Protein AF-0000000076068793 (afdb_homodimer)

Solvent-accessible surface area (backbone atoms only — not comparable to full-atom values): 39801 Å² total; per-residue (Å²): 134,80,81,75,56,67,62,77,73,78,71,62,82,60,78,77,75,45,61,32,64,86,58,47,69,60,48,38,40,35,34,36,49,65,40,27,52,50,36,34,50,52,52,52,52,51,25,58,74,43,64,26,45,72,25,44,27,39,71,37,66,40,30,70,71,57,48,27,56,63,40,74,67,65,31,42,45,34,27,27,66,32,64,36,47,46,51,52,41,46,77,67,66,32,37,26,42,31,43,64,41,66,40,41,58,92,49,46,67,65,48,49,55,45,45,71,72,28,84,38,43,34,42,26,29,40,52,66,63,23,50,51,39,47,70,75,53,61,58,68,95,82,42,49,46,33,32,35,38,32,33,14,92,73,80,71,77,64,37,27,49,66,87,42,72,60,45,58,53,52,49,47,56,39,54,71,32,91,44,37,42,51,41,24,42,33,32,63,60,64,70,30,75,72,22,68,29,52,67,45,24,37,53,43,42,51,51,52,49,50,49,51,51,53,50,50,49,53,31,52,76,67,73,39,78,64,80,33,41,31,43,32,40,34,48,46,67,58,44,65,55,80,79,54,42,81,32,42,31,39,33,31,32,48,55,45,31,39,28,44,49,39,33,53,23,36,40,45,56,75,86,54,39,13,47,33,34,39,28,31,31,52,42,78,34,72,95,70,46,30,35,29,28,47,39,10,43,58,49,56,41,58,61,45,42,83,85,32,51,78,53,24,39,38,29,68,99,36,81,49,38,24,55,79,47,66,47,66,55,32,19,34,32,34,44,72,83,66,55,81,71,59,58,83,82,58,43,70,62,40,77,48,40,31,35,38,19,52,39,44,61,26,45,67,50,45,71,50,35,43,27,23,54,88,60,37,41,76,50,74,47,62,42,66,74,75,83,135,81,79,74,54,69,60,75,72,80,71,61,80,58,77,77,76,46,61,32,64,88,59,48,70,59,49,35,42,35,34,36,50,65,40,28,52,49,37,33,50,51,52,52,50,50,25,57,73,44,64,26,45,69,26,44,28,39,71,38,67,40,32,68,71,56,48,27,55,62,39,75,66,65,32,43,46,34,28,27,65,32,63,36,46,48,53,52,40,45,75,67,67,31,37,26,43,32,43,64,40,66,37,43,60,92,49,45,68,65,48,50,55,45,44,71,72,28,86,37,42,33,41,26,30,39,52,66,63,23,50,51,39,47,70,75,54,62,57,68,94,82,42,51,46,34,32,35,39,32,32,14,92,72,81,70,79,65,37,26,50,66,89,43,70,58,46,57,53,52,49,48,56,39,55,72,34,91,45,36,42,52,41,24,44,33,33,64,60,65,71,33,74,71,22,70,28,54,66,44,23,37,52,44,42,50,52,52,48,51,50,52,51,53,51,49,50,52,31,52,76,68,75,39,79,64,79,34,41,30,43,30,39,32,47,47,68,59,45,66,56,79,81,55,40,80,33,42,33,40,33,30,32,50,56,46,30,39,30,44,49,39,34,54,23,36,37,48,56,77,86,53,39,13,47,33,34,38,28,29,30,52,42,79,35,69,95,71,46,31,37,28,27,47,39,10,43,59,50,56,43,58,62,43,44,83,87,32,51,79,52,24,38,36,30,68,99,36,82,50,38,25,57,79,46,66,46,68,54,32,20,34,31,34,45,72,86,68,56,80,71,61,58,85,82,58,43,71,61,40,78,48,41,31,35,39,18,50,40,44,61,25,46,69,52,45,73,48,35,43,26,22,53,88,59,36,41,77,50,74,45,60,41,66,73,76,84

Radius of gyration: 27.32 Å; Cα contacts (8 Å, |Δi|>4): 1739; chains: 2; bounding box: 53×87×68 Å

Nearest PDB structures (foldseek):
  3anu-assembly1_A-2  TM=9.712E-01  e=4.349E-49  Gallus gallus
  3awn-assembly1_A  TM=9.711E-01  e=2.532E-48  Gallus gallus
  3wqc-assembly1_A  TM=9.394E-01  e=2.311E-33  Delftia sp. HT23
  3wqg-assembly1_A  TM=9.407E-01  e=1.192E-32  Delftia sp. HT23
  7dib-assembly1_A  TM=8.873E-01  e=3.492E-25  Candidatus Filomicrobium marinum

pLDDT: mean 94.49, std 12.5, range [21.2, 98.94]

InterPro domains:
  IPR001608 Alanine racemase, N-terminal [PF01168] (31-257)
  IPR026956 D-serine dehydratase-like domain [PF14031] (274-371)
  IPR026956 D-serine dehydratase-like domain [SM01119] (274-373)
  IPR029066 PLP-binding barrel [G3DSA:3.20.20.10] (33-256)
  IPR029066 PLP-binding barrel [SSF51419] (32-257)
  IPR042208 D-serine dehydratase-like domain superfamily [G3DSA:2.40.37.20] (24-381)
  IPR051466 D-amino acid metabolism enzyme [PTHR28004] (20-387)

Organism: Mytilus edulis (NCBI:txid6550)

Secondary structure (DSSP, 8-state):
-------TTTTS---PPPSBGGGS-SSEEEEEHHHHHHHHHHHHHHHHHHT-EE--B-TTT--HHHHHHHTTT---SEEESSHHHHHHHHHTT--EEEEEEE--GGGHHHHHHHHHHSSEEEEEE-SHHHHHHHHTSPPSTT--EEEEEEEE-SSSSSSEETTSTHHHHHHHHHHH-TTEEEEEEEEE-GGGGG-SSHHHHHHHHHHHHHHHHHHHHHHHHTT----EEEEE-HHHHHS--GGGGG-SEE---GGGT--HHHHHHTSS-GGG--EEEEEEEEEEEGGGTEEEES--HHHH-STTTTTSTTTTEEETT-TTEEEEEE-SS-EEEEESS-PPP-TTTS-TT-EEEEEESSHHHHHTT-S-EEEEETTEEEEEE------/-------HHHHH---PPPSBGGGS-SSEEEEEHHHHHHHHHHHHHHHHHHT-EE--B-TTT--HHHHHHHTTT---SEEESSHHHHHHHHHTT--EEEEEEE--GGGHHHHHHHHHHSSEEEEEE-SHHHHHHHHTSPPSTT--EEEEEEEE-SSSSSSEETTSTHHHHHHHHHHH-TTEEEEEEEEE-GGGGG-SSHHHHHHHHHHHHHHHHHHHHHHHHTT----EEEEE-HHHHHS--GGGGG-SEE---GGGT--HHHHHHTSS-GGG--EEEEEEEEEEEGGGTEEEES--HHHH-STTTTTSTTTTEEETT-TTEEEEEE-SS-EEEEESS-PPP-TTTS-TT-EEEEEESSHHHHHTT-S-EEEEETTEEEEEE------

Sequence (774 aa):
MAVFLPSPLEILERKKMPTTISDVPTPSFLVDYDKVKKNAQKMIDTCERLGVQLRPHMKTHKTVELGTLMTNGTNRTIEVSTLEEAEFYAKNGFDDILYAHPLIAARIERCKKLAYRLKAFHVMIENFHGLIALLSSPLENGKKWSVYLEIDDGCGRSGVPWDSGDVIKLAKEASESPYIDLQGLYLYNGKTYEATDSKGIENTNKEGTDLLQTLHKRFTDNNIECRTLAIGNTPSCSRPHEGMNVLTEFHPGNYIFYDMQQVTIGSCDIDDIACRLTTRIIGHKPSHNIFLIDCGFLALSYDGMYEYPNEFSTFVDNADLKVIGFSQEIGKVTTKSGDKLNYDKYPIGSQLFIIPWHSCATACQHTVFYVHSGNKITDMWKPAKGWMAVFLPSPLEILERKKMPTTISDVPTPSFLVDYDKVKKNAQKMIDTCERLGVQLRPHMKTHKTVELGTLMTNGTNRTIEVSTLEEAEFYAKNGFDDILYAHPLIAARIERCKKLAYRLKAFHVMIENFHGLIALLSSPLENGKKWSVYLEIDDGCGRSGVPWDSGDVIKLAKEASESPYIDLQGLYLYNGKTYEATDSKGIENTNKEGTDLLQTLHKRFTDNNIECRTLAIGNTPSCSRPHEGMNVLTEFHPGNYIFYDMQQVTIGSCDIDDIACRLTTRIIGHKPSHNIFLIDCGFLALSYDGMYEYPNEFSTFVDNADLKVIGFSQEIGKVTTKSGDKLNYDKYPIGSQLFIIPWHSCATACQHTVFYVHSGNKITDMWKPAKGW

Structure (mmCIF, N/CA/C/O backbone):
data_AF-0000000076068793-model_v1
#
loop_
_entity.id
_entity.type
_entity.pdbx_description
1 polymer 'D-serine dehydratase'
#
loop_
_atom_site.group_PDB
_atom_site.id
_atom_site.type_symbol
_atom_site.label_atom_id
_atom_site.label_alt_id
_atom_site.label_comp_id
_atom_site.label_asym_id
_atom_site.label_entity_id
_atom_site.label_seq_id
_atom_site.pdbx_PDB_ins_code
_atom_site.Cartn_x
_atom_site.Cartn_y
_atom_site.Cartn_z
_atom_site.occupancy
_atom_site.B_iso_or_equiv
_atom_site.auth_seq_id
_atom_site.auth_comp_id
_atom_site.auth_asym_id
_atom_site.auth_atom_id
_atom_site.pdbx_PDB_model_num
ATOM 1 N N . MET A 1 1 ? -2.762 19.766 -40.812 1 21.66 1 MET A N 1
ATOM 2 C CA . MET A 1 1 ? -2.326 19.859 -39.438 1 21.66 1 MET A CA 1
ATOM 3 C C . MET A 1 1 ? -3.049 18.844 -38.562 1 21.66 1 MET A C 1
ATOM 5 O O . MET A 1 1 ? -4.207 19.031 -38.188 1 21.66 1 MET A O 1
ATOM 9 N N . ALA A 1 2 ? -2.979 17.547 -38.719 1 24.08 2 ALA A N 1
ATOM 10 C CA . ALA A 1 2 ? -4.016 16.516 -38.781 1 24.08 2 ALA A CA 1
ATOM 11 C C . ALA A 1 2 ? -4.465 16.094 -37.406 1 24.08 2 ALA A C 1
ATOM 13 O O . ALA A 1 2 ? -3.646 15.992 -36.469 1 24.08 2 ALA A O 1
ATOM 14 N N . VAL A 1 3 ? -5.75 16.359 -37.031 1 23.98 3 VAL A N 1
ATOM 15 C CA . VAL A 1 3 ? -6.633 16.109 -35.875 1 23.98 3 VAL A CA 1
ATOM 16 C C . VAL A 1 3 ? -6.504 14.648 -35.438 1 23.98 3 VAL A C 1
ATOM 18 O O . VAL A 1 3 ? -6.879 13.734 -36.156 1 23.98 3 VAL A O 1
ATOM 21 N N . PHE A 1 4 ? -5.371 14.305 -34.938 1 27.25 4 PHE A N 1
ATOM 22 C CA . PHE A 1 4 ? -5.289 12.898 -34.562 1 27.25 4 PHE A CA 1
ATOM 23 C C . PHE A 1 4 ? -6.383 12.539 -33.562 1 27.25 4 PHE A C 1
ATOM 25 O O . PHE A 1 4 ? -6.398 13.055 -32.438 1 27.25 4 PHE A O 1
ATOM 32 N N . LEU A 1 5 ? -7.648 12.07 -33.938 1 27.7 5 LEU A N 1
ATOM 33 C CA . LEU A 1 5 ? -8.789 11.523 -33.219 1 27.7 5 LEU A CA 1
ATOM 34 C C . LEU A 1 5 ? -8.375 10.344 -32.344 1 27.7 5 LEU A C 1
ATOM 36 O O . LEU A 1 5 ? -7.668 9.445 -32.812 1 27.7 5 LEU A O 1
ATOM 40 N N . PRO A 1 6 ? -8.203 10.695 -31.109 1 31.56 6 PRO A N 1
ATOM 41 C CA . PRO A 1 6 ? -7.977 9.445 -30.375 1 31.56 6 PRO A CA 1
ATOM 42 C C . PRO A 1 6 ? -8.836 8.289 -30.891 1 31.56 6 PRO A C 1
ATOM 44 O O . PRO A 1 6 ? -9.906 8.523 -31.453 1 31.56 6 PRO A O 1
ATOM 47 N N . SER A 1 7 ? -8.258 7.262 -31.297 1 31.75 7 SER A N 1
ATOM 48 C CA . SER A 1 7 ? -9.078 6.227 -31.906 1 31.75 7 SER A CA 1
ATOM 49 C C . SER A 1 7 ? -10.273 5.871 -31.047 1 31.75 7 SER A C 1
ATOM 51 O O . SER A 1 7 ? -10.242 6.051 -29.828 1 31.75 7 SER A O 1
ATOM 53 N N . PRO A 1 8 ? -11.453 5.629 -31.5 1 31.61 8 PRO A N 1
ATOM 54 C CA . PRO A 1 8 ? -12.672 5.102 -30.875 1 31.61 8 PRO A CA 1
ATOM 55 C C . PRO A 1 8 ? -12.391 3.994 -29.859 1 31.61 8 PRO A C 1
ATOM 57 O O . PRO A 1 8 ? -13.242 3.686 -29.031 1 31.61 8 PRO A O 1
ATOM 60 N N . LEU A 1 9 ? -11.383 3.229 -30 1 33.62 9 LEU A N 1
ATOM 61 C CA . LEU A 1 9 ? -11.133 2.045 -29.188 1 33.62 9 LEU A CA 1
ATOM 62 C C . LEU A 1 9 ? -10.672 2.436 -27.781 1 33.62 9 LEU A C 1
ATOM 64 O O . LEU A 1 9 ? -10.758 1.632 -26.859 1 33.62 9 LEU A O 1
ATOM 68 N N . GLU A 1 10 ? -9.844 3.381 -27.562 1 36.44 10 GLU A N 1
ATOM 69 C CA . GLU A 1 10 ? -9.438 3.799 -26.219 1 36.44 10 GLU A CA 1
ATOM 70 C C . GLU A 1 10 ? -10.633 4.254 -25.391 1 36.44 10 GLU A C 1
ATOM 72 O O . GLU A 1 10 ? -10.539 4.387 -24.172 1 36.44 10 GLU A O 1
ATOM 77 N N . ILE A 1 11 ? -11.648 4.906 -25.953 1 33.19 11 ILE A N 1
ATOM 78 C CA . ILE A 1 11 ? -12.789 5.41 -25.203 1 33.19 11 ILE A CA 1
ATOM 79 C C . ILE A 1 11 ? -13.406 4.285 -24.375 1 33.19 11 ILE A C 1
ATOM 81 O O . ILE A 1 11 ? -13.695 4.465 -23.188 1 33.19 11 ILE A O 1
ATOM 85 N N . LEU A 1 12 ? -14.117 3.186 -24.953 1 34.09 12 LEU A N 1
ATOM 86 C CA . LEU A 1 12 ? -15.266 2.402 -24.516 1 34.09 12 LEU A CA 1
ATOM 87 C C . LEU A 1 12 ? -14.867 1.415 -23.422 1 34.09 12 LEU A C 1
ATOM 89 O O . LEU A 1 12 ? -15.727 0.768 -22.828 1 34.09 12 LEU A O 1
ATOM 93 N N . GLU A 1 13 ? -13.82 0.649 -23.359 1 39.34 13 GLU A N 1
ATOM 94 C CA . GLU A 1 13 ? -14.133 -0.474 -22.484 1 39.34 13 GLU A CA 1
ATOM 95 C C . GLU A 1 13 ? -14.18 -0.036 -21.016 1 39.34 13 GLU A C 1
ATOM 97 O O . GLU A 1 13 ? -13.172 -0.098 -20.312 1 39.34 13 GLU A O 1
ATOM 102 N N . ARG A 1 14 ? -14.789 1.024 -20.734 1 50.22 14 ARG A N 1
ATOM 103 C CA . ARG A 1 14 ? -15.172 1.328 -19.359 1 50.22 14 ARG A CA 1
ATOM 104 C C . ARG A 1 14 ? -15.57 0.061 -18.609 1 50.22 14 ARG A C 1
ATOM 106 O O . ARG A 1 14 ? -16.453 -0.676 -19.062 1 50.22 14 ARG A O 1
ATOM 113 N N . LYS A 1 15 ? -14.789 -0.276 -17.688 1 63.75 15 LYS A N 1
ATOM 114 C CA . LYS A 1 15 ? -15.203 -1.386 -16.844 1 63.75 15 LYS A CA 1
ATOM 115 C C . LYS A 1 15 ? -16.672 -1.26 -16.453 1 63.75 15 LYS A C 1
ATOM 117 O O . LYS A 1 15 ? -17.094 -0.217 -15.953 1 63.75 15 LYS A O 1
ATOM 122 N N . LYS A 1 16 ? -17.5 -2.123 -17.016 1 81 16 LYS A N 1
ATOM 123 C CA . LYS A 1 16 ? -18.922 -2.158 -16.656 1 81 16 LYS A CA 1
ATOM 124 C C . LYS A 1 16 ? -19.094 -2.184 -15.141 1 81 16 LYS A C 1
ATOM 126 O O . LYS A 1 16 ? -18.453 -2.984 -14.445 1 81 16 LYS A O 1
ATOM 131 N N . MET A 1 17 ? -19.703 -1.171 -14.633 1 92.06 17 MET A N 1
ATOM 132 C CA . MET A 1 17 ? -19.984 -1.088 -13.203 1 92.06 17 MET A CA 1
ATOM 133 C C . MET A 1 17 ? -20.797 -2.289 -12.734 1 92.06 17 MET A C 1
ATOM 135 O O . MET A 1 17 ? -21.844 -2.607 -13.32 1 92.06 17 MET A O 1
ATOM 139 N N . PRO A 1 18 ? -20.312 -2.957 -11.758 1 96.38 18 PRO A N 1
ATOM 140 C CA . PRO A 1 18 ? -21.109 -4.051 -11.211 1 96.38 18 PRO A CA 1
ATOM 141 C C . PRO A 1 18 ? -22.469 -3.58 -10.695 1 96.38 18 PRO A C 1
ATOM 143 O O . PRO A 1 18 ? -22.625 -2.414 -10.328 1 96.38 18 PRO A O 1
ATOM 146 N N . THR A 1 19 ? -23.438 -4.469 -10.672 1 97.5 19 THR A N 1
ATOM 147 C CA . THR A 1 19 ? -24.781 -4.102 -10.258 1 97.5 19 THR A CA 1
ATOM 148 C C . THR A 1 19 ? -24.938 -4.176 -8.742 1 97.5 19 THR A C 1
ATOM 150 O O . THR A 1 19 ? -25.5 -3.271 -8.125 1 97.5 19 THR A O 1
ATOM 153 N N . THR A 1 20 ? -24.438 -5.285 -8.164 1 98.25 20 THR A N 1
ATOM 154 C CA . THR A 1 20 ? -24.547 -5.496 -6.723 1 98.25 20 THR A CA 1
ATOM 155 C C . THR A 1 20 ? -23.172 -5.781 -6.113 1 98.25 20 THR A C 1
ATOM 157 O O . THR A 1 20 ? -22.203 -5.977 -6.836 1 98.25 20 THR A O 1
ATOM 160 N N . ILE A 1 21 ? -23.094 -5.805 -4.801 1 98.06 21 ILE A N 1
ATOM 161 C CA . ILE A 1 21 ? -21.875 -6.09 -4.066 1 98.06 21 ILE A CA 1
ATOM 162 C C . ILE A 1 21 ? -21.344 -7.473 -4.453 1 98.06 21 ILE A C 1
ATOM 164 O O . ILE A 1 21 ? -20.141 -7.676 -4.559 1 98.06 21 ILE A O 1
ATOM 168 N N . SER A 1 22 ? -22.219 -8.422 -4.754 1 96.5 22 SER A N 1
ATOM 169 C CA . SER A 1 22 ? -21.812 -9.781 -5.105 1 96.5 22 SER A CA 1
ATOM 170 C C . SER A 1 22 ? -21.109 -9.812 -6.453 1 96.5 22 SER A C 1
ATOM 172 O O . SER A 1 22 ? -20.359 -10.75 -6.742 1 96.5 22 SER A O 1
ATOM 174 N N . ASP A 1 23 ? -21.344 -8.781 -7.254 1 95.94 23 ASP A N 1
ATOM 175 C CA . ASP A 1 23 ? -20.797 -8.742 -8.609 1 95.94 23 ASP A CA 1
ATOM 176 C C . ASP A 1 23 ? -19.438 -8.039 -8.641 1 95.94 23 ASP A C 1
ATOM 178 O O . ASP A 1 23 ? -18.75 -8.047 -9.664 1 95.94 23 ASP A O 1
ATOM 182 N N . VAL A 1 24 ? -19.078 -7.441 -7.551 1 96.62 24 VAL A N 1
ATOM 183 C CA . VAL A 1 24 ? -17.828 -6.68 -7.504 1 96.62 24 VAL A CA 1
ATOM 184 C C . VAL A 1 24 ? -16.641 -7.637 -7.555 1 96.62 24 VAL A C 1
ATOM 186 O O . VAL A 1 24 ? -16.641 -8.672 -6.883 1 96.62 24 VAL A O 1
ATOM 189 N N . PRO A 1 25 ? -15.672 -7.355 -8.43 1 95.75 25 PRO A N 1
ATOM 190 C CA . PRO A 1 25 ? -14.461 -8.18 -8.406 1 95.75 25 PRO A CA 1
ATOM 191 C C . PRO A 1 25 ? -13.758 -8.156 -7.051 1 95.75 25 PRO A C 1
ATOM 193 O O . PRO A 1 25 ? -13.797 -7.141 -6.348 1 95.75 25 PRO A O 1
ATOM 196 N N . THR A 1 26 ? -13.133 -9.242 -6.652 1 97.81 26 THR A N 1
ATOM 197 C CA . THR A 1 26 ? -12.406 -9.297 -5.391 1 97.81 26 THR A CA 1
ATOM 198 C C . THR A 1 26 ? -10.914 -9.484 -5.633 1 97.81 26 THR A C 1
ATOM 200 O O . THR A 1 26 ? -10.516 -10.102 -6.621 1 97.81 26 THR A O 1
ATOM 203 N N . PRO A 1 27 ? -10.109 -8.922 -4.785 1 98.12 27 PRO A N 1
ATOM 204 C CA . PRO A 1 27 ? -10.5 -8.047 -3.676 1 98.12 27 PRO A CA 1
ATOM 205 C C . PRO A 1 27 ? -10.82 -6.625 -4.125 1 98.12 27 PRO A C 1
ATOM 207 O O . PRO A 1 27 ? -10.312 -6.172 -5.152 1 98.12 27 PRO A O 1
ATOM 210 N N . SER A 1 28 ? -11.711 -5.973 -3.432 1 98.38 28 SER A N 1
ATOM 211 C CA . SER A 1 28 ? -12.039 -4.586 -3.748 1 98.38 28 SER A CA 1
ATOM 212 C C . SER A 1 28 ? -12.43 -3.812 -2.492 1 98.38 28 SER A C 1
ATOM 214 O O . SER A 1 28 ? -12.82 -4.406 -1.485 1 98.38 28 SER A O 1
ATOM 216 N N . PHE A 1 29 ? -12.289 -2.561 -2.58 1 98.75 29 PHE A N 1
ATOM 217 C CA . PHE A 1 29 ? -12.648 -1.633 -1.514 1 98.75 29 PHE A CA 1
ATOM 218 C C . PHE A 1 29 ? -14.078 -1.129 -1.692 1 98.75 29 PHE A C 1
ATOM 220 O O . PHE A 1 29 ? -14.414 -0.553 -2.729 1 98.75 29 PHE A O 1
ATOM 227 N N . LEU A 1 30 ? -14.93 -1.331 -0.711 1 98.88 30 LEU A N 1
ATOM 228 C CA . LEU A 1 30 ? -16.328 -0.925 -0.734 1 98.88 30 LEU A CA 1
ATOM 229 C C . LEU A 1 30 ? -16.562 0.278 0.173 1 98.88 30 LEU A C 1
ATOM 231 O O . LEU A 1 30 ? -16 0.352 1.269 1 98.88 30 LEU A O 1
ATOM 235 N N . VAL A 1 31 ? -17.375 1.175 -0.253 1 98.94 31 VAL A N 1
ATOM 236 C CA . VAL A 1 31 ? -17.781 2.338 0.532 1 98.94 31 VAL A CA 1
ATOM 237 C C . VAL A 1 31 ? -19.297 2.355 0.694 1 98.94 31 VAL A C 1
ATOM 239 O O . VAL A 1 31 ? -20.031 2.324 -0.294 1 98.94 31 VAL A O 1
ATOM 242 N N . ASP A 1 32 ? -19.75 2.352 1.89 1 98.88 32 ASP A N 1
ATOM 243 C CA . ASP A 1 32 ? -21.172 2.469 2.199 1 98.88 32 ASP A CA 1
ATOM 244 C C . ASP A 1 32 ? -21.625 3.924 2.139 1 98.88 32 ASP A C 1
ATOM 246 O O . ASP A 1 32 ? -21.359 4.703 3.053 1 98.88 32 ASP A O 1
ATOM 250 N N . TYR A 1 33 ? -22.359 4.258 1.187 1 98.75 33 TYR A N 1
ATOM 251 C CA . TYR A 1 33 ? -22.703 5.648 0.93 1 98.75 33 TYR A CA 1
ATOM 252 C C . TYR A 1 33 ? -23.594 6.199 2.035 1 98.75 33 TYR A C 1
ATOM 254 O O . TYR A 1 33 ? -23.469 7.363 2.422 1 98.75 33 TYR A O 1
ATOM 262 N N . ASP A 1 34 ? -24.484 5.445 2.521 1 98.75 34 ASP A N 1
ATOM 263 C CA . ASP A 1 34 ? -25.391 5.895 3.574 1 98.75 34 ASP A CA 1
ATOM 264 C C . ASP A 1 34 ? -24.625 6.219 4.855 1 98.75 34 ASP A C 1
ATOM 266 O O . ASP A 1 34 ? -24.922 7.211 5.527 1 98.75 34 ASP A O 1
ATOM 270 N N . LYS A 1 35 ? -23.672 5.426 5.152 1 98.81 35 LYS A N 1
ATOM 271 C CA . LYS A 1 35 ? -22.875 5.652 6.359 1 98.81 35 LYS A CA 1
ATOM 272 C C . LYS A 1 35 ? -21.953 6.859 6.195 1 98.81 35 LYS A C 1
ATOM 274 O O . LYS A 1 35 ? -21.766 7.637 7.137 1 98.81 35 LYS A O 1
ATOM 279 N N . VAL A 1 36 ? -21.344 7.047 5 1 98.69 36 VAL A N 1
ATOM 280 C CA . VAL A 1 36 ? -20.453 8.195 4.812 1 98.69 36 VAL A CA 1
ATOM 281 C C . VAL A 1 36 ? -21.266 9.484 4.91 1 98.69 36 VAL A C 1
ATOM 283 O O . VAL A 1 36 ? -20.781 10.492 5.438 1 98.69 36 VAL A O 1
ATOM 286 N N . LYS A 1 37 ? -22.469 9.469 4.371 1 98.69 37 LYS A N 1
ATOM 287 C CA . LYS A 1 37 ? -23.328 10.641 4.48 1 98.69 37 LYS A CA 1
ATOM 288 C C . LYS A 1 37 ? -23.625 10.977 5.941 1 98.69 37 LYS A C 1
ATOM 290 O O . LYS A 1 37 ? -23.562 12.141 6.336 1 98.69 37 LYS A O 1
ATOM 295 N N . LYS A 1 38 ? -23.938 9.977 6.656 1 98.75 38 LYS A N 1
ATOM 296 C CA . LYS A 1 38 ? -24.219 10.148 8.078 1 98.75 38 LYS A CA 1
ATOM 297 C C . LYS A 1 38 ? -23 10.68 8.82 1 98.75 38 LYS A C 1
ATOM 299 O O . LYS A 1 38 ? -23.109 11.609 9.625 1 98.75 38 LYS A O 1
ATOM 304 N N . ASN A 1 39 ? -21.859 10.07 8.562 1 98.88 39 ASN A N 1
ATOM 305 C CA . ASN A 1 39 ? -20.625 10.508 9.203 1 98.88 39 ASN A CA 1
ATOM 306 C C . ASN A 1 39 ? -20.297 11.961 8.875 1 98.88 39 ASN A C 1
ATOM 308 O O . ASN A 1 39 ? -19.922 12.734 9.758 1 98.88 39 ASN A O 1
ATOM 312 N N . ALA A 1 40 ? -20.438 12.328 7.613 1 98.81 40 ALA A N 1
ATOM 313 C CA . ALA A 1 40 ? -20.188 13.695 7.18 1 98.81 40 ALA A CA 1
ATOM 314 C C . ALA A 1 40 ? -21.109 14.68 7.883 1 98.81 40 ALA A C 1
ATOM 316 O O . ALA A 1 40 ? -20.656 15.695 8.422 1 98.81 40 ALA A O 1
ATOM 317 N N . GLN A 1 41 ? -22.375 14.359 7.895 1 98.75 41 GLN A N 1
ATOM 318 C CA . GLN A 1 41 ? -23.359 15.25 8.492 1 98.75 41 GLN A CA 1
ATOM 319 C C . GLN A 1 41 ? -23.109 15.406 9.992 1 98.75 41 GLN A C 1
ATOM 321 O O . GLN A 1 41 ? -23.219 16.516 10.531 1 98.75 41 GLN A O 1
ATOM 326 N N . LYS A 1 42 ? -22.797 14.312 10.633 1 98.62 42 LYS A N 1
ATOM 327 C CA . LYS A 1 42 ? -22.531 14.359 12.062 1 98.62 42 LYS A CA 1
ATOM 328 C C . LYS A 1 42 ? -21.375 15.312 12.375 1 98.62 42 LYS A C 1
ATOM 330 O O . LYS A 1 42 ? -21.453 16.094 13.328 1 98.62 42 LYS A O 1
ATOM 335 N N . MET A 1 43 ? -20.328 15.25 11.609 1 98.81 43 MET A N 1
ATOM 336 C CA . MET A 1 43 ? -19.172 16.109 11.844 1 98.81 43 MET A CA 1
ATOM 337 C C . MET A 1 43 ? -19.516 17.562 11.547 1 98.81 43 MET A C 1
ATOM 339 O O . MET A 1 43 ? -19.109 18.469 12.289 1 98.81 43 MET A O 1
ATOM 343 N N . ILE A 1 44 ? -20.297 17.812 10.5 1 98.56 44 ILE A N 1
ATOM 344 C CA . ILE A 1 44 ? -20.75 19.156 10.164 1 98.56 44 ILE A CA 1
ATOM 345 C C . ILE A 1 44 ? -21.578 19.734 11.312 1 98.56 44 ILE A C 1
ATOM 347 O O . ILE A 1 44 ? -21.328 20.844 11.773 1 98.56 44 ILE A O 1
ATOM 351 N N . ASP A 1 45 ? -22.5 18.938 11.812 1 98.38 45 ASP A N 1
ATOM 352 C CA . ASP A 1 45 ? -23.359 19.359 12.914 1 98.38 45 ASP A CA 1
ATOM 353 C C . ASP A 1 45 ? -22.531 19.656 14.172 1 98.38 45 ASP A C 1
ATOM 355 O O . ASP A 1 45 ? -22.812 20.609 14.883 1 98.38 45 ASP A O 1
ATOM 359 N N . THR A 1 46 ? -21.578 18.812 14.414 1 97.81 46 THR A N 1
ATOM 360 C CA . THR A 1 46 ? -20.703 18.984 15.57 1 97.81 46 THR A CA 1
ATOM 361 C C . THR A 1 46 ? -19.969 20.312 15.492 1 97.81 46 THR A C 1
ATOM 363 O O . THR A 1 46 ? -19.938 21.062 16.469 1 97.81 46 THR A O 1
ATOM 366 N N . CYS A 1 47 ? -19.422 20.625 14.406 1 98.19 47 CYS A N 1
ATOM 367 C CA . CYS A 1 47 ? -18.672 21.859 14.227 1 98.19 47 CYS A CA 1
ATOM 368 C C . CYS A 1 47 ? -19.594 23.078 14.328 1 98.19 47 CYS A C 1
ATOM 370 O O . CYS A 1 47 ? -19.234 24.078 14.93 1 98.19 47 CYS A O 1
ATOM 372 N N . GLU A 1 48 ? -20.766 22.953 13.727 1 97.69 48 GLU A N 1
ATOM 373 C CA . GLU A 1 48 ? -21.75 24.031 13.828 1 97.69 48 GLU A CA 1
ATOM 374 C C . GLU A 1 48 ? -22.141 24.281 15.281 1 97.69 48 GLU A C 1
ATOM 376 O O . GLU A 1 48 ? -22.203 25.438 15.719 1 97.69 48 GLU A O 1
ATOM 381 N N . ARG A 1 49 ? -22.391 23.25 15.969 1 97.44 49 ARG A N 1
ATOM 382 C CA . ARG A 1 49 ? -22.781 23.359 17.375 1 97.44 49 ARG A CA 1
ATOM 383 C C . ARG A 1 49 ? -21.703 24.047 18.188 1 97.44 49 ARG A C 1
ATOM 385 O O . ARG A 1 49 ? -22 24.875 19.047 1 97.44 49 ARG A O 1
ATOM 392 N N . LEU A 1 50 ? -20.453 23.734 17.906 1 97.44 50 LEU A N 1
ATOM 393 C CA . LEU A 1 50 ? -19.328 24.266 18.672 1 97.44 50 LEU A CA 1
ATOM 394 C C . LEU A 1 50 ? -18.922 25.656 18.172 1 97.44 50 LEU A C 1
ATOM 396 O O . LEU A 1 50 ? -18.188 26.375 18.828 1 97.44 50 LEU A O 1
ATOM 400 N N . GLY A 1 51 ? -19.406 26.016 16.969 1 97.5 51 GLY A N 1
ATOM 401 C CA . GLY A 1 51 ? -19.016 27.266 16.359 1 97.5 51 GLY A CA 1
ATOM 402 C C . GLY A 1 51 ? -17.609 27.25 15.781 1 97.5 51 GLY A C 1
ATOM 403 O O . GLY A 1 51 ? -16.922 28.266 15.805 1 97.5 51 GLY A O 1
ATOM 404 N N . VAL A 1 52 ? -17.172 26.109 15.375 1 97.75 52 VAL A N 1
ATOM 405 C CA . VAL A 1 52 ? -15.836 25.969 14.805 1 97.75 52 VAL A CA 1
ATOM 406 C C . VAL A 1 52 ? -15.938 25.641 13.312 1 97.75 52 VAL A C 1
ATOM 408 O O . VAL A 1 52 ? -16.875 24.969 12.883 1 97.75 52 VAL A O 1
ATOM 411 N N . GLN A 1 53 ? -15.039 26.172 12.539 1 98.25 53 GLN A N 1
ATOM 412 C CA . GLN A 1 53 ? -14.992 25.891 11.102 1 98.25 53 GLN A CA 1
ATOM 413 C C . GLN A 1 53 ? -14.438 24.5 10.828 1 98.25 53 GLN A C 1
ATOM 415 O O . GLN A 1 53 ? -13.391 24.125 11.359 1 98.25 53 GLN A O 1
ATOM 420 N N . LEU A 1 54 ? -15.148 23.734 10.031 1 98.69 54 LEU A N 1
ATOM 421 C CA . LEU A 1 54 ? -14.664 22.422 9.594 1 98.69 54 LEU A CA 1
ATOM 422 C C . LEU A 1 54 ? -13.773 22.562 8.367 1 98.69 54 LEU A C 1
ATOM 424 O O . LEU A 1 54 ? -14.164 23.172 7.367 1 98.69 54 LEU A O 1
ATOM 428 N N . ARG A 1 55 ? -12.594 22.125 8.445 1 98.75 55 ARG A N 1
ATOM 429 C CA . ARG A 1 55 ? -11.664 21.938 7.336 1 98.75 55 ARG A CA 1
ATOM 430 C C . ARG A 1 55 ? -11.273 20.469 7.195 1 98.75 55 ARG A C 1
ATOM 432 O O . ARG A 1 55 ? -10.195 20.062 7.645 1 98.75 55 ARG A O 1
ATOM 439 N N . PRO A 1 56 ? -12.086 19.703 6.547 1 98.88 56 PRO A N 1
ATOM 440 C CA . PRO A 1 56 ? -11.852 18.266 6.504 1 98.88 56 PRO A CA 1
ATOM 441 C C . PRO A 1 56 ? -10.562 17.906 5.77 1 98.88 56 PRO A C 1
ATOM 443 O O . PRO A 1 56 ? -10.219 18.531 4.762 1 98.88 56 PRO A O 1
ATOM 446 N N . HIS A 1 57 ? -9.852 16.938 6.332 1 98.75 57 HIS A N 1
ATOM 447 C CA . HIS A 1 57 ? -8.648 16.391 5.723 1 98.75 57 HIS A CA 1
ATOM 448 C C . HIS A 1 57 ? -8.992 15.32 4.695 1 98.75 57 HIS A C 1
ATOM 450 O O . HIS A 1 57 ? -9.75 14.391 4.988 1 98.75 57 HIS A O 1
ATOM 456 N N . MET A 1 58 ? -8.375 15.375 3.492 1 98.75 58 MET A N 1
ATOM 457 C CA . MET A 1 58 ? -8.742 14.523 2.365 1 98.75 58 MET A CA 1
ATOM 458 C C . MET A 1 58 ? -7.906 13.25 2.352 1 98.75 58 MET A C 1
ATOM 460 O O . MET A 1 58 ? -8.148 12.352 1.547 1 98.75 58 MET A O 1
ATOM 464 N N . LYS A 1 59 ? -7.008 13.07 3.244 1 97.38 59 LYS A N 1
ATOM 465 C CA . LYS A 1 59 ? -5.926 12.086 3.184 1 97.38 59 LYS A CA 1
ATOM 466 C C . LYS A 1 59 ? -6.473 10.664 3.199 1 97.38 59 LYS A C 1
ATOM 468 O O . LYS A 1 59 ? -5.781 9.727 2.799 1 97.38 59 LYS A O 1
ATOM 473 N N . THR A 1 60 ? -7.711 10.445 3.689 1 98 60 THR A N 1
ATOM 474 C CA . THR A 1 60 ? -8.25 9.109 3.871 1 98 60 THR A CA 1
ATOM 475 C C . THR A 1 60 ? -8.789 8.555 2.551 1 98 60 THR A C 1
ATOM 477 O O . THR A 1 60 ? -8.422 7.457 2.135 1 98 60 THR A O 1
ATOM 480 N N . HIS A 1 61 ? -9.586 9.328 1.896 1 98.56 61 HIS A N 1
ATOM 481 C CA . HIS A 1 61 ? -10.352 8.836 0.756 1 98.56 61 HIS A CA 1
ATOM 482 C C . HIS A 1 61 ? -9.797 9.383 -0.556 1 98.56 61 HIS A C 1
ATOM 484 O O . HIS A 1 61 ? -9.797 8.68 -1.572 1 98.56 61 HIS A O 1
ATOM 490 N N . LYS A 1 62 ? -9.461 10.633 -0.579 1 98.56 62 LYS A N 1
ATOM 491 C CA . LYS A 1 62 ? -8.82 11.328 -1.688 1 98.56 62 LYS A CA 1
ATOM 492 C C . LYS A 1 62 ? -9.695 11.305 -2.936 1 98.56 62 LYS A C 1
ATOM 494 O O . LYS A 1 62 ? -9.203 11.125 -4.051 1 98.56 62 LYS A O 1
ATOM 499 N N . THR A 1 63 ? -10.953 11.422 -2.818 1 98.81 63 THR A N 1
ATOM 500 C CA . THR A 1 63 ? -11.875 11.453 -3.949 1 98.81 63 THR A CA 1
ATOM 501 C C . THR A 1 63 ? -12.578 12.805 -4.035 1 98.81 63 THR A C 1
ATOM 503 O O . THR A 1 63 ? -12.789 13.469 -3.014 1 98.81 63 THR A O 1
ATOM 506 N N . VAL A 1 64 ? -12.969 13.188 -5.215 1 98.81 64 VAL A N 1
ATOM 507 C CA . VAL A 1 64 ? -13.695 14.438 -5.43 1 98.81 64 VAL A CA 1
ATOM 508 C C . VAL A 1 64 ? -15.07 14.359 -4.77 1 98.81 64 VAL A C 1
ATOM 510 O O . VAL A 1 64 ? -15.492 15.305 -4.102 1 98.81 64 VAL A O 1
ATOM 513 N N . GLU A 1 65 ? -15.734 13.219 -4.922 1 98.75 65 GLU A N 1
ATOM 514 C CA . GLU A 1 65 ? -17.094 13 -4.445 1 98.75 65 GLU A CA 1
ATOM 515 C C . GLU A 1 65 ? -17.188 13.203 -2.936 1 98.75 65 GLU A C 1
ATOM 517 O O . GLU A 1 65 ? -18.047 13.938 -2.453 1 98.75 65 GLU A O 1
ATOM 522 N N . LEU A 1 66 ? -16.281 12.664 -2.191 1 98.88 66 LEU A N 1
ATOM 523 C CA . LEU A 1 66 ? -16.312 12.789 -0.738 1 98.88 66 LEU A CA 1
ATOM 524 C C . LEU A 1 66 ? -15.828 14.164 -0.296 1 98.88 66 LEU A C 1
ATOM 526 O O . LEU A 1 66 ? -16.281 14.695 0.718 1 98.88 66 LEU A O 1
ATOM 530 N N . GLY A 1 67 ? -14.867 14.711 -1.073 1 98.88 67 GLY A N 1
ATOM 531 C CA . GLY A 1 67 ? -14.516 16.094 -0.788 1 98.88 67 GLY A CA 1
ATOM 532 C C . GLY A 1 67 ? -15.703 17.031 -0.817 1 98.88 67 GLY A C 1
ATOM 533 O O . GLY A 1 67 ? -15.875 17.859 0.084 1 98.88 67 GLY A O 1
ATOM 534 N N . THR A 1 68 ? -16.5 16.875 -1.828 1 98.81 68 THR A N 1
ATOM 535 C CA . THR A 1 68 ? -17.688 17.703 -1.967 1 98.81 68 THR A CA 1
ATOM 536 C C . THR A 1 68 ? -18.672 17.438 -0.825 1 98.81 68 THR A C 1
ATOM 538 O O . THR A 1 68 ? -19.219 18.359 -0.234 1 98.81 68 THR A O 1
ATOM 541 N N . LEU A 1 69 ? -18.812 16.172 -0.517 1 98.69 69 LEU A N 1
ATOM 542 C CA . LEU A 1 69 ? -19.719 15.797 0.555 1 98.69 69 LEU A CA 1
ATOM 543 C C . LEU A 1 69 ? -19.266 16.359 1.893 1 98.69 69 LEU A C 1
ATOM 545 O O . LEU A 1 69 ? -20.062 16.922 2.645 1 98.69 69 LEU A O 1
ATOM 549 N N . MET A 1 70 ? -18.016 16.281 2.182 1 98.81 70 MET A N 1
ATOM 550 C CA . MET A 1 70 ? -17.438 16.656 3.473 1 98.81 70 MET A CA 1
ATOM 551 C C . MET A 1 70 ? -17.453 18.156 3.65 1 98.81 70 MET A C 1
ATOM 553 O O . MET A 1 70 ? -17.422 18.656 4.777 1 98.81 70 MET A O 1
ATOM 557 N N . THR A 1 71 ? -17.531 18.922 2.539 1 98.5 71 THR A N 1
ATOM 558 C CA . THR A 1 71 ? -17.531 20.375 2.596 1 98.5 71 THR A CA 1
ATOM 559 C C . THR A 1 71 ? -18.953 20.922 2.422 1 98.5 71 THR A C 1
ATOM 561 O O . THR A 1 71 ? -19.141 22.125 2.209 1 98.5 71 THR A O 1
ATOM 564 N N . ASN A 1 72 ? -19.875 20.016 2.459 1 97.75 72 ASN A N 1
ATOM 565 C CA . ASN A 1 72 ? -21.281 20.375 2.289 1 97.75 72 ASN A CA 1
ATOM 566 C C . ASN A 1 72 ? -21.516 21.109 0.973 1 97.75 72 ASN A C 1
ATOM 568 O O . ASN A 1 72 ? -22.281 22.078 0.926 1 97.75 72 ASN A O 1
ATOM 572 N N . GLY A 1 73 ? -20.75 20.75 -0.048 1 97.69 73 GLY A N 1
ATOM 573 C CA . GLY A 1 73 ? -20.984 21.219 -1.403 1 97.69 73 GLY A CA 1
ATOM 574 C C . GLY A 1 73 ? -20.203 22.469 -1.748 1 97.69 73 GLY A C 1
ATOM 575 O O . GLY A 1 73 ? -20.188 22.906 -2.902 1 97.69 73 GLY A O 1
ATOM 576 N N . THR A 1 74 ? -19.438 23.031 -0.852 1 98.25 74 THR A N 1
ATOM 577 C CA . THR A 1 74 ? -18.766 24.297 -1.114 1 98.25 74 THR A CA 1
ATOM 578 C C . THR A 1 74 ? -17.484 24.094 -1.912 1 98.25 74 THR A C 1
ATOM 580 O O . THR A 1 74 ? -17.016 25 -2.594 1 98.25 74 THR A O 1
ATOM 583 N N . ASN A 1 75 ? -16.891 22.891 -1.741 1 98.62 75 ASN A N 1
ATOM 584 C CA . ASN A 1 75 ? -15.609 22.578 -2.361 1 98.62 75 ASN A CA 1
ATOM 585 C C . ASN A 1 75 ? -14.531 23.578 -1.96 1 98.62 75 ASN A C 1
ATOM 587 O O . ASN A 1 75 ? -13.742 24.016 -2.799 1 98.62 75 ASN A O 1
ATOM 591 N N . ARG A 1 76 ? -14.609 24 -0.728 1 98.56 76 ARG A N 1
ATOM 592 C CA . ARG A 1 76 ? -13.648 24.922 -0.139 1 98.56 76 ARG A CA 1
ATOM 593 C C . ARG A 1 76 ? -13.227 24.453 1.252 1 98.56 76 ARG A C 1
ATOM 595 O O . ARG A 1 76 ? -13.898 23.641 1.868 1 98.56 76 ARG A O 1
ATOM 602 N N . THR A 1 77 ? -12.102 25 1.733 1 98.69 77 THR A N 1
ATOM 603 C CA . THR A 1 77 ? -11.656 24.828 3.109 1 98.69 77 THR A CA 1
ATOM 604 C C . THR A 1 77 ? -11.32 23.375 3.395 1 98.69 77 THR A C 1
ATOM 606 O O . THR A 1 77 ? -11.883 22.766 4.316 1 98.69 77 THR A O 1
ATOM 609 N N . ILE A 1 78 ? -10.406 22.828 2.568 1 98.88 78 ILE A N 1
ATOM 610 C CA . ILE A 1 78 ? -9.977 21.453 2.781 1 98.88 78 ILE A CA 1
ATOM 611 C C . ILE A 1 78 ? -8.492 21.422 3.129 1 98.88 78 ILE A C 1
ATOM 613 O O . ILE A 1 78 ? -7.793 22.422 2.979 1 98.88 78 ILE A O 1
ATOM 617 N N . GLU A 1 79 ? -8.141 20.359 3.664 1 98.62 79 GLU A N 1
ATOM 618 C CA . GLU A 1 79 ? -6.75 20.078 3.996 1 98.62 79 GLU A CA 1
ATOM 619 C C . GLU A 1 79 ? -6.254 18.828 3.271 1 98.62 79 GLU A C 1
ATOM 621 O O . GLU A 1 79 ? -7.012 17.875 3.072 1 98.62 79 GLU A O 1
ATOM 626 N N . VAL A 1 80 ? -4.98 18.875 2.775 1 98.69 80 VAL A N 1
ATOM 627 C CA . VAL A 1 80 ? -4.363 17.734 2.107 1 98.69 80 VAL A CA 1
ATOM 628 C C . VAL A 1 80 ? -2.98 17.469 2.699 1 98.69 80 VAL A C 1
ATOM 630 O O . VAL A 1 80 ? -2.402 18.344 3.35 1 98.69 80 VAL A O 1
ATOM 633 N N . SER A 1 81 ? -2.473 16.234 2.402 1 96.75 81 SER A N 1
ATOM 634 C CA . SER A 1 81 ? -1.176 15.859 2.951 1 96.75 81 SER A CA 1
ATOM 635 C C . SER A 1 81 ? -0.092 15.883 1.878 1 96.75 81 SER A C 1
ATOM 637 O O . SER A 1 81 ? 1.1 15.852 2.191 1 96.75 81 SER A O 1
ATOM 639 N N . THR A 1 82 ? -0.464 15.844 0.59 1 97.81 82 THR A N 1
ATOM 640 C CA . THR A 1 82 ? 0.518 15.836 -0.488 1 97.81 82 THR A CA 1
ATOM 641 C C . THR A 1 82 ? 0.196 16.906 -1.524 1 97.81 82 THR A C 1
ATOM 643 O O . THR A 1 82 ? -0.954 17.344 -1.646 1 97.81 82 THR A O 1
ATOM 646 N N . LEU A 1 83 ? 1.204 17.328 -2.271 1 98.19 83 LEU A N 1
ATOM 647 C CA . LEU A 1 83 ? 0.987 18.312 -3.324 1 98.19 83 LEU A CA 1
ATOM 648 C C . LEU A 1 83 ? 0.203 17.703 -4.484 1 98.19 83 LEU A C 1
ATOM 650 O O . LEU A 1 83 ? -0.57 18.406 -5.148 1 98.19 83 LEU A O 1
ATOM 654 N N . GLU A 1 84 ? 0.321 16.391 -4.715 1 97.38 84 GLU A N 1
ATOM 655 C CA . GLU A 1 84 ? -0.511 15.734 -5.719 1 97.38 84 GLU A CA 1
ATOM 656 C C . GLU A 1 84 ? -1.991 15.836 -5.363 1 97.38 84 GLU A C 1
ATOM 658 O O . GLU A 1 84 ? -2.832 16.062 -6.238 1 97.38 84 GLU A O 1
ATOM 663 N N . GLU A 1 85 ? -2.291 15.664 -4.105 1 98.5 85 GLU A N 1
ATOM 664 C CA . GLU A 1 85 ? -3.668 15.852 -3.658 1 98.5 85 GLU A CA 1
ATOM 665 C C . GLU A 1 85 ? -4.137 17.281 -3.891 1 98.5 85 GLU A C 1
ATOM 667 O O . GLU A 1 85 ? -5.25 17.5 -4.371 1 98.5 85 GLU A O 1
ATOM 672 N N . ALA A 1 86 ? -3.248 18.219 -3.518 1 98.81 86 ALA A N 1
ATOM 673 C CA . ALA A 1 86 ? -3.611 19.609 -3.701 1 98.81 86 ALA A CA 1
ATOM 674 C C . ALA A 1 86 ? -3.916 19.922 -5.164 1 98.81 86 ALA A C 1
ATOM 676 O O . ALA A 1 86 ? -4.93 20.547 -5.48 1 98.81 86 ALA A O 1
ATOM 677 N N . GLU A 1 87 ? -3.08 19.469 -6.031 1 98.62 87 GLU A N 1
ATOM 678 C CA . GLU A 1 87 ? -3.244 19.703 -7.465 1 98.62 87 GLU A CA 1
ATOM 679 C C . GLU A 1 87 ? -4.477 18.969 -8 1 98.62 87 GLU A C 1
ATOM 681 O O . GLU A 1 87 ? -5.207 19.516 -8.836 1 98.62 87 GLU A O 1
ATOM 686 N N . PHE A 1 88 ? -4.691 17.766 -7.512 1 98.56 88 PHE A N 1
ATOM 687 C CA . PHE A 1 88 ? -5.859 16.984 -7.891 1 98.56 88 PHE A CA 1
ATOM 688 C C . PHE A 1 88 ? -7.145 17.719 -7.547 1 98.56 88 PHE A C 1
ATOM 690 O O . PHE A 1 88 ? -8.023 17.875 -8.398 1 98.56 88 PHE A O 1
ATOM 697 N N . TYR A 1 89 ? -7.23 18.203 -6.297 1 98.88 89 TYR A N 1
ATOM 698 C CA . TYR A 1 89 ? -8.445 18.891 -5.867 1 98.88 89 TYR A CA 1
ATOM 699 C C . TYR A 1 89 ? -8.578 20.25 -6.539 1 98.88 89 TYR A C 1
ATOM 701 O O . TYR A 1 89 ? -9.68 20.672 -6.895 1 98.88 89 TYR A O 1
ATOM 709 N N . ALA A 1 90 ? -7.449 20.953 -6.715 1 98.81 90 ALA A N 1
ATOM 710 C CA . ALA A 1 90 ? -7.48 22.219 -7.453 1 98.81 90 ALA A CA 1
ATOM 711 C C . ALA A 1 90 ? -8.047 22.016 -8.852 1 98.81 90 ALA A C 1
ATOM 713 O O . ALA A 1 90 ? -8.906 22.781 -9.297 1 98.81 90 ALA A O 1
ATOM 714 N N . LYS A 1 91 ? -7.645 20.969 -9.555 1 98.31 91 LYS A N 1
ATOM 715 C CA . LYS A 1 91 ? -8.102 20.656 -10.906 1 98.31 91 LYS A CA 1
ATOM 716 C C . LYS A 1 91 ? -9.586 20.328 -10.922 1 98.31 91 LYS A C 1
ATOM 718 O O . LYS A 1 91 ? -10.25 20.453 -11.953 1 98.31 91 LYS A O 1
ATOM 723 N N . ASN A 1 92 ? -10.031 19.938 -9.75 1 98.56 92 ASN A N 1
ATOM 724 C CA . ASN A 1 92 ? -11.422 19.5 -9.688 1 98.56 92 ASN A CA 1
ATOM 725 C C . ASN A 1 92 ? -12.305 20.516 -8.977 1 98.56 92 ASN A C 1
ATOM 727 O O . ASN A 1 92 ? -13.32 20.141 -8.375 1 98.56 92 ASN A O 1
ATOM 731 N N . GLY A 1 93 ? -11.914 21.719 -8.906 1 98.44 93 GLY A N 1
ATOM 732 C CA . GLY A 1 93 ? -12.805 22.812 -8.562 1 98.44 93 GLY A CA 1
ATOM 733 C C . GLY A 1 93 ? -12.695 23.25 -7.117 1 98.44 93 GLY A C 1
ATOM 734 O O . GLY A 1 93 ? -13.445 24.109 -6.664 1 98.44 93 GLY A O 1
ATOM 735 N N . PHE A 1 94 ? -11.828 22.672 -6.32 1 98.88 94 PHE A N 1
ATOM 736 C CA . PHE A 1 94 ? -11.602 23.141 -4.961 1 98.88 94 PHE A CA 1
ATOM 737 C C . PHE A 1 94 ? -10.68 24.359 -4.953 1 98.88 94 PHE A C 1
ATOM 739 O O . PHE A 1 94 ? -9.68 24.391 -5.668 1 98.88 94 PHE A O 1
ATOM 746 N N . ASP A 1 95 ? -10.969 25.344 -4.121 1 98.44 95 ASP A N 1
ATOM 747 C CA . ASP A 1 95 ? -10.242 26.594 -4.328 1 98.44 95 ASP A CA 1
ATOM 748 C C . ASP A 1 95 ? -9.75 27.172 -3.002 1 98.44 95 ASP A C 1
ATOM 750 O O . ASP A 1 95 ? -9.367 28.344 -2.93 1 98.44 95 ASP A O 1
ATOM 754 N N . ASP A 1 96 ? -9.859 26.531 -1.919 1 98.88 96 ASP A N 1
ATOM 755 C CA . ASP A 1 96 ? -9.297 26.828 -0.603 1 98.88 96 ASP A CA 1
ATOM 756 C C . ASP A 1 96 ? -8.68 25.578 0.02 1 98.88 96 ASP A C 1
ATOM 758 O O . ASP A 1 96 ? -9.398 24.719 0.537 1 98.88 96 ASP A O 1
ATOM 762 N N . ILE A 1 97 ? -7.332 25.453 -0.062 1 98.94 97 ILE A N 1
ATOM 763 C CA . ILE A 1 97 ? -6.645 24.219 0.282 1 98.94 97 ILE A CA 1
ATOM 764 C C . ILE A 1 97 ? -5.473 24.531 1.214 1 98.94 97 ILE A C 1
ATOM 766 O O . ILE A 1 97 ? -4.676 25.422 0.945 1 98.94 97 ILE A O 1
ATOM 770 N N . LEU A 1 98 ? -5.41 23.875 2.293 1 98.88 98 LEU A N 1
ATOM 771 C CA . LEU A 1 98 ? -4.238 23.859 3.162 1 98.88 98 LEU A CA 1
ATOM 772 C C . LEU A 1 98 ? -3.363 22.641 2.883 1 98.88 98 LEU A C 1
ATOM 774 O O . LEU A 1 98 ? -3.82 21.5 2.996 1 98.88 98 LEU A O 1
ATOM 778 N N . TYR A 1 99 ? -2.162 22.859 2.406 1 98.75 99 TYR A N 1
ATOM 779 C CA . TYR A 1 99 ? -1.151 21.812 2.348 1 98.75 99 TYR A CA 1
ATOM 780 C C . TYR A 1 99 ? -0.511 21.594 3.713 1 98.75 99 TYR A C 1
ATOM 782 O O . TYR A 1 99 ? 0.387 22.328 4.109 1 98.75 99 TYR A O 1
ATOM 790 N N . ALA A 1 100 ? -0.998 20.547 4.41 1 97.62 100 ALA A N 1
ATOM 791 C CA . ALA A 1 100 ? -0.659 20.312 5.812 1 97.62 100 ALA A CA 1
ATOM 792 C C . ALA A 1 100 ? 0.52 19.359 5.945 1 97.62 100 ALA A C 1
ATOM 794 O O . ALA A 1 100 ? 0.37 18.25 6.461 1 97.62 100 ALA A O 1
ATOM 795 N N . HIS A 1 101 ? 1.615 19.75 5.555 1 97.19 101 HIS A N 1
ATOM 796 C CA . HIS A 1 101 ? 2.883 19.031 5.578 1 97.19 101 HIS A CA 1
ATOM 797 C C . HIS A 1 101 ? 4.051 19.984 5.82 1 97.19 101 HIS A C 1
ATOM 799 O O . HIS A 1 101 ? 4.062 21.109 5.316 1 97.19 101 HIS A O 1
ATOM 805 N N . PRO A 1 102 ? 5.066 19.562 6.645 1 97.56 102 PRO A N 1
ATOM 806 C CA . PRO A 1 102 ? 6.203 20.469 6.848 1 97.56 102 PRO A CA 1
ATOM 807 C C . PRO A 1 102 ? 6.812 20.953 5.535 1 97.56 102 PRO A C 1
ATOM 809 O O . PRO A 1 102 ? 7.227 20.141 4.703 1 97.56 102 PRO A O 1
ATOM 812 N N . LEU A 1 103 ? 6.906 22.219 5.406 1 98.19 103 LEU A N 1
ATOM 813 C CA . LEU A 1 103 ? 7.359 22.828 4.156 1 98.19 103 LEU A CA 1
ATOM 814 C C . LEU A 1 103 ? 8.883 22.859 4.086 1 98.19 103 LEU A C 1
ATOM 816 O O . LEU A 1 103 ? 9.547 23.219 5.055 1 98.19 103 LEU A O 1
ATOM 820 N N . ILE A 1 104 ? 9.406 22.438 2.971 1 97.69 104 ILE A N 1
ATOM 821 C CA . ILE A 1 104 ? 10.828 22.562 2.691 1 97.69 104 ILE A CA 1
ATOM 822 C C . ILE A 1 104 ? 11.031 23.25 1.345 1 97.69 104 ILE A C 1
ATOM 824 O O . ILE A 1 104 ? 10.102 23.359 0.546 1 97.69 104 ILE A O 1
ATOM 828 N N . ALA A 1 105 ? 12.219 23.672 1.096 1 97.75 105 ALA A N 1
ATOM 829 C CA . ALA A 1 105 ? 12.547 24.469 -0.086 1 97.75 105 ALA A CA 1
ATOM 830 C C . ALA A 1 105 ? 12.195 23.719 -1.367 1 97.75 105 ALA A C 1
ATOM 832 O O . ALA A 1 105 ? 11.75 24.312 -2.348 1 97.75 105 ALA A O 1
ATOM 833 N N . ALA A 1 106 ? 12.305 22.438 -1.364 1 96.44 106 ALA A N 1
ATOM 834 C CA . ALA A 1 106 ? 12.117 21.609 -2.555 1 96.44 106 ALA A CA 1
ATOM 835 C C . ALA A 1 106 ? 10.68 21.688 -3.051 1 96.44 106 ALA A C 1
ATOM 837 O O . ALA A 1 106 ? 10.383 21.281 -4.18 1 96.44 106 ALA A O 1
ATOM 838 N N . ARG A 1 107 ? 9.734 22.203 -2.236 1 97.25 107 ARG A N 1
ATOM 839 C CA . ARG A 1 107 ? 8.312 22.172 -2.561 1 97.25 107 ARG A CA 1
ATOM 840 C C . ARG A 1 107 ? 7.832 23.547 -3.018 1 97.25 107 ARG A C 1
ATOM 842 O O . ARG A 1 107 ? 6.688 23.703 -3.449 1 97.25 107 ARG A O 1
ATOM 849 N N . ILE A 1 108 ? 8.633 24.531 -2.967 1 97.94 108 ILE A N 1
ATOM 850 C CA . ILE A 1 108 ? 8.219 25.922 -3.059 1 97.94 108 ILE A CA 1
ATOM 851 C C . ILE A 1 108 ? 7.668 26.203 -4.453 1 97.94 108 ILE A C 1
ATOM 853 O O . ILE A 1 108 ? 6.648 26.891 -4.594 1 97.94 108 ILE A O 1
ATOM 857 N N . GLU A 1 109 ? 8.273 25.672 -5.469 1 96.69 109 GLU A N 1
ATOM 858 C CA . GLU A 1 109 ? 7.836 25.984 -6.824 1 96.69 109 GLU A CA 1
ATOM 859 C C . GLU A 1 109 ? 6.426 25.453 -7.086 1 96.69 109 GLU A C 1
ATOM 861 O O . GLU A 1 109 ? 5.598 26.156 -7.672 1 96.69 109 GLU A O 1
ATOM 866 N N . ARG A 1 110 ? 6.188 24.25 -6.68 1 97.19 110 ARG A N 1
ATOM 867 C CA . ARG A 1 110 ? 4.852 23.688 -6.836 1 97.19 110 ARG A CA 1
ATOM 868 C C . ARG A 1 110 ? 3.84 24.438 -5.977 1 97.19 110 ARG A C 1
ATOM 870 O O . ARG A 1 110 ? 2.703 24.672 -6.398 1 97.19 110 ARG A O 1
ATOM 877 N N . CYS A 1 111 ? 4.266 24.844 -4.801 1 98.62 111 CYS A N 1
ATOM 878 C CA . CYS A 1 111 ? 3.398 25.609 -3.922 1 98.62 111 CYS A CA 1
ATOM 879 C C . CYS A 1 111 ? 3.068 26.969 -4.535 1 98.62 111 CYS A C 1
ATOM 881 O O . CYS A 1 111 ? 1.936 27.438 -4.43 1 98.62 111 CYS A O 1
ATOM 883 N N . LYS A 1 112 ? 4.031 27.578 -5.176 1 98.12 112 LYS A N 1
ATOM 884 C CA . LYS A 1 112 ? 3.807 28.859 -5.828 1 98.12 112 LYS A CA 1
ATOM 885 C C . LYS A 1 112 ? 2.725 28.75 -6.898 1 98.12 112 LYS A C 1
ATOM 887 O O . LYS A 1 112 ? 1.838 29.609 -6.98 1 98.12 112 LYS A O 1
ATOM 892 N N . LYS A 1 113 ? 2.82 27.703 -7.672 1 97.94 113 LYS A N 1
ATOM 893 C CA . LYS A 1 113 ? 1.82 27.484 -8.711 1 97.94 113 LYS A CA 1
ATOM 894 C C . LYS A 1 113 ? 0.423 27.359 -8.117 1 97.94 113 LYS A C 1
ATOM 896 O O . LYS A 1 113 ? -0.54 27.922 -8.648 1 97.94 113 LYS A O 1
ATOM 901 N N . LEU A 1 114 ? 0.321 26.688 -6.988 1 98.69 114 LEU A N 1
ATOM 902 C CA . LEU A 1 114 ? -0.961 26.516 -6.316 1 98.69 114 LEU A CA 1
ATOM 903 C C . LEU A 1 114 ? -1.448 27.828 -5.711 1 98.69 114 LEU A C 1
ATOM 905 O O . LEU A 1 114 ? -2.643 28.125 -5.754 1 98.69 114 LEU A O 1
ATOM 909 N N . ALA A 1 115 ? -0.519 28.594 -5.207 1 98.62 115 ALA A N 1
ATOM 910 C CA . ALA A 1 115 ? -0.866 29.875 -4.605 1 98.62 115 ALA A CA 1
ATOM 911 C C . ALA A 1 115 ? -1.489 30.812 -5.633 1 98.62 115 ALA A C 1
ATOM 913 O O . ALA A 1 115 ? -2.408 31.578 -5.316 1 98.62 115 ALA A O 1
ATOM 914 N N . TYR A 1 116 ? -1.019 30.75 -6.836 1 98 116 TYR A N 1
ATOM 915 C CA . TYR A 1 116 ? -1.534 31.625 -7.879 1 98 116 TYR A CA 1
ATOM 916 C C . TYR A 1 116 ? -2.832 31.078 -8.461 1 98 116 TYR A C 1
ATOM 918 O O . TYR A 1 116 ? -3.693 31.844 -8.906 1 98 116 TYR A O 1
ATOM 926 N N . ARG A 1 117 ? -2.971 29.844 -8.445 1 97.5 117 ARG A N 1
ATOM 927 C CA . ARG A 1 117 ? -4.129 29.203 -9.062 1 97.5 117 ARG A CA 1
ATOM 928 C C . ARG A 1 117 ? -5.355 29.312 -8.156 1 97.5 117 ARG A C 1
ATOM 930 O O . ARG A 1 117 ? -6.473 29.5 -8.641 1 97.5 117 ARG A O 1
ATOM 937 N N . LEU A 1 118 ? -5.152 29.203 -6.871 1 98.5 118 LEU A N 1
ATOM 938 C CA . LEU A 1 118 ? -6.246 29.062 -5.914 1 98.5 118 LEU A CA 1
ATOM 939 C C . LEU A 1 118 ? -6.617 30.422 -5.312 1 98.5 118 LEU A C 1
ATOM 941 O O . LEU A 1 118 ? -5.766 31.297 -5.188 1 98.5 118 LEU A O 1
ATOM 945 N N . LYS A 1 119 ? -7.871 30.547 -4.934 1 98.19 119 LYS A N 1
ATOM 946 C CA . LYS A 1 119 ? -8.289 31.719 -4.184 1 98.19 119 LYS A CA 1
ATOM 947 C C . LYS A 1 119 ? -7.613 31.781 -2.816 1 98.19 119 LYS A C 1
ATOM 949 O O . LYS A 1 119 ? -7.238 32.844 -2.342 1 98.19 119 LYS A O 1
ATOM 954 N N . ALA A 1 120 ? -7.535 30.641 -2.262 1 98.5 120 ALA A N 1
ATOM 955 C CA . ALA A 1 120 ? -6.832 30.516 -0.985 1 98.5 120 ALA A CA 1
ATOM 956 C C . ALA A 1 120 ? -5.973 29.266 -0.946 1 98.5 120 ALA A C 1
ATOM 958 O O . ALA A 1 120 ? -6.48 28.141 -1.086 1 98.5 120 ALA A O 1
ATOM 959 N N . PHE A 1 121 ? -4.703 29.453 -0.812 1 98.81 121 PHE A N 1
ATOM 960 C CA . PHE A 1 121 ? -3.74 28.375 -0.624 1 98.81 121 PHE A CA 1
ATOM 961 C C . PHE A 1 121 ? -2.883 28.625 0.611 1 98.81 121 PHE A C 1
ATOM 963 O O . PHE A 1 121 ? -2.307 29.703 0.768 1 98.81 121 PHE A O 1
ATOM 970 N N . HIS A 1 122 ? -2.84 27.656 1.522 1 98.88 122 HIS A N 1
ATOM 971 C CA . HIS A 1 122 ? -2.115 27.781 2.783 1 98.88 122 HIS A CA 1
ATOM 972 C C . HIS A 1 122 ? -1.022 26.719 2.893 1 98.88 122 HIS A C 1
ATOM 974 O O . HIS A 1 122 ? -1.173 25.609 2.379 1 98.88 122 HIS A O 1
ATOM 980 N N . VAL A 1 123 ? 0.046 27.062 3.527 1 98.81 123 VAL A N 1
ATOM 981 C CA . VAL A 1 123 ? 1.122 26.125 3.811 1 98.81 123 VAL A CA 1
ATOM 982 C C . VAL A 1 123 ? 1.388 26.078 5.312 1 98.81 123 VAL A C 1
ATOM 984 O O . VAL A 1 123 ? 0.906 26.938 6.062 1 98.81 123 VAL A O 1
ATOM 987 N N . MET A 1 124 ? 2.072 25.047 5.699 1 98.12 124 MET A N 1
ATOM 988 C CA . MET A 1 124 ? 2.395 24.828 7.105 1 98.12 124 MET A CA 1
ATOM 989 C C . MET A 1 124 ? 3.904 24.828 7.324 1 98.12 124 MET A C 1
ATOM 991 O O . MET A 1 124 ? 4.645 24.219 6.551 1 98.12 124 MET A O 1
ATOM 995 N N . ILE A 1 125 ? 4.371 25.594 8.312 1 97.94 125 ILE A N 1
ATOM 996 C CA . ILE A 1 125 ? 5.781 25.531 8.688 1 97.94 125 ILE A CA 1
ATOM 997 C C . ILE A 1 125 ? 5.906 25.047 10.133 1 97.94 125 ILE A C 1
ATOM 999 O O . ILE A 1 125 ? 4.969 25.172 10.922 1 97.94 125 ILE A O 1
ATOM 1003 N N . GLU A 1 126 ? 7.062 24.438 10.414 1 96.56 126 GLU A N 1
ATOM 1004 C CA . GLU A 1 126 ? 7.309 23.953 11.766 1 96.56 126 GLU A CA 1
ATOM 1005 C C . GLU A 1 126 ? 8.75 24.219 12.195 1 96.56 126 GLU A C 1
ATOM 1007 O O . GLU A 1 126 ? 9.203 23.688 13.211 1 96.56 126 GLU A O 1
ATOM 1012 N N . ASN A 1 127 ? 9.516 24.969 11.406 1 96 127 ASN A N 1
ATOM 1013 C CA . ASN A 1 127 ? 10.883 25.375 11.695 1 96 127 ASN A CA 1
ATOM 1014 C C . ASN A 1 127 ? 11.328 26.531 10.82 1 96 127 ASN A C 1
ATOM 1016 O O . ASN A 1 127 ? 10.57 27 9.961 1 96 127 ASN A O 1
ATOM 1020 N N . PHE A 1 128 ? 12.539 26.984 11.055 1 97.06 128 PHE A N 1
ATOM 1021 C CA . PHE A 1 128 ? 13.039 28.156 10.352 1 97.06 128 PHE A CA 1
ATOM 1022 C C . PHE A 1 128 ? 13.336 27.828 8.891 1 97.06 128 PHE A C 1
ATOM 1024 O O . PHE A 1 128 ? 13.273 28.703 8.023 1 97.06 128 PHE A O 1
ATOM 1031 N N . HIS A 1 129 ? 13.602 26.578 8.586 1 97.19 129 HIS A N 1
ATOM 1032 C CA . HIS A 1 129 ? 13.859 26.188 7.203 1 97.19 129 HIS A CA 1
ATOM 1033 C C . HIS A 1 129 ? 12.672 26.531 6.309 1 97.19 129 HIS A C 1
ATOM 1035 O O . HIS A 1 129 ? 12.844 27.125 5.234 1 97.19 129 HIS A O 1
ATOM 1041 N N . GLY A 1 130 ? 11.5 26.172 6.762 1 97.69 130 GLY A N 1
ATOM 1042 C CA . GLY A 1 130 ? 10.297 26.5 6.004 1 97.69 130 GLY A CA 1
ATOM 1043 C C . GLY A 1 130 ? 10.07 27.984 5.84 1 97.69 130 GLY A C 1
ATOM 1044 O O . GLY A 1 130 ? 9.703 28.453 4.762 1 97.69 130 GLY A O 1
ATOM 1045 N N . LEU A 1 131 ? 10.305 28.719 6.918 1 98.19 131 LEU A N 1
ATOM 1046 C CA . LEU A 1 131 ? 10.141 30.156 6.875 1 98.19 131 LEU A CA 1
ATOM 1047 C C . LEU A 1 131 ? 11.094 30.781 5.867 1 98.19 131 LEU A C 1
ATOM 1049 O O . LEU A 1 131 ? 10.688 31.594 5.035 1 98.19 131 LEU A O 1
ATOM 1053 N N . ILE A 1 132 ? 12.344 30.375 5.957 1 98.12 132 ILE A N 1
ATOM 1054 C CA . ILE A 1 132 ? 13.375 30.922 5.078 1 98.12 132 ILE A CA 1
ATOM 1055 C C . ILE A 1 132 ? 13.039 30.578 3.625 1 98.12 132 ILE A C 1
ATOM 1057 O O . ILE A 1 132 ? 13.227 31.406 2.73 1 98.12 132 ILE A O 1
ATOM 1061 N N . ALA A 1 133 ? 12.523 29.391 3.385 1 98 133 ALA A N 1
ATOM 1062 C CA . ALA A 1 133 ? 12.117 28.984 2.037 1 98 133 ALA A CA 1
ATOM 1063 C C . ALA A 1 133 ? 11.055 29.938 1.481 1 98 133 ALA A C 1
ATOM 1065 O O . ALA A 1 133 ? 11.125 30.344 0.318 1 98 133 ALA A O 1
ATOM 1066 N N . LEU A 1 134 ? 10.102 30.312 2.273 1 98.5 134 LEU A N 1
ATOM 1067 C CA . LEU A 1 134 ? 9.031 31.219 1.866 1 98.5 134 LEU A CA 1
ATOM 1068 C C . LEU A 1 134 ? 9.57 32.625 1.636 1 98.5 134 LEU A C 1
ATOM 1070 O O . LEU A 1 134 ? 9.25 33.25 0.627 1 98.5 134 LEU A O 1
ATOM 1074 N N . LEU A 1 135 ? 10.398 33.094 2.545 1 98.06 135 LEU A N 1
ATOM 1075 C CA . LEU A 1 135 ? 10.938 34.469 2.465 1 98.06 135 LEU A CA 1
ATOM 1076 C C . LEU A 1 135 ? 11.844 34.594 1.248 1 98.06 135 LEU A C 1
ATOM 1078 O O . LEU A 1 135 ? 11.938 35.688 0.667 1 98.06 135 LEU A O 1
ATOM 1082 N N . SER A 1 136 ? 12.477 33.531 0.871 1 97.88 136 SER A N 1
ATOM 1083 C CA . SER A 1 136 ? 13.383 33.531 -0.27 1 97.88 136 SER A CA 1
ATOM 1084 C C . SER A 1 136 ? 12.625 33.438 -1.587 1 97.88 136 SER A C 1
ATOM 1086 O O . SER A 1 136 ? 13.211 33.562 -2.662 1 97.88 136 SER A O 1
ATOM 1088 N N . SER A 1 137 ? 11.336 33.188 -1.49 1 97.88 137 SER A N 1
ATOM 1089 C CA . SER A 1 137 ? 10.508 33.031 -2.686 1 97.88 137 SER A CA 1
ATOM 1090 C C . SER A 1 137 ? 9.188 33.781 -2.539 1 97.88 137 SER A C 1
ATOM 1092 O O . SER A 1 137 ? 8.117 33.188 -2.623 1 97.88 137 SER A O 1
ATOM 1094 N N . PRO A 1 138 ? 9.25 35.062 -2.424 1 97.75 138 PRO A N 1
ATOM 1095 C CA . PRO A 1 138 ? 8.008 35.844 -2.25 1 97.75 138 PRO A CA 1
ATOM 1096 C C . PRO A 1 138 ? 7.074 35.719 -3.451 1 97.75 138 PRO A C 1
ATOM 1098 O O . PRO A 1 138 ? 7.527 35.469 -4.574 1 97.75 138 PRO A O 1
ATOM 1101 N N . LEU A 1 139 ? 5.812 35.844 -3.178 1 97.94 139 LEU A N 1
ATOM 1102 C CA . LEU A 1 139 ? 4.824 35.875 -4.25 1 97.94 139 LEU A CA 1
ATOM 1103 C C . LEU A 1 139 ? 4.762 37.25 -4.891 1 97.94 139 LEU A C 1
ATOM 1105 O O . LEU A 1 139 ? 5.293 38.219 -4.34 1 97.94 139 LEU A O 1
ATOM 1109 N N . GLU A 1 140 ? 4.129 37.25 -6.035 1 95.81 140 GLU A N 1
ATOM 1110 C CA . GLU A 1 140 ? 4.086 38.5 -6.793 1 95.81 140 GLU A CA 1
ATOM 1111 C C . GLU A 1 140 ? 2.768 39.25 -6.574 1 95.81 140 GLU A C 1
ATOM 1113 O O . GLU A 1 140 ? 1.837 38.688 -5.98 1 95.81 140 GLU A O 1
ATOM 1118 N N . ASN A 1 141 ? 2.785 40.531 -7.004 1 93.75 141 ASN A N 1
ATOM 1119 C CA . ASN A 1 141 ? 1.598 41.375 -7.07 1 93.75 141 ASN A CA 1
ATOM 1120 C C . ASN A 1 141 ? 0.961 41.531 -5.691 1 93.75 141 ASN A C 1
ATOM 1122 O O . ASN A 1 141 ? -0.264 41.531 -5.566 1 93.75 141 ASN A O 1
ATOM 1126 N N . GLY A 1 142 ? 1.792 41.562 -4.68 1 93.88 142 GLY A N 1
ATOM 1127 C CA . GLY A 1 142 ? 1.312 41.875 -3.344 1 93.88 142 GLY A CA 1
ATOM 1128 C C . GLY A 1 142 ? 0.685 40.688 -2.641 1 93.88 142 GLY A C 1
ATOM 1129 O O . GLY A 1 142 ? 0.261 40.781 -1.488 1 93.88 142 GLY A O 1
ATOM 1130 N N . LYS A 1 143 ? 0.638 39.656 -3.322 1 96.94 143 LYS A N 1
ATOM 1131 C CA . LYS A 1 143 ? 0.126 38.438 -2.688 1 96.94 143 LYS A CA 1
ATOM 1132 C C . LYS A 1 143 ? 1.087 37.938 -1.617 1 96.94 143 LYS A C 1
ATOM 1134 O O . LYS A 1 143 ? 2.307 38 -1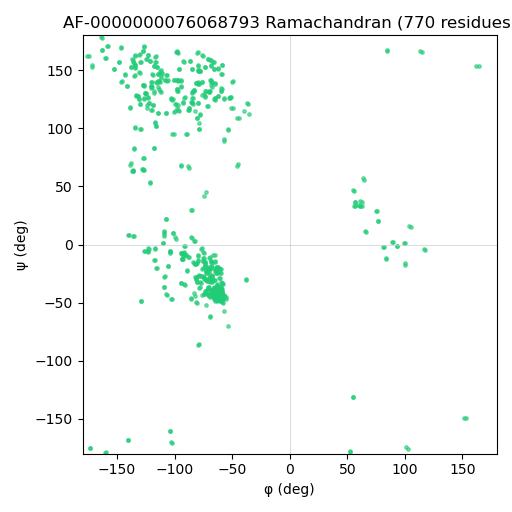.781 1 96.94 143 LYS A O 1
ATOM 1139 N N . LYS A 1 144 ? 0.555 37.438 -0.514 1 98.38 144 LYS A N 1
ATOM 1140 C CA . LYS A 1 144 ? 1.354 36.906 0.589 1 98.38 144 LYS A CA 1
ATOM 1141 C C . LYS A 1 144 ? 1.168 35.406 0.734 1 98.38 144 LYS A C 1
ATOM 1143 O O . LYS A 1 144 ? 0.112 34.875 0.391 1 98.38 144 LYS A O 1
ATOM 1148 N N . TRP A 1 145 ? 2.213 34.75 1.205 1 98.75 145 TRP A N 1
ATOM 1149 C CA . TRP A 1 145 ? 2.057 33.375 1.636 1 98.75 145 TRP A CA 1
ATOM 1150 C C . TRP A 1 145 ? 1.125 33.281 2.84 1 98.75 145 TRP A C 1
ATOM 1152 O O . TRP A 1 145 ? 1.301 34 3.826 1 98.75 145 TRP A O 1
ATOM 1162 N N . SER A 1 146 ? 0.091 32.5 2.736 1 98.81 146 SER A N 1
ATOM 1163 C CA . SER A 1 146 ? -0.762 32.188 3.877 1 98.81 146 SER A CA 1
ATOM 1164 C C . SER A 1 146 ? -0.195 31.031 4.684 1 98.81 146 SER A C 1
ATOM 1166 O O . SER A 1 146 ? -0.024 29.922 4.156 1 98.81 146 SER A O 1
ATOM 1168 N N . VAL A 1 147 ? 0.09 31.203 6.031 1 98.75 147 VAL A N 1
ATOM 1169 C CA . VAL A 1 147 ? 0.949 30.25 6.719 1 98.75 147 VAL A CA 1
ATOM 1170 C C . VAL A 1 147 ? 0.318 29.859 8.055 1 98.75 147 VAL A C 1
ATOM 1172 O O . VAL A 1 147 ? -0.118 30.719 8.82 1 98.75 147 VAL A O 1
ATOM 1175 N N . TYR A 1 148 ? 0.189 28.562 8.289 1 98.56 148 TYR A N 1
ATOM 1176 C CA . TYR A 1 148 ? -0.095 27.984 9.602 1 98.56 148 TYR A CA 1
ATOM 1177 C C . TYR A 1 148 ? 1.191 27.578 10.305 1 98.56 148 TYR A C 1
ATOM 1179 O O . TYR A 1 148 ? 2.121 27.078 9.672 1 98.56 148 TYR A O 1
ATOM 1187 N N . LEU A 1 149 ? 1.23 27.812 11.57 1 98.38 149 LEU A N 1
ATOM 1188 C CA . LEU A 1 149 ? 2.34 27.312 12.375 1 98.38 149 LEU A CA 1
ATOM 1189 C C . LEU A 1 149 ? 1.954 26.031 13.109 1 98.38 149 LEU A C 1
ATOM 1191 O O . LEU A 1 149 ? 1.078 26.062 13.977 1 98.38 149 LEU A O 1
ATOM 1195 N N . GLU A 1 150 ? 2.598 24.922 12.766 1 98.06 150 GLU A N 1
ATOM 1196 C CA . GLU A 1 150 ? 2.312 23.641 13.422 1 98.06 150 GLU A CA 1
ATOM 1197 C C . GLU A 1 150 ? 3.057 23.531 14.75 1 98.06 150 GLU A C 1
ATOM 1199 O O . GLU A 1 150 ? 4.23 23.891 14.844 1 98.06 150 GLU A O 1
ATOM 1204 N N . ILE A 1 151 ? 2.346 23 15.719 1 97.31 151 ILE A N 1
ATOM 1205 C CA . ILE A 1 151 ? 2.871 22.906 17.078 1 97.31 151 ILE A CA 1
ATOM 1206 C C . ILE A 1 151 ? 3.029 21.438 17.484 1 97.31 151 ILE A C 1
ATOM 1208 O O . ILE A 1 151 ? 2.199 20.609 17.125 1 97.31 151 ILE A O 1
ATOM 1212 N N . ASP A 1 152 ? 4.098 21.141 18.141 1 95.81 152 ASP A N 1
ATOM 1213 C CA . ASP A 1 152 ? 4.348 19.828 18.75 1 95.81 152 ASP A CA 1
ATOM 1214 C C . ASP A 1 152 ? 4.027 19.844 20.234 1 95.81 152 ASP A C 1
ATOM 1216 O O . ASP A 1 152 ? 4.641 20.594 21.016 1 95.81 152 ASP A O 1
ATOM 1220 N N . ASP A 1 153 ? 3.148 19.031 20.656 1 93.75 153 ASP A N 1
ATOM 1221 C CA . ASP A 1 153 ? 2.729 19 22.047 1 93.75 153 ASP A CA 1
ATOM 1222 C C . ASP A 1 153 ? 3.656 18.109 22.875 1 93.75 153 ASP A C 1
ATOM 1224 O O . ASP A 1 153 ? 3.34 17.766 24.031 1 93.75 153 ASP A O 1
ATOM 1228 N N . GLY A 1 154 ? 4.711 17.656 22.234 1 89.81 154 GLY A N 1
ATOM 1229 C CA . GLY A 1 154 ? 5.676 16.828 22.953 1 89.81 154 GLY A CA 1
ATOM 1230 C C . GLY A 1 154 ? 5.781 15.422 22.391 1 89.81 154 GLY A C 1
ATOM 1231 O O . GLY A 1 154 ? 6.68 14.664 22.766 1 89.81 154 GLY A O 1
ATOM 1232 N N . CYS A 1 155 ? 4.973 15.07 21.438 1 85.94 155 CYS A N 1
ATOM 1233 C CA . CYS A 1 155 ? 4.926 13.711 20.906 1 85.94 155 CYS A CA 1
ATOM 1234 C C . CYS A 1 155 ? 6.051 13.477 19.906 1 85.94 155 CYS A C 1
ATOM 1236 O O . CYS A 1 155 ? 6.359 12.336 19.578 1 85.94 155 CYS A O 1
ATOM 1238 N N . GLY A 1 156 ? 6.66 14.492 19.422 1 84.75 156 GLY A N 1
ATOM 1239 C CA . GLY A 1 156 ? 7.789 14.352 18.516 1 84.75 156 GLY A CA 1
ATOM 1240 C C . GLY A 1 156 ? 7.375 13.969 17.109 1 84.75 156 GLY A C 1
ATOM 1241 O O . GLY A 1 156 ? 8.125 13.289 16.391 1 84.75 156 GLY A O 1
ATOM 1242 N N . ARG A 1 157 ? 6.211 14.156 16.672 1 87.62 157 ARG A N 1
ATOM 1243 C CA . ARG A 1 157 ? 5.762 13.906 15.305 1 87.62 157 ARG A CA 1
ATOM 1244 C C . ARG A 1 157 ? 6.172 15.047 14.375 1 87.62 157 ARG A C 1
ATOM 1246 O O . ARG A 1 157 ? 7.199 14.969 13.703 1 87.62 157 ARG A O 1
ATOM 1253 N N . SER A 1 158 ? 5.551 16.078 14.172 1 92.44 158 SER A N 1
ATOM 1254 C CA . SER A 1 158 ? 5.867 17.328 13.484 1 92.44 158 SER A CA 1
ATOM 1255 C C . SER A 1 158 ? 5.398 18.531 14.289 1 92.44 158 SER A C 1
ATOM 1257 O O . SER A 1 158 ? 4.59 18.406 15.211 1 92.44 158 SER A O 1
ATOM 1259 N N . GLY A 1 159 ? 6.055 19.703 13.961 1 96.38 159 GLY A N 1
ATOM 1260 C CA . GLY A 1 159 ? 5.711 20.938 14.656 1 96.38 159 GLY A CA 1
ATOM 1261 C C . GLY A 1 159 ? 6.844 21.484 15.5 1 96.38 159 GLY A C 1
ATOM 1262 O O . GLY A 1 159 ? 7.773 20.75 15.852 1 96.38 159 GLY A O 1
ATOM 1263 N N . VAL A 1 160 ? 6.699 22.703 15.906 1 96.75 160 VAL A N 1
ATOM 1264 C CA . VAL A 1 160 ? 7.629 23.344 16.828 1 96.75 160 VAL A CA 1
ATOM 1265 C C . VAL A 1 160 ? 7.262 23 18.266 1 96.75 160 VAL A C 1
ATOM 1267 O O . VAL A 1 160 ? 6.09 23.078 18.656 1 96.75 160 VAL A O 1
ATOM 1270 N N . PRO A 1 161 ? 8.273 22.578 19.047 1 95.62 161 PRO A N 1
ATOM 1271 C CA . PRO A 1 161 ? 7.938 22.328 20.453 1 95.62 161 PRO A CA 1
ATOM 1272 C C . PRO A 1 161 ? 7.23 23.516 21.109 1 95.62 161 PRO A C 1
ATOM 1274 O O . PRO A 1 161 ? 7.75 24.625 21.094 1 95.62 161 PRO A O 1
ATOM 1277 N N . TRP A 1 162 ? 6.113 23.281 21.703 1 95.31 162 TRP A N 1
ATOM 1278 C CA . TRP A 1 162 ? 5.191 24.344 22.094 1 95.31 162 TRP A CA 1
ATOM 1279 C C . TRP A 1 162 ? 5.793 25.203 23.203 1 95.31 162 TRP A C 1
ATOM 1281 O O . TRP A 1 162 ? 5.465 26.375 23.344 1 95.31 162 TRP A O 1
ATOM 1291 N N . ASP A 1 163 ? 6.684 24.562 23.984 1 93.75 163 ASP A N 1
ATOM 1292 C CA . ASP A 1 163 ? 7.227 25.266 25.141 1 93.75 163 ASP A CA 1
ATOM 1293 C C . ASP A 1 163 ? 8.609 25.844 24.844 1 93.75 163 ASP A C 1
ATOM 1295 O O . ASP A 1 163 ? 9.266 26.391 25.734 1 93.75 163 ASP A O 1
ATOM 1299 N N . SER A 1 164 ? 9 25.734 23.594 1 94.25 164 SER A N 1
ATOM 1300 C CA . SER A 1 164 ? 10.305 26.281 23.219 1 94.25 164 SER A CA 1
ATOM 1301 C C . SER A 1 164 ? 10.203 27.75 22.859 1 94.25 164 SER A C 1
ATOM 1303 O O . SER A 1 164 ? 9.125 28.25 22.516 1 94.25 164 SER A O 1
ATOM 1305 N N . GLY A 1 165 ? 11.32 28.453 22.938 1 94.75 165 GLY A N 1
ATOM 1306 C CA . GLY A 1 165 ? 11.391 29.828 22.5 1 94.75 165 GLY A CA 1
ATOM 1307 C C . GLY A 1 165 ? 11.234 29.984 21 1 94.75 165 GLY A C 1
ATOM 1308 O O . GLY A 1 165 ? 10.914 31.078 20.516 1 94.75 165 GLY A O 1
ATOM 1309 N N . ASP A 1 166 ? 11.383 28.922 20.297 1 95.44 166 ASP A N 1
ATOM 1310 C CA . ASP A 1 166 ? 11.352 28.953 18.844 1 95.44 166 ASP A CA 1
ATOM 1311 C C . ASP A 1 166 ? 9.953 29.266 18.328 1 95.44 166 ASP A C 1
ATOM 1313 O O . ASP A 1 166 ? 9.797 29.844 17.25 1 95.44 166 ASP A O 1
ATOM 1317 N N . VAL A 1 167 ? 8.961 28.938 19.141 1 96.94 167 VAL A N 1
ATOM 1318 C CA . VAL A 1 167 ? 7.582 29.172 18.719 1 96.94 167 VAL A CA 1
ATOM 1319 C C . VAL A 1 167 ? 7.352 30.672 18.531 1 96.94 167 VAL A C 1
ATOM 1321 O O . VAL A 1 167 ? 6.855 31.109 17.484 1 96.94 167 VAL A O 1
ATOM 1324 N N . ILE A 1 168 ? 7.773 31.453 19.531 1 97.56 168 ILE A N 1
ATOM 1325 C CA . ILE A 1 168 ? 7.562 32.906 19.5 1 97.56 168 ILE A CA 1
ATOM 1326 C C . ILE A 1 168 ? 8.477 33.531 18.453 1 97.56 168 ILE A C 1
ATOM 1328 O O . ILE A 1 168 ? 8.047 34.406 17.688 1 97.56 168 ILE A O 1
ATOM 1332 N N . LYS A 1 169 ? 9.695 33.094 18.391 1 97.69 169 LYS A N 1
ATOM 1333 C CA . LYS A 1 169 ? 10.648 33.625 17.438 1 97.69 169 LYS A CA 1
ATOM 1334 C C . LYS A 1 169 ? 10.172 33.438 16 1 97.69 169 LYS A C 1
ATOM 1336 O O . LYS A 1 169 ? 10.164 34.375 15.203 1 97.69 169 LYS A O 1
ATOM 1341 N N . LEU A 1 170 ? 9.758 32.219 15.711 1 97.62 170 LEU A N 1
ATOM 1342 C CA . LEU A 1 170 ? 9.266 31.859 14.383 1 97.62 170 LEU A CA 1
ATOM 1343 C C . LEU A 1 170 ? 8.008 32.656 14.039 1 97.62 170 LEU A C 1
ATOM 1345 O O . LEU A 1 170 ? 7.883 33.188 12.938 1 97.62 170 LEU A O 1
ATOM 1349 N N . ALA A 1 171 ? 7.109 32.719 14.961 1 98.12 171 ALA A N 1
ATOM 1350 C CA . ALA A 1 171 ? 5.844 33.406 14.758 1 98.12 171 ALA A CA 1
ATOM 1351 C C . ALA A 1 171 ? 6.066 34.906 14.547 1 98.12 171 ALA A C 1
ATOM 1353 O O . ALA A 1 171 ? 5.43 35.5 13.688 1 98.12 171 ALA A O 1
ATOM 1354 N N . LYS A 1 172 ? 6.953 35.469 15.32 1 97.62 172 LYS A N 1
ATOM 1355 C CA . LYS A 1 172 ? 7.238 36.906 15.211 1 97.62 172 LYS A CA 1
ATOM 1356 C C . LYS A 1 172 ? 7.859 37.219 13.859 1 97.62 172 LYS A C 1
ATOM 1358 O O . LYS A 1 172 ? 7.438 38.188 13.195 1 97.62 172 LYS A O 1
ATOM 1363 N N . GLU A 1 173 ? 8.82 36.438 13.492 1 97.62 173 GLU A N 1
ATOM 1364 C CA . GLU A 1 173 ? 9.461 36.688 12.195 1 97.62 173 GLU A CA 1
ATOM 1365 C C . GLU A 1 173 ? 8.461 36.531 11.055 1 97.62 173 GLU A C 1
ATOM 1367 O O . GLU A 1 173 ? 8.492 37.312 10.094 1 97.62 173 GLU A O 1
ATOM 1372 N N . ALA A 1 174 ? 7.605 35.594 11.102 1 98 174 ALA A N 1
ATOM 1373 C CA . ALA A 1 174 ? 6.582 35.375 10.078 1 98 174 ALA A CA 1
ATOM 1374 C C . ALA A 1 174 ? 5.59 36.531 10.055 1 98 174 ALA A C 1
ATOM 1376 O O . ALA A 1 174 ? 5.285 37.094 8.992 1 98 174 ALA A O 1
ATOM 1377 N N . SER A 1 175 ? 5.145 36.938 11.219 1 97.12 175 SER A N 1
ATOM 1378 C CA . SER A 1 175 ? 4.094 37.938 11.336 1 97.12 175 SER A CA 1
ATOM 1379 C C . SER A 1 175 ? 4.594 39.312 10.906 1 97.12 175 SER A C 1
ATOM 1381 O O . SER A 1 175 ? 3.818 40.125 10.414 1 97.12 175 SER A O 1
ATOM 1383 N N . GLU A 1 176 ? 5.816 39.594 11.062 1 97 176 GLU A N 1
ATOM 1384 C CA . GLU A 1 176 ? 6.371 40.906 10.773 1 97 176 GLU A CA 1
ATOM 1385 C C . GLU A 1 176 ? 6.812 41 9.312 1 97 176 GLU A C 1
ATOM 1387 O O . GLU A 1 176 ? 7.09 42.094 8.812 1 97 176 GLU A O 1
ATOM 1392 N N . SER A 1 177 ? 6.832 39.938 8.68 1 97 177 SER A N 1
ATOM 1393 C CA . SER A 1 177 ? 7.246 39.906 7.281 1 97 177 SER A CA 1
ATOM 1394 C C . SER A 1 177 ? 6.133 40.438 6.375 1 97 177 SER A C 1
ATOM 1396 O O . SER A 1 177 ? 4.969 40.094 6.547 1 97 177 SER A O 1
ATOM 1398 N N . PRO A 1 178 ? 6.473 41.219 5.348 1 96.94 178 PRO A N 1
ATOM 1399 C CA . PRO A 1 178 ? 5.457 41.688 4.398 1 96.94 178 PRO A CA 1
ATOM 1400 C C . PRO A 1 178 ? 5.055 40.594 3.396 1 96.94 178 PRO A C 1
ATOM 1402 O O . PRO A 1 178 ? 4.137 40.812 2.596 1 96.94 178 PRO A O 1
ATOM 1405 N N . TYR A 1 179 ? 5.707 39.438 3.461 1 97.88 179 TYR A N 1
ATOM 1406 C CA . TYR A 1 179 ? 5.477 38.406 2.465 1 97.88 179 TYR A CA 1
ATOM 1407 C C . TYR A 1 179 ? 4.609 37.281 3.031 1 97.88 179 TYR A C 1
ATOM 1409 O O . TYR A 1 179 ? 4.207 36.375 2.307 1 97.88 179 TYR A O 1
ATOM 1417 N N . ILE A 1 180 ? 4.352 37.375 4.336 1 98.31 180 ILE A N 1
ATOM 1418 C CA . ILE A 1 180 ? 3.67 36.281 5 1 98.31 180 ILE A CA 1
ATOM 1419 C C . ILE A 1 180 ? 2.416 36.781 5.703 1 98.31 180 ILE A C 1
ATOM 1421 O O . ILE A 1 180 ? 2.438 37.844 6.32 1 98.31 180 ILE A O 1
ATOM 1425 N N . ASP A 1 181 ? 1.368 36.188 5.484 1 98.44 181 ASP A N 1
ATOM 1426 C CA . ASP A 1 181 ? 0.157 36.312 6.289 1 98.44 181 ASP A CA 1
ATOM 1427 C C . ASP A 1 181 ? 0.003 35.125 7.246 1 98.44 181 ASP A C 1
ATOM 1429 O O . ASP A 1 181 ? -0.48 34.062 6.855 1 98.44 181 ASP A O 1
ATOM 1433 N N . LEU A 1 182 ? 0.471 35.312 8.508 1 98.44 182 LEU A N 1
ATOM 1434 C CA . LEU A 1 182 ? 0.376 34.25 9.508 1 98.44 182 LEU A CA 1
ATOM 1435 C C . LEU A 1 182 ? -1.067 34.062 9.961 1 98.44 182 LEU A C 1
ATOM 1437 O O . LEU A 1 182 ? -1.673 34.969 10.523 1 98.44 182 LEU A O 1
ATOM 1441 N N . GLN A 1 183 ? -1.603 32.875 9.742 1 98 183 GLN A N 1
ATOM 1442 C CA . GLN A 1 183 ? -2.996 32.594 10.062 1 98 183 GLN A CA 1
ATOM 1443 C C . GLN A 1 183 ? -3.158 32.25 11.539 1 98 183 GLN A C 1
ATOM 1445 O O . GLN A 1 183 ? -4.113 32.656 12.188 1 98 183 GLN A O 1
ATOM 1450 N N . GLY A 1 184 ? -2.223 31.406 11.992 1 97.06 184 GLY A N 1
ATOM 1451 C CA . GLY A 1 184 ? -2.311 30.984 13.375 1 97.06 184 GLY A CA 1
ATOM 1452 C C . GLY A 1 184 ? -1.684 29.625 13.633 1 97.06 184 GLY A C 1
ATOM 1453 O O . GLY A 1 184 ? -0.648 29.297 13.047 1 97.06 184 GLY A O 1
ATOM 1454 N N . LEU A 1 185 ? -2.305 28.938 14.664 1 98.06 185 LEU A N 1
ATOM 1455 C CA . LEU A 1 185 ? -1.687 27.734 15.219 1 98.06 185 LEU A CA 1
ATOM 1456 C C . LEU A 1 185 ? -2.438 26.484 14.773 1 98.06 185 LEU A C 1
ATOM 1458 O O . LEU A 1 185 ? -3.662 26.516 14.633 1 98.06 185 LEU A O 1
ATOM 1462 N N . TYR A 1 186 ? -1.678 25.422 14.578 1 97.94 186 TYR A N 1
ATOM 1463 C CA . TYR A 1 186 ? -2.207 24.094 14.25 1 97.94 186 TYR A CA 1
ATOM 1464 C C . TYR A 1 186 ? -1.602 23.031 15.148 1 97.94 186 TYR A C 1
ATOM 1466 O O . TYR A 1 186 ? -0.378 22.891 15.234 1 97.94 186 TYR A O 1
ATOM 1474 N N . LEU A 1 187 ? -2.439 22.297 15.789 1 97.31 187 LEU A N 1
ATOM 1475 C CA . LEU A 1 187 ? -2.002 21.203 16.641 1 97.31 187 LEU A CA 1
ATOM 1476 C C . LEU A 1 187 ? -2.58 19.875 16.156 1 97.31 187 LEU A C 1
ATOM 1478 O O . LEU A 1 187 ? -3.799 19.719 16.078 1 97.31 187 LEU A O 1
ATOM 1482 N N . TYR A 1 188 ? -1.706 19 15.734 1 95.38 188 TYR A N 1
ATOM 1483 C CA . TYR A 1 188 ? -2.119 17.594 15.633 1 95.38 188 TYR A CA 1
ATOM 1484 C C . TYR A 1 188 ? -2.127 16.938 17 1 95.38 188 TYR A C 1
ATOM 1486 O O . TYR A 1 188 ? -1.069 16.625 17.562 1 95.38 188 TYR A O 1
ATOM 1494 N N . ASN A 1 189 ? -3.266 16.594 17.5 1 92.62 189 ASN A N 1
ATOM 1495 C CA . ASN A 1 189 ? -3.42 16.047 18.844 1 92.62 189 ASN A CA 1
ATOM 1496 C C . ASN A 1 189 ? -3.273 14.539 18.844 1 92.62 189 ASN A C 1
ATOM 1498 O O . ASN A 1 189 ? -4.199 13.82 19.234 1 92.62 189 ASN A O 1
ATOM 1502 N N . GLY A 1 190 ? -2.084 14.055 18.562 1 87.5 190 GLY A N 1
ATOM 1503 C CA . GLY A 1 190 ? -1.811 12.656 18.297 1 87.5 190 GLY A CA 1
ATOM 1504 C C . GLY A 1 190 ? -1.913 11.781 19.547 1 87.5 190 GLY A C 1
ATOM 1505 O O . GLY A 1 190 ? -2.086 10.57 19.438 1 87.5 190 GLY A O 1
ATOM 1506 N N . LYS A 1 191 ? -1.84 12.344 20.766 1 89.31 191 LYS A N 1
ATOM 1507 C CA . LYS A 1 191 ? -1.909 11.586 22 1 89.31 191 LYS A CA 1
ATOM 1508 C C . LYS A 1 191 ? -3.252 10.867 22.141 1 89.31 191 LYS A C 1
ATOM 1510 O O . LYS A 1 191 ? -3.379 9.914 22.906 1 89.31 191 LYS A O 1
ATOM 1515 N N . THR A 1 192 ? -4.184 11.352 21.391 1 89.44 192 THR A N 1
ATOM 1516 C CA . THR A 1 192 ? -5.5 10.734 21.438 1 89.44 192 THR A CA 1
ATOM 1517 C C . THR A 1 192 ? -5.441 9.297 20.922 1 89.44 192 THR A C 1
ATOM 1519 O O . THR A 1 192 ? -6.293 8.469 21.25 1 89.44 192 THR A O 1
ATOM 1522 N N . TYR A 1 193 ? -4.492 8.977 20.109 1 88.25 193 TYR A N 1
ATOM 1523 C CA . TYR A 1 193 ? -4.383 7.641 19.547 1 88.25 193 TYR A CA 1
ATOM 1524 C C . TYR A 1 193 ? -3.865 6.648 20.578 1 88.25 193 TYR A C 1
ATOM 1526 O O . TYR A 1 193 ? -3.875 5.438 20.344 1 88.25 193 TYR A O 1
ATOM 1534 N N . GLU A 1 194 ? -3.494 7.172 21.672 1 87.25 194 GLU A N 1
ATOM 1535 C CA . GLU A 1 194 ? -3.088 6.305 22.766 1 87.25 194 GLU A CA 1
ATOM 1536 C C . GLU A 1 194 ? -4.258 6.016 23.703 1 87.25 194 GLU A C 1
ATOM 1538 O O . GLU A 1 194 ? -4.141 5.207 24.625 1 87.25 194 GLU A O 1
ATOM 1543 N N . ALA A 1 195 ? -5.328 6.707 23.453 1 89.31 195 ALA A N 1
ATOM 1544 C CA . ALA A 1 195 ? -6.516 6.492 24.266 1 89.31 195 ALA A CA 1
ATOM 1545 C C . ALA A 1 195 ? -7.121 5.117 24.016 1 89.31 195 ALA A C 1
ATOM 1547 O O . ALA A 1 195 ? -6.852 4.496 22.984 1 89.31 195 ALA A O 1
ATOM 1548 N N . THR A 1 196 ? -7.945 4.633 25.031 1 89.5 196 THR A N 1
ATOM 1549 C CA . THR A 1 196 ? -8.594 3.332 24.891 1 89.5 196 THR A CA 1
ATOM 1550 C C . THR A 1 196 ? -10.109 3.469 25.031 1 89.5 196 THR A C 1
ATOM 1552 O O . THR A 1 196 ? -10.836 2.473 24.969 1 89.5 196 THR A O 1
ATOM 1555 N N . ASP A 1 197 ? -10.477 4.699 25.297 1 91.69 197 ASP A N 1
ATOM 1556 C CA . ASP A 1 197 ? -11.906 4.973 25.391 1 91.69 197 ASP A CA 1
ATOM 1557 C C . ASP A 1 197 ? -12.195 6.465 25.219 1 91.69 197 ASP A C 1
ATOM 1559 O O . ASP A 1 197 ? -11.266 7.262 25.047 1 91.69 197 ASP A O 1
ATOM 1563 N N . SER A 1 198 ? -13.461 6.793 25.297 1 91.81 198 SER A N 1
ATOM 1564 C CA . SER A 1 198 ? -13.891 8.164 25.062 1 91.81 198 SER A CA 1
ATOM 1565 C C . SER A 1 198 ? -13.391 9.109 26.156 1 91.81 198 SER A C 1
ATOM 1567 O O . SER A 1 198 ? -13.094 10.273 25.875 1 91.81 198 SER A O 1
ATOM 1569 N N . LYS A 1 199 ? -13.273 8.641 27.312 1 93 199 LYS A N 1
ATOM 1570 C CA . LYS A 1 199 ? -12.789 9.469 28.422 1 93 199 LYS A CA 1
ATOM 1571 C C . LYS A 1 199 ? -11.328 9.844 28.219 1 93 199 LYS A C 1
ATOM 1573 O O . LYS A 1 199 ? -10.922 10.969 28.516 1 93 199 LYS A O 1
ATOM 1578 N N . GLY A 1 200 ? -10.641 8.852 27.734 1 93.94 200 GLY A N 1
ATOM 1579 C CA . GLY A 1 200 ? -9.25 9.141 27.391 1 93.94 200 GLY A CA 1
ATOM 1580 C C . GLY A 1 200 ? -9.102 10.203 26.328 1 93.94 200 GLY A C 1
ATOM 1581 O O . GLY A 1 200 ? -8.227 11.062 26.422 1 93.94 200 GLY A O 1
ATOM 1582 N N . ILE A 1 201 ? -9.969 10.195 25.344 1 95.25 201 ILE A N 1
ATOM 1583 C CA . ILE A 1 201 ? -9.961 11.188 24.281 1 95.25 201 ILE A CA 1
ATOM 1584 C C . ILE A 1 201 ? -10.305 12.562 24.859 1 95.25 201 ILE A C 1
ATOM 1586 O O . ILE A 1 201 ? -9.633 13.555 24.578 1 95.25 201 ILE A O 1
ATOM 1590 N N . GLU A 1 202 ? -11.281 12.609 25.688 1 93.75 202 GLU A N 1
ATOM 1591 C CA . GLU A 1 202 ? -11.727 13.859 26.297 1 93.75 202 GLU A CA 1
ATOM 1592 C C . GLU A 1 202 ? -10.617 14.508 27.125 1 93.75 202 GLU A C 1
ATOM 1594 O O . GLU A 1 202 ? -10.422 15.727 27.062 1 93.75 202 GLU A O 1
ATOM 1599 N N . ASN A 1 203 ? -9.945 13.703 27.859 1 94.38 203 ASN A N 1
ATOM 1600 C CA . ASN A 1 203 ? -8.836 14.211 28.656 1 94.38 203 ASN A CA 1
ATOM 1601 C C . ASN A 1 203 ? -7.727 14.789 27.781 1 94.38 203 ASN A C 1
ATOM 1603 O O . ASN A 1 203 ? -7.207 15.867 28.062 1 94.38 203 ASN A O 1
ATOM 1607 N N . THR A 1 204 ? -7.43 14.062 26.797 1 94.69 204 THR A N 1
ATOM 1608 C CA . THR A 1 204 ? -6.398 14.523 25.875 1 94.69 204 THR A CA 1
ATOM 1609 C C . THR A 1 204 ? -6.836 15.797 25.156 1 94.69 204 THR A C 1
ATOM 1611 O O . THR A 1 204 ? -6.023 16.688 24.922 1 94.69 204 THR A O 1
ATOM 1614 N N . ASN A 1 205 ? -8.109 15.859 24.828 1 96.44 205 ASN A N 1
ATOM 1615 C CA . ASN A 1 205 ? -8.672 17.062 24.219 1 96.44 205 ASN A CA 1
ATOM 1616 C C . ASN A 1 205 ? -8.523 18.266 25.125 1 96.44 205 ASN A C 1
ATOM 1618 O O . ASN A 1 205 ? -8.203 19.375 24.672 1 96.44 205 ASN A O 1
ATOM 1622 N N . LYS A 1 206 ? -8.805 18.078 26.375 1 95.94 206 LYS A N 1
ATOM 1623 C CA . LYS A 1 206 ? -8.641 19.156 27.328 1 95.94 206 LYS A CA 1
ATOM 1624 C C . LYS A 1 206 ? -7.191 19.641 27.375 1 95.94 206 LYS A C 1
ATOM 1626 O O . LYS A 1 206 ? -6.938 20.844 27.344 1 95.94 206 LYS A O 1
ATOM 1631 N N . GLU A 1 207 ? -6.309 18.734 27.391 1 95.19 207 GLU A N 1
ATOM 1632 C CA . GLU A 1 207 ? -4.887 19.078 27.422 1 95.19 207 GLU A CA 1
ATOM 1633 C C . GLU A 1 207 ? -4.473 19.844 26.172 1 95.19 207 GLU A C 1
ATOM 1635 O O . GLU A 1 207 ? -3.775 20.859 26.266 1 95.19 207 GLU A O 1
ATOM 1640 N N . GLY A 1 208 ? -4.879 19.344 25.016 1 95.69 208 GLY A N 1
ATOM 1641 C CA . GLY A 1 208 ? -4.551 20.016 23.766 1 95.69 208 GLY A CA 1
ATOM 1642 C C . GLY A 1 208 ? -5.152 21.406 23.656 1 95.69 208 GLY A C 1
ATOM 1643 O O . GLY A 1 208 ? -4.492 22.344 23.203 1 95.69 208 GLY A O 1
ATOM 1644 N N . THR A 1 209 ? -6.371 21.547 24.125 1 96.94 209 THR A N 1
ATOM 1645 C CA . THR A 1 209 ? -7.051 22.844 24.094 1 96.94 209 THR A CA 1
ATOM 1646 C C . THR A 1 209 ? -6.367 23.828 25.031 1 96.94 209 THR A C 1
ATOM 1648 O O . THR A 1 209 ? -6.137 24.984 24.656 1 96.94 209 THR A O 1
ATOM 1651 N N . ASP A 1 210 ? -6.047 23.359 26.203 1 96.69 210 ASP A N 1
ATOM 1652 C CA . ASP A 1 210 ? -5.344 24.188 27.172 1 96.69 210 ASP A CA 1
ATOM 1653 C C . ASP A 1 210 ? -3.996 24.656 26.625 1 96.69 210 ASP A C 1
ATOM 1655 O O . ASP A 1 210 ? -3.604 25.812 26.812 1 96.69 210 ASP A O 1
ATOM 1659 N N . LEU A 1 211 ? -3.352 23.75 26 1 96.75 211 LEU A N 1
ATOM 1660 C CA . LEU A 1 211 ? -2.064 24.062 25.375 1 96.75 211 LEU A CA 1
ATOM 1661 C C . LEU A 1 211 ? -2.203 25.172 24.344 1 96.75 211 LEU A C 1
ATOM 1663 O O . LEU A 1 211 ? -1.438 26.141 24.359 1 96.75 211 LEU A O 1
ATOM 1667 N N . LEU A 1 212 ? -3.166 25.094 23.5 1 97.19 212 LEU A N 1
ATOM 1668 C CA . LEU A 1 212 ? -3.373 26.094 22.469 1 97.19 212 LEU A CA 1
ATOM 1669 C C . LEU A 1 212 ? -3.758 27.438 23.078 1 97.19 212 LEU A C 1
ATOM 1671 O O . LEU A 1 212 ? -3.324 28.5 22.594 1 97.19 212 LEU A O 1
ATOM 1675 N N . GLN A 1 213 ? -4.535 27.391 24.109 1 96.81 213 GLN A N 1
ATOM 1676 C CA . GLN A 1 213 ? -4.914 28.625 24.781 1 96.81 213 GLN A CA 1
ATOM 1677 C C . GLN A 1 213 ? -3.705 29.297 25.438 1 96.81 213 GLN A C 1
ATOM 1679 O O . GLN A 1 213 ? -3.572 30.516 25.406 1 96.81 213 GLN A O 1
ATOM 1684 N N . THR A 1 214 ? -2.92 28.516 26.016 1 97.56 214 THR A N 1
ATOM 1685 C CA . THR A 1 214 ? -1.69 29.016 26.609 1 97.56 214 THR A CA 1
ATOM 1686 C C . THR A 1 214 ? -0.814 29.688 25.547 1 97.56 214 THR A C 1
ATOM 1688 O O . THR A 1 214 ? -0.287 30.781 25.766 1 97.56 214 THR A O 1
ATOM 1691 N N . LEU A 1 215 ? -0.671 29.031 24.422 1 97.81 215 LEU A N 1
ATOM 1692 C CA . LEU A 1 215 ? 0.129 29.578 23.328 1 97.81 215 LEU A CA 1
ATOM 1693 C C . LEU A 1 215 ? -0.508 30.844 22.766 1 97.81 215 LEU A C 1
ATOM 1695 O O . LEU A 1 215 ? 0.195 31.797 22.422 1 97.81 215 LEU A O 1
ATOM 1699 N N . HIS A 1 216 ? -1.809 30.828 22.672 1 97.5 216 HIS A N 1
ATOM 1700 C CA . HIS A 1 216 ? -2.51 32.031 22.219 1 97.5 216 HIS A CA 1
ATOM 1701 C C . HIS A 1 216 ? -2.191 33.219 23.109 1 97.5 216 HIS A C 1
ATOM 1703 O O . HIS A 1 216 ? -1.963 34.312 22.609 1 97.5 216 HIS A O 1
ATOM 1709 N N . LYS A 1 217 ? -2.195 33.031 24.391 1 97.31 217 LYS A N 1
ATOM 1710 C CA . LYS A 1 217 ? -1.845 34.094 25.344 1 97.31 217 LYS A CA 1
ATOM 1711 C C . LYS A 1 217 ? -0.407 34.562 25.141 1 97.31 217 LYS A C 1
ATOM 1713 O O . LYS A 1 217 ? -0.128 35.75 25.172 1 97.31 217 LYS A O 1
ATOM 1718 N N . ARG A 1 218 ? 0.452 33.625 24.953 1 97.31 218 ARG A N 1
ATOM 1719 C CA . ARG A 1 218 ? 1.844 33.969 24.688 1 97.31 218 ARG A CA 1
ATOM 1720 C C . ARG A 1 218 ? 1.962 34.812 23.438 1 97.31 218 ARG A C 1
ATOM 1722 O O . ARG A 1 218 ? 2.754 35.75 23.391 1 97.31 218 ARG A O 1
ATOM 1729 N N . PHE A 1 219 ? 1.21 34.469 22.391 1 97.94 219 PHE A N 1
ATOM 1730 C CA . PHE A 1 219 ? 1.188 35.25 21.172 1 97.94 219 PHE A CA 1
ATOM 1731 C C . PHE A 1 219 ? 0.693 36.688 21.438 1 97.94 219 PHE A C 1
ATOM 1733 O O . PHE A 1 219 ? 1.325 37.656 21.031 1 97.94 219 PHE A O 1
ATOM 1740 N N . THR A 1 220 ? -0.367 36.781 22.188 1 97.12 220 THR A N 1
ATOM 1741 C CA . THR A 1 220 ? -0.945 38.062 22.516 1 97.12 220 THR A CA 1
ATOM 1742 C C . THR A 1 220 ? 0.054 38.906 23.297 1 97.12 220 THR A C 1
ATOM 1744 O O . THR A 1 220 ? 0.235 40.094 23 1 97.12 220 THR A O 1
ATOM 1747 N N . ASP A 1 221 ? 0.687 38.312 24.219 1 97.25 221 ASP A N 1
ATOM 1748 C CA . ASP A 1 221 ? 1.666 39 25.062 1 97.25 221 ASP A CA 1
ATOM 1749 C C . ASP A 1 221 ? 2.844 39.5 24.219 1 97.25 221 ASP A C 1
ATOM 1751 O O . ASP A 1 221 ? 3.568 40.406 24.641 1 97.25 221 ASP A O 1
ATOM 1755 N N . ASN A 1 222 ? 3.068 38.969 23.078 1 97.12 222 ASN A N 1
ATOM 1756 C CA . ASN A 1 222 ? 4.172 39.344 22.203 1 97.12 222 ASN A CA 1
ATOM 1757 C C . ASN A 1 222 ? 3.674 40.094 20.969 1 97.12 222 ASN A C 1
ATOM 1759 O O . ASN A 1 222 ? 4.402 40.219 19.984 1 97.12 222 ASN A O 1
ATOM 1763 N N . ASN A 1 223 ? 2.387 40.5 20.969 1 97.25 223 ASN A N 1
ATOM 1764 C CA . ASN A 1 223 ? 1.751 41.281 19.922 1 97.25 223 ASN A CA 1
ATOM 1765 C C . ASN A 1 223 ? 1.746 40.562 18.578 1 97.25 223 ASN A C 1
ATOM 1767 O O . ASN A 1 223 ? 2.043 41.156 17.547 1 97.25 223 ASN A O 1
ATOM 1771 N N . ILE A 1 224 ? 1.638 39.281 18.625 1 97.81 224 ILE A N 1
ATOM 1772 C CA . ILE A 1 224 ? 1.469 38.438 17.438 1 97.81 224 ILE A CA 1
ATOM 1773 C C . ILE A 1 224 ? -0.008 38.094 17.25 1 97.81 224 ILE A C 1
ATOM 1775 O O . ILE A 1 224 ? -0.63 37.5 18.125 1 97.81 224 ILE A O 1
ATOM 1779 N N . GLU A 1 225 ? -0.542 38.531 16.141 1 96.62 225 GLU A N 1
ATOM 1780 C CA . GLU A 1 225 ? -1.932 38.188 15.844 1 96.62 225 GLU A CA 1
ATOM 1781 C C . GLU A 1 225 ? -2.086 36.688 15.539 1 96.62 225 GLU A C 1
ATOM 1783 O O . GLU A 1 225 ? -1.283 36.125 14.797 1 96.62 225 GLU A O 1
ATOM 1788 N N . CYS A 1 226 ? -3 36.062 16.109 1 96.44 226 CYS A N 1
ATOM 1789 C CA . CYS A 1 226 ? -3.32 34.656 15.922 1 96.44 226 CYS A CA 1
ATOM 1790 C C . CYS A 1 226 ? -4.805 34.469 15.633 1 96.44 226 CYS A C 1
ATOM 1792 O O . CYS A 1 226 ? -5.617 34.406 16.562 1 96.44 226 CYS A O 1
ATOM 1794 N N . ARG A 1 227 ? -5.145 34.312 14.453 1 96.75 227 ARG A N 1
ATOM 1795 C CA . ARG A 1 227 ? -6.547 34.281 14.039 1 96.75 227 ARG A CA 1
ATOM 1796 C C . ARG A 1 227 ? -7.109 32.875 14.094 1 96.75 227 ARG A C 1
ATOM 1798 O O . ARG A 1 227 ? -8.32 32.688 14.188 1 96.75 227 ARG A O 1
ATOM 1805 N N . THR A 1 228 ? -6.223 31.875 14.047 1 97.5 228 THR A N 1
ATOM 1806 C CA . THR A 1 228 ? -6.688 30.5 13.969 1 97.5 228 THR A CA 1
ATOM 1807 C C . THR A 1 228 ? -6.082 29.656 15.094 1 97.5 228 THR A C 1
ATOM 1809 O O . THR A 1 228 ? -4.883 29.75 15.367 1 97.5 228 THR A O 1
ATOM 1812 N N . LEU A 1 229 ? -6.875 28.938 15.789 1 98.25 229 LEU A N 1
ATOM 1813 C CA . LEU A 1 229 ? -6.543 27.828 16.672 1 98.25 229 LEU A CA 1
ATOM 1814 C C . LEU A 1 229 ? -7.16 26.531 16.156 1 98.25 229 LEU A C 1
ATOM 1816 O O . LEU A 1 229 ? -8.344 26.266 16.375 1 98.25 229 LEU A O 1
ATOM 1820 N N . ALA A 1 230 ? -6.312 25.75 15.547 1 98.12 230 ALA A N 1
ATOM 1821 C CA . ALA A 1 230 ? -6.836 24.578 14.867 1 98.12 230 ALA A CA 1
ATOM 1822 C C . ALA A 1 230 ? -6.355 23.297 15.547 1 98.12 230 ALA A C 1
ATOM 1824 O O . ALA A 1 230 ? -5.211 23.219 16 1 98.12 230 ALA A O 1
ATOM 1825 N N . ILE A 1 231 ? -7.203 22.344 15.641 1 96 231 ILE A N 1
ATOM 1826 C CA . ILE A 1 231 ? -6.848 21 16.062 1 96 231 ILE A CA 1
ATOM 1827 C C . ILE A 1 231 ? -7.207 20 14.953 1 96 231 ILE A C 1
ATOM 1829 O O . ILE A 1 231 ? -8.266 20.109 14.328 1 96 231 ILE A O 1
ATOM 1833 N N . GLY A 1 232 ? -6.223 19.109 14.727 1 91.94 232 GLY A N 1
ATOM 1834 C CA . GLY A 1 232 ? -6.414 18.141 13.656 1 91.94 232 GLY A CA 1
ATOM 1835 C C . GLY A 1 232 ? -6.289 16.703 14.117 1 91.94 232 GLY A C 1
ATOM 1836 O O . GLY A 1 232 ? -5.27 16.312 14.695 1 91.94 232 GLY A O 1
ATOM 1837 N N . ASN A 1 233 ? -7.238 15.852 14.062 1 92.75 233 ASN A N 1
ATOM 1838 C CA . ASN A 1 233 ? -7.305 14.398 14.141 1 92.75 233 ASN A CA 1
ATOM 1839 C C . ASN A 1 233 ? -8.734 13.914 14.391 1 92.75 233 ASN A C 1
ATOM 1841 O O . ASN A 1 233 ? -9.539 14.633 14.984 1 92.75 233 ASN A O 1
ATOM 1845 N N . THR A 1 234 ? -8.977 12.805 13.984 1 97.19 234 THR A N 1
ATOM 1846 C CA . THR A 1 234 ? -10.328 12.25 13.992 1 97.19 234 THR A CA 1
ATOM 1847 C C . THR A 1 234 ? -10.789 11.969 15.422 1 97.19 234 THR A C 1
ATOM 1849 O O . THR A 1 234 ? -11.891 12.352 15.812 1 97.19 234 THR A O 1
ATOM 1852 N N . PRO A 1 235 ? -9.977 11.414 16.312 1 97.38 235 PRO A N 1
ATOM 1853 C CA . PRO A 1 235 ? -10.484 11.141 17.672 1 97.38 235 PRO A CA 1
ATOM 1854 C C . PRO A 1 235 ? -10.945 12.406 18.391 1 97.38 235 PRO A C 1
ATOM 1856 O O . PRO A 1 235 ? -12.047 12.438 18.953 1 97.38 235 PRO A O 1
ATOM 1859 N N . SER A 1 236 ? -10.164 13.445 18.344 1 96.81 236 SER A N 1
ATOM 1860 C CA . SER A 1 236 ? -10.484 14.695 19.031 1 96.81 236 SER A CA 1
ATOM 1861 C C . SER A 1 236 ? -11.781 15.297 18.5 1 96.81 236 SER A C 1
ATOM 1863 O O . SER A 1 236 ? -12.641 15.703 19.281 1 96.81 236 SER A O 1
ATOM 1865 N N . CYS A 1 237 ? -11.922 15.273 17.203 1 97.88 237 CYS A N 1
ATOM 1866 C CA . CYS A 1 237 ? -13.039 15.969 16.562 1 97.88 237 CYS A CA 1
ATOM 1867 C C . CYS A 1 237 ? -14.312 15.141 16.656 1 97.88 237 CYS A C 1
ATOM 1869 O O . CYS A 1 237 ? -15.422 15.688 16.594 1 97.88 237 CYS A O 1
ATOM 1871 N N . SER A 1 238 ? -14.117 13.82 16.75 1 97.44 238 SER A N 1
ATOM 1872 C CA . SER A 1 238 ? -15.273 12.93 16.859 1 97.44 238 SER A CA 1
ATOM 1873 C C . SER A 1 238 ? -15.852 12.945 18.281 1 97.44 238 SER A C 1
ATOM 1875 O O . SER A 1 238 ? -17.031 12.641 18.469 1 97.44 238 SER A O 1
ATOM 1877 N N . ARG A 1 239 ? -14.984 13.25 19.266 1 96.19 239 ARG A N 1
ATOM 1878 C CA . ARG A 1 239 ? -15.391 13.305 20.672 1 96.19 239 ARG A CA 1
ATOM 1879 C C . ARG A 1 239 ? -14.977 14.625 21.312 1 96.19 239 ARG A C 1
ATOM 1881 O O . ARG A 1 239 ? -14.219 14.641 22.281 1 96.19 239 ARG A O 1
ATOM 1888 N N . PRO A 1 240 ? -15.562 15.672 20.828 1 95.38 240 PRO A N 1
ATOM 1889 C CA . PRO A 1 240 ? -15.164 16.953 21.391 1 95.38 240 PRO A CA 1
ATOM 1890 C C . PRO A 1 240 ? -15.805 17.219 22.766 1 95.38 240 PRO A C 1
ATOM 1892 O O . PRO A 1 240 ? -16.875 16.688 23.062 1 95.38 240 PRO A O 1
ATOM 1895 N N . HIS A 1 241 ? -15.133 17.922 23.562 1 91.19 241 HIS A N 1
ATOM 1896 C CA . HIS A 1 241 ? -15.781 18.484 24.75 1 91.19 241 HIS A CA 1
ATOM 1897 C C . HIS A 1 241 ? -16.203 19.922 24.516 1 91.19 241 HIS A C 1
ATOM 1899 O O . HIS A 1 241 ? -15.695 20.594 23.625 1 91.19 241 HIS A O 1
ATOM 1905 N N . GLU A 1 242 ? -17.016 20.438 25.328 1 91 242 GLU A N 1
ATOM 1906 C CA . GLU A 1 242 ? -17.625 21.734 25.094 1 91 242 GLU A CA 1
ATOM 1907 C C . GLU A 1 242 ? -16.594 22.859 25.172 1 91 242 GLU A C 1
ATOM 1909 O O . GLU A 1 242 ? -16.703 23.859 24.469 1 91 242 GLU A O 1
ATOM 1914 N N . GLY A 1 243 ? -15.594 22.641 25.938 1 94.25 243 GLY A N 1
ATOM 1915 C CA . GLY A 1 243 ? -14.539 23.641 26.078 1 94.25 243 GLY A CA 1
ATOM 1916 C C . GLY A 1 243 ? -13.75 23.859 24.812 1 94.25 243 GLY A C 1
ATOM 1917 O O . GLY A 1 243 ? -13.023 24.844 24.688 1 94.25 243 GLY A O 1
ATOM 1918 N N . MET A 1 244 ? -13.969 23.031 23.812 1 96.38 244 MET A N 1
ATOM 1919 C CA . MET A 1 244 ? -13.242 23.156 22.562 1 96.38 244 MET A CA 1
ATOM 1920 C C . MET A 1 244 ? -13.875 24.219 21.656 1 96.38 244 MET A C 1
ATOM 1922 O O . MET A 1 244 ? -13.367 24.5 20.578 1 96.38 244 MET A O 1
ATOM 1926 N N . ASN A 1 245 ? -14.898 24.875 22.141 1 96.38 245 ASN A N 1
ATOM 1927 C CA . ASN A 1 245 ? -15.516 25.969 21.422 1 96.38 245 ASN A CA 1
ATOM 1928 C C . ASN A 1 245 ? -14.609 27.188 21.359 1 96.38 245 ASN A C 1
ATOM 1930 O O . ASN A 1 245 ? -14.859 28.125 20.594 1 96.38 245 ASN A O 1
ATOM 1934 N N . VAL A 1 246 ? -13.516 27.203 22.125 1 96.88 246 VAL A N 1
ATOM 1935 C CA . VAL A 1 246 ? -12.531 28.281 22.078 1 96.88 246 VAL A CA 1
ATOM 1936 C C . VAL A 1 246 ? -11.695 28.172 20.797 1 96.88 246 VAL A C 1
ATOM 1938 O O . VAL A 1 246 ? -11.008 29.109 20.406 1 96.88 246 VAL A O 1
ATOM 1941 N N . LEU A 1 247 ? -11.703 27 20.203 1 97.94 247 LEU A N 1
ATOM 1942 C CA . LEU A 1 247 ? -10.969 26.766 18.953 1 97.94 247 LEU A CA 1
ATOM 1943 C C . LEU A 1 247 ? -11.688 27.391 17.766 1 97.94 247 LEU A C 1
ATOM 1945 O O . LEU A 1 247 ? -12.883 27.703 17.859 1 97.94 247 LEU A O 1
ATOM 1949 N N . THR A 1 248 ? -10.945 27.562 16.672 1 98.19 248 THR A N 1
ATOM 1950 C CA . THR A 1 248 ? -11.555 28.188 15.5 1 98.19 248 THR A CA 1
ATOM 1951 C C . THR A 1 248 ? -11.789 27.172 14.391 1 98.19 248 THR A C 1
ATOM 1953 O O . THR A 1 248 ? -12.656 27.359 13.539 1 98.19 248 THR A O 1
ATOM 1956 N N . GLU A 1 249 ? -10.984 26.078 14.32 1 98.25 249 GLU A N 1
ATOM 1957 C CA . GLU A 1 249 ? -11.109 25.125 13.219 1 98.25 249 GLU A CA 1
ATOM 1958 C C . GLU A 1 249 ? -10.883 23.688 13.695 1 98.25 249 GLU A C 1
ATOM 1960 O O . GLU A 1 249 ? -10.047 23.438 14.57 1 98.25 249 GLU A O 1
ATOM 1965 N N . PHE A 1 250 ? -11.594 22.734 13.07 1 98.44 250 PHE A N 1
ATOM 1966 C CA . PHE A 1 250 ? -11.398 21.297 13.172 1 98.44 250 PHE A CA 1
ATOM 1967 C C . PHE A 1 250 ? -10.906 20.719 11.852 1 98.44 250 PHE A C 1
ATOM 1969 O O . PHE A 1 250 ? -11.461 21 10.797 1 98.44 250 PHE A O 1
ATOM 1976 N N . HIS A 1 251 ? -9.82 19.875 11.945 1 98.31 251 HIS A N 1
ATOM 1977 C CA . HIS A 1 251 ? -9.219 19.328 10.742 1 98.31 251 HIS A CA 1
ATOM 1978 C C . HIS A 1 251 ? -9.234 17.797 10.766 1 98.31 251 HIS A C 1
ATOM 1980 O O . HIS A 1 251 ? -8.203 17.156 10.57 1 98.31 251 HIS A O 1
ATOM 1986 N N . PRO A 1 252 ? -10.352 17.109 10.961 1 98.31 252 PRO A N 1
ATOM 1987 C CA . PRO A 1 252 ? -10.414 15.641 10.945 1 98.31 252 PRO A CA 1
ATOM 1988 C C . PRO A 1 252 ? -10.438 15.062 9.531 1 98.31 252 PRO A C 1
ATOM 1990 O O . PRO A 1 252 ? -10.844 15.75 8.586 1 98.31 252 PRO A O 1
ATOM 1993 N N . GLY A 1 253 ? -9.969 13.844 9.367 1 98.12 253 GLY A N 1
ATOM 1994 C CA . GLY A 1 253 ? -10 13.219 8.062 1 98.12 253 GLY A CA 1
ATOM 1995 C C . GLY A 1 253 ? -10.617 11.828 8.078 1 98.12 253 GLY A C 1
ATOM 1996 O O . GLY A 1 253 ? -11.586 11.57 7.355 1 98.12 253 GLY A O 1
ATOM 1997 N N . ASN A 1 254 ? -10.219 11 8.953 1 98.56 254 ASN A N 1
ATOM 1998 C CA . ASN A 1 254 ? -10.555 9.578 8.961 1 98.56 254 ASN A CA 1
ATOM 1999 C C . ASN A 1 254 ? -12.031 9.352 9.266 1 98.56 254 ASN A C 1
ATOM 2001 O O . ASN A 1 254 ? -12.57 8.281 8.977 1 98.56 254 ASN A O 1
ATOM 2005 N N . TYR A 1 255 ? -12.75 10.383 9.773 1 98.75 255 TYR A N 1
ATOM 2006 C CA . TYR A 1 255 ? -14.109 10.258 10.281 1 98.75 255 TYR A CA 1
ATOM 2007 C C . TYR A 1 255 ? -15.078 9.844 9.18 1 98.75 255 TYR A C 1
ATOM 2009 O O . TYR A 1 255 ? -16.188 9.383 9.453 1 98.75 255 TYR A O 1
ATOM 2017 N N . ILE A 1 256 ? -14.664 10.047 7.926 1 98.88 256 ILE A N 1
ATOM 2018 C CA . ILE A 1 256 ? -15.578 9.789 6.816 1 98.88 256 ILE A CA 1
ATOM 2019 C C . ILE A 1 256 ? -15.766 8.281 6.645 1 98.88 256 ILE A C 1
ATOM 2021 O O . ILE A 1 256 ? -16.844 7.832 6.258 1 98.88 256 ILE A O 1
ATOM 2025 N N . PHE A 1 257 ? -14.727 7.484 6.98 1 98.94 257 PHE A N 1
ATOM 2026 C CA . PHE A 1 257 ? -14.773 6.031 6.871 1 98.94 257 PHE A CA 1
ATOM 2027 C C . PHE A 1 257 ? -14.82 5.383 8.25 1 98.94 257 PHE A C 1
ATOM 2029 O O . PHE A 1 257 ? -15.531 4.398 8.453 1 98.94 257 PHE A O 1
ATOM 2036 N N . TYR A 1 258 ? -14.062 6.039 9.172 1 98.75 258 TYR A N 1
ATOM 2037 C CA . TYR A 1 258 ? -13.695 5.355 10.406 1 98.75 258 TYR A CA 1
ATOM 2038 C C . TYR A 1 258 ? -13.062 4 10.117 1 98.75 258 TYR A C 1
ATOM 2040 O O . TYR A 1 258 ? -12.734 3.693 8.969 1 98.75 258 TYR A O 1
ATOM 2048 N N . ASP A 1 259 ? -12.727 3.248 11.125 1 98.56 259 ASP A N 1
ATOM 2049 C CA . ASP A 1 259 ? -12.094 1.937 11.023 1 98.56 259 ASP A CA 1
ATOM 2050 C C . ASP A 1 259 ? -11.984 1.272 12.391 1 98.56 259 ASP A C 1
ATOM 2052 O O . ASP A 1 259 ? -12.5 1.791 13.383 1 98.56 259 ASP A O 1
ATOM 2056 N N . MET A 1 260 ? -11.367 0.177 12.445 1 97.75 260 MET A N 1
ATOM 2057 C CA . MET A 1 260 ? -11.32 -0.579 13.695 1 97.75 260 MET A CA 1
ATOM 2058 C C . MET A 1 260 ? -10.398 0.099 14.703 1 97.75 260 MET A C 1
ATOM 2060 O O . MET A 1 260 ? -10.617 -0.004 15.914 1 97.75 260 MET A O 1
ATOM 2064 N N . GLN A 1 261 ? -9.383 0.768 14.219 1 97.25 261 GLN A N 1
ATOM 2065 C CA . GLN A 1 261 ? -8.539 1.536 15.133 1 97.25 261 GLN A CA 1
ATOM 2066 C C . GLN A 1 261 ? -9.336 2.623 15.844 1 97.25 261 GLN A C 1
ATOM 2068 O O . GLN A 1 261 ? -9.211 2.805 17.047 1 97.25 261 GLN A O 1
ATOM 2073 N N . GLN A 1 262 ? -10.148 3.318 15.133 1 97.81 262 GLN A N 1
ATOM 2074 C CA . GLN A 1 262 ? -10.977 4.379 15.695 1 97.81 262 GLN A CA 1
ATOM 2075 C C . GLN A 1 262 ? -11.984 3.82 16.688 1 97.81 262 GLN A C 1
ATOM 2077 O O . GLN A 1 262 ? -12.289 4.457 17.703 1 97.81 262 GLN A O 1
ATOM 2082 N N . VAL A 1 263 ? -12.508 2.633 16.375 1 97.19 263 VAL A N 1
ATOM 2083 C CA . VAL A 1 263 ? -13.391 1.97 17.328 1 97.19 263 VAL A CA 1
ATOM 2084 C C . VAL A 1 263 ? -12.633 1.649 18.609 1 97.19 263 VAL A C 1
ATOM 2086 O O . VAL A 1 263 ? -13.109 1.927 19.703 1 97.19 263 VAL A O 1
ATOM 2089 N N . THR A 1 264 ? -11.453 1.133 18.453 1 94.94 264 THR A N 1
ATOM 2090 C CA . THR A 1 264 ? -10.633 0.707 19.578 1 94.94 264 THR A CA 1
ATOM 2091 C C . THR A 1 264 ? -10.266 1.896 20.453 1 94.94 264 THR A C 1
ATOM 2093 O O . THR A 1 264 ? -10.266 1.79 21.688 1 94.94 264 THR A O 1
ATOM 2096 N N . ILE A 1 265 ? -10.016 3.031 19.844 1 95.12 265 ILE A N 1
ATOM 2097 C CA . ILE A 1 265 ? -9.641 4.262 20.531 1 95.12 265 ILE A CA 1
ATOM 2098 C C . ILE A 1 265 ? -10.859 4.859 21.219 1 95.12 265 ILE A C 1
ATOM 2100 O O . ILE A 1 265 ? -10.727 5.527 22.25 1 95.12 265 ILE A O 1
ATOM 2104 N N . GLY A 1 266 ? -12.031 4.613 20.672 1 96.38 266 GLY A N 1
ATOM 2105 C CA . GLY A 1 266 ? -13.266 5.152 21.219 1 96.38 266 GLY A CA 1
ATOM 2106 C C . GLY A 1 266 ? -13.812 6.324 20.438 1 96.38 266 GLY A C 1
ATOM 2107 O O . GLY A 1 266 ? -14.727 7.016 20.891 1 96.38 266 GLY A O 1
ATOM 2108 N N . SER A 1 267 ? -13.344 6.535 19.234 1 97.25 267 SER A N 1
ATOM 2109 C CA . SER A 1 267 ? -13.766 7.656 18.406 1 97.25 267 SER A CA 1
ATOM 2110 C C . SER A 1 267 ? -15.164 7.434 17.828 1 97.25 267 SER A C 1
ATOM 2112 O O . SER A 1 267 ? -15.867 8.391 17.516 1 97.25 267 SER A O 1
ATOM 2114 N N . CYS A 1 268 ? -15.531 6.191 17.656 1 97.69 268 CYS A N 1
ATOM 2115 C CA . CYS A 1 268 ? -16.781 5.844 16.984 1 97.69 268 CYS A CA 1
ATOM 2116 C C . CYS A 1 268 ? -17.25 4.449 17.375 1 97.69 268 CYS A C 1
ATOM 2118 O O . CYS A 1 268 ? -16.562 3.758 18.141 1 97.69 268 CYS A O 1
ATOM 2120 N N . ASP A 1 269 ? -18.438 4.148 16.969 1 97.5 269 ASP A N 1
ATOM 2121 C CA . ASP A 1 269 ? -18.953 2.785 17.078 1 97.5 269 ASP A CA 1
ATOM 2122 C C . ASP A 1 269 ? -18.672 1.989 15.812 1 97.5 269 ASP A C 1
ATOM 2124 O O . ASP A 1 269 ? -18.469 2.568 14.742 1 97.5 269 ASP A O 1
ATOM 2128 N N . ILE A 1 270 ? -18.656 0.671 15.961 1 97.56 270 ILE A N 1
ATOM 2129 C CA . ILE A 1 270 ? -18.328 -0.194 14.836 1 97.56 270 ILE A CA 1
ATOM 2130 C C . ILE A 1 270 ? -19.344 0.02 13.711 1 97.56 270 ILE A C 1
ATOM 2132 O O . ILE A 1 270 ? -18.984 -0.07 12.531 1 97.56 270 ILE A O 1
ATOM 2136 N N . ASP A 1 271 ? -20.562 0.399 14.016 1 98 271 ASP A N 1
ATOM 2137 C CA . ASP A 1 271 ? -21.609 0.584 13.023 1 98 271 ASP A CA 1
ATOM 2138 C C . ASP A 1 271 ? -21.406 1.87 12.227 1 98 271 ASP A C 1
ATOM 2140 O O . ASP A 1 271 ? -22.031 2.08 11.195 1 98 271 ASP A O 1
ATOM 2144 N N . ASP A 1 272 ? -20.5 2.738 12.68 1 98.62 272 ASP A N 1
ATOM 2145 C CA . ASP A 1 272 ? -20.188 3.979 11.977 1 98.62 272 ASP A CA 1
ATOM 2146 C C . ASP A 1 272 ? -19.188 3.729 10.836 1 98.62 272 ASP A C 1
ATOM 2148 O O . ASP A 1 272 ? -19 4.582 9.969 1 98.62 272 ASP A O 1
ATOM 2152 N N . ILE A 1 273 ? -18.531 2.598 10.891 1 98.81 273 ILE A N 1
ATOM 2153 C CA . ILE A 1 273 ? -17.5 2.334 9.891 1 98.81 273 ILE A CA 1
ATOM 2154 C C . ILE A 1 273 ? -18.141 2.217 8.508 1 98.81 273 ILE A C 1
ATOM 2156 O O . ILE A 1 273 ? -19.031 1.387 8.297 1 98.81 273 ILE A O 1
ATOM 2160 N N . ALA A 1 274 ? -17.641 3.008 7.582 1 98.94 274 ALA A N 1
ATOM 2161 C CA . ALA A 1 274 ? -18.344 3.174 6.312 1 98.94 274 ALA A CA 1
ATOM 2162 C C . ALA A 1 274 ? -17.578 2.496 5.176 1 98.94 274 ALA A C 1
ATOM 2164 O O . ALA A 1 274 ? -17.922 2.672 4.004 1 98.94 274 ALA A O 1
ATOM 2165 N N . CYS A 1 275 ? -16.562 1.74 5.496 1 98.88 275 CYS A N 1
ATOM 2166 C CA . CYS A 1 275 ? -15.805 1.05 4.457 1 98.88 275 CYS A CA 1
ATOM 2167 C C . CYS A 1 275 ? -15.508 -0.389 4.863 1 98.88 275 CYS A C 1
ATOM 2169 O O . CYS A 1 275 ? -15.539 -0.724 6.047 1 98.88 275 CYS A O 1
ATOM 2171 N N . ARG A 1 276 ? -15.281 -1.204 3.898 1 98.62 276 ARG A N 1
ATOM 2172 C CA . ARG A 1 276 ? -14.836 -2.58 4.09 1 98.62 276 ARG A CA 1
ATOM 2173 C C . ARG A 1 276 ? -14.211 -3.137 2.816 1 98.62 276 ARG A C 1
ATOM 2175 O O . ARG A 1 276 ? -14.406 -2.588 1.731 1 98.62 276 ARG A O 1
ATOM 2182 N N . LEU A 1 277 ? -13.43 -4.176 2.965 1 98.5 277 LEU A N 1
ATOM 2183 C CA . LEU A 1 277 ? -12.867 -4.926 1.848 1 98.5 277 LEU A CA 1
ATOM 2184 C C . LEU A 1 277 ? -13.703 -6.172 1.556 1 98.5 277 LEU A C 1
ATOM 2186 O O . LEU A 1 277 ? -14.125 -6.871 2.479 1 98.5 277 LEU A O 1
ATOM 2190 N N . THR A 1 278 ? -13.984 -6.371 0.282 1 98.56 278 THR A N 1
ATOM 2191 C CA . THR A 1 278 ? -14.578 -7.645 -0.109 1 98.56 278 THR A CA 1
ATOM 2192 C C . THR A 1 278 ? -13.516 -8.594 -0.647 1 98.56 278 THR A C 1
ATOM 2194 O O . THR A 1 278 ? -12.586 -8.172 -1.334 1 98.56 278 THR A O 1
ATOM 2197 N N . THR A 1 279 ? -13.641 -9.875 -0.316 1 98.69 279 THR A N 1
ATOM 2198 C CA . THR A 1 279 ? -12.719 -10.93 -0.719 1 98.69 279 THR A CA 1
ATOM 2199 C C . THR A 1 279 ? -13.469 -12.242 -0.927 1 98.69 279 THR A C 1
ATOM 2201 O O . THR A 1 279 ? -14.664 -12.336 -0.641 1 98.69 279 THR A O 1
ATOM 2204 N N . ARG A 1 280 ? -12.797 -13.234 -1.494 1 98.62 280 ARG A N 1
ATOM 2205 C CA . ARG A 1 280 ? -13.383 -14.555 -1.691 1 98.62 280 ARG A CA 1
ATOM 2206 C C . ARG A 1 280 ? -12.445 -15.656 -1.192 1 98.62 280 ARG A C 1
ATOM 2208 O O . ARG A 1 280 ? -11.227 -15.5 -1.237 1 98.62 280 ARG A O 1
ATOM 2215 N N . ILE A 1 281 ? -13.094 -16.703 -0.726 1 98.69 281 ILE A N 1
ATOM 2216 C CA . ILE A 1 281 ? -12.336 -17.891 -0.353 1 98.69 281 ILE A CA 1
ATOM 2217 C C . ILE A 1 281 ? -11.852 -18.609 -1.61 1 98.69 281 ILE A C 1
ATOM 2219 O O . ILE A 1 281 ? -12.641 -18.891 -2.52 1 98.69 281 ILE A O 1
ATOM 2223 N N . ILE A 1 282 ? -10.547 -18.969 -1.614 1 98.38 282 ILE A N 1
ATOM 2224 C CA . ILE A 1 282 ? -10 -19.5 -2.861 1 98.38 282 ILE A CA 1
ATOM 2225 C C . ILE A 1 282 ? -9.352 -20.859 -2.607 1 98.38 282 ILE A C 1
ATOM 2227 O O . ILE A 1 282 ? -8.898 -21.516 -3.543 1 98.38 282 ILE A O 1
ATOM 2231 N N . GLY A 1 283 ? -9.273 -21.266 -1.386 1 97.75 283 GLY A N 1
ATOM 2232 C CA . GLY A 1 283 ? -8.688 -22.562 -1.081 1 97.75 283 GLY A CA 1
ATOM 2233 C C . GLY A 1 283 ? -8.859 -22.969 0.369 1 97.75 283 GLY A C 1
ATOM 2234 O O . GLY A 1 283 ? -9.07 -22.125 1.238 1 97.75 283 GLY A O 1
ATOM 2235 N N . HIS A 1 284 ? -8.844 -24.297 0.582 1 97.56 284 HIS A N 1
ATOM 2236 C CA . HIS A 1 284 ? -8.898 -24.875 1.915 1 97.56 284 HIS A CA 1
ATOM 2237 C C . HIS A 1 284 ? -7.605 -25.609 2.244 1 97.56 284 HIS A C 1
ATOM 2239 O O . HIS A 1 284 ? -7.031 -26.281 1.384 1 97.56 284 HIS A O 1
ATOM 2245 N N . LYS A 1 285 ? -7.117 -25.375 3.447 1 96.69 285 LYS A N 1
ATOM 2246 C CA . LYS A 1 285 ? -5.98 -26.109 3.992 1 96.69 285 LYS A CA 1
ATOM 2247 C C . LYS A 1 285 ? -6.312 -26.688 5.363 1 96.69 285 LYS A C 1
ATOM 2249 O O . LYS A 1 285 ? -5.734 -26.281 6.375 1 96.69 285 LYS A O 1
ATOM 2254 N N . PRO A 1 286 ? -7.109 -27.75 5.41 1 95.56 286 PRO A N 1
ATOM 2255 C CA . PRO A 1 286 ? -7.59 -28.297 6.684 1 95.56 286 PRO A CA 1
ATOM 2256 C C . PRO A 1 286 ? -6.453 -28.766 7.586 1 95.56 286 PRO A C 1
ATOM 2258 O O . PRO A 1 286 ? -6.539 -28.641 8.812 1 95.56 286 PRO A O 1
ATOM 2261 N N . SER A 1 287 ? -5.398 -29.344 7.043 1 94.25 287 SER A N 1
ATOM 2262 C CA . SER A 1 287 ? -4.285 -29.844 7.848 1 94.25 287 SER A CA 1
ATOM 2263 C C . SER A 1 287 ? -3.639 -28.703 8.648 1 94.25 287 SER A C 1
ATOM 2265 O O . SER A 1 287 ? -2.986 -28.953 9.664 1 94.25 287 SER A O 1
ATOM 2267 N N . HIS A 1 288 ? -3.848 -27.469 8.203 1 95.81 288 HIS A N 1
ATOM 2268 C CA . HIS A 1 288 ? -3.277 -26.312 8.891 1 95.81 288 HIS A CA 1
ATOM 2269 C C . HIS A 1 288 ? -4.359 -25.5 9.578 1 95.81 288 HIS A C 1
ATOM 2271 O O . HIS A 1 288 ? -4.074 -24.438 10.141 1 95.81 288 HIS A O 1
ATOM 2277 N N . ASN A 1 289 ? -5.578 -25.938 9.492 1 97.81 289 ASN A N 1
ATOM 2278 C CA . ASN A 1 289 ? -6.738 -25.234 10.031 1 97.81 289 ASN A CA 1
ATOM 2279 C C . ASN A 1 289 ? -6.844 -23.812 9.477 1 97.81 289 ASN A C 1
ATOM 2281 O O . ASN A 1 289 ? -7.023 -22.859 10.234 1 97.81 289 ASN A O 1
ATOM 2285 N N . ILE A 1 290 ? -6.68 -23.656 8.117 1 97.94 290 ILE A N 1
ATOM 2286 C CA . ILE A 1 290 ? -6.805 -22.344 7.488 1 97.94 290 ILE A CA 1
ATOM 2287 C C . ILE A 1 290 ? -7.594 -22.469 6.188 1 97.94 290 ILE A C 1
ATOM 2289 O O . ILE A 1 290 ? -7.707 -23.562 5.625 1 97.94 290 ILE A O 1
ATOM 2293 N N . PHE A 1 291 ? -8.234 -21.484 5.785 1 98.25 291 PHE A N 1
ATOM 2294 C CA . PHE A 1 291 ? -8.609 -21.297 4.387 1 98.25 291 PHE A CA 1
ATOM 2295 C C . PHE A 1 291 ? -7.941 -20.047 3.809 1 98.25 291 PHE A C 1
ATOM 2297 O O . PHE A 1 291 ? -7.465 -19.188 4.555 1 98.25 291 PHE A O 1
ATOM 2304 N N . LEU A 1 292 ? -7.816 -20.047 2.525 1 98.38 292 LEU A N 1
ATOM 2305 C CA . LEU A 1 292 ? -7.137 -18.984 1.8 1 98.38 292 LEU A CA 1
ATOM 2306 C C . LEU A 1 292 ? -8.148 -18.016 1.196 1 98.38 292 LEU A C 1
ATOM 2308 O O . LEU A 1 292 ? -9.188 -18.422 0.693 1 98.38 292 LEU A O 1
ATOM 2312 N N . ILE A 1 293 ? -7.805 -16.734 1.234 1 98.62 293 ILE A N 1
ATOM 2313 C CA . ILE A 1 293 ? -8.609 -15.703 0.573 1 98.62 293 ILE A CA 1
ATOM 2314 C C . ILE A 1 293 ? -7.758 -14.961 -0.453 1 98.62 293 ILE A C 1
ATOM 2316 O O . ILE A 1 293 ? -6.527 -14.953 -0.359 1 98.62 293 ILE A O 1
ATOM 2320 N N . ASP A 1 294 ? -8.414 -14.336 -1.431 1 98.19 294 ASP A N 1
ATOM 2321 C CA . ASP A 1 294 ? -7.688 -13.641 -2.492 1 98.19 294 ASP A CA 1
ATOM 2322 C C . ASP A 1 294 ? -7.332 -12.219 -2.074 1 98.19 294 ASP A C 1
ATOM 2324 O O . ASP A 1 294 ? -7.254 -11.32 -2.916 1 98.19 294 ASP A O 1
ATOM 2328 N N . CYS A 1 295 ? -7.148 -11.992 -0.872 1 96.94 295 CYS A N 1
ATOM 2329 C CA . CYS A 1 295 ? -6.727 -10.734 -0.267 1 96.94 295 CYS A CA 1
ATOM 2330 C C . CYS A 1 295 ? -5.383 -10.891 0.431 1 96.94 295 CYS A C 1
ATOM 2332 O O . CYS A 1 295 ? -5.293 -11.523 1.485 1 96.94 295 CYS A O 1
ATOM 2334 N N . GLY A 1 296 ? -4.363 -10.383 -0.158 1 97 296 GLY A N 1
ATOM 2335 C CA . GLY A 1 296 ? -3.043 -10.367 0.449 1 97 296 GLY A CA 1
ATOM 2336 C C . GLY A 1 296 ? -2.643 -9.008 0.987 1 97 296 GLY A C 1
ATOM 2337 O O . GLY A 1 296 ? -3.5 -8.172 1.278 1 97 296 GLY A O 1
ATOM 2338 N N . PHE A 1 297 ? -1.293 -8.828 1.176 1 96.31 297 PHE A N 1
ATOM 2339 C CA . PHE A 1 297 ? -0.838 -7.598 1.821 1 96.31 297 PHE A CA 1
ATOM 2340 C C . PHE A 1 297 ? -0.965 -6.41 0.877 1 96.31 297 PHE A C 1
ATOM 2342 O O . PHE A 1 297 ? -0.995 -5.262 1.32 1 96.31 297 PHE A O 1
ATOM 2349 N N . LEU A 1 298 ? -1.121 -6.633 -0.44 1 97 298 LEU A N 1
ATOM 2350 C CA . LEU A 1 298 ? -1.277 -5.527 -1.379 1 97 298 LEU A CA 1
ATOM 2351 C C . LEU A 1 298 ? -2.709 -5.004 -1.369 1 97 298 LEU A C 1
ATOM 2353 O O . LEU A 1 298 ? -2.986 -3.93 -1.908 1 97 298 LEU A O 1
ATOM 2357 N N . ALA A 1 299 ? -3.602 -5.766 -0.758 1 97.56 299 ALA A N 1
ATOM 2358 C CA . ALA A 1 299 ? -4.992 -5.324 -0.707 1 97.56 299 ALA A CA 1
ATOM 2359 C C . ALA A 1 299 ? -5.344 -4.773 0.672 1 97.56 299 ALA A C 1
ATOM 2361 O O . ALA A 1 299 ? -5.934 -3.695 0.787 1 97.56 299 ALA A O 1
ATOM 2362 N N . LEU A 1 300 ? -4.98 -5.461 1.709 1 97.06 300 LEU A N 1
ATOM 2363 C CA . LEU A 1 300 ? -5.41 -5.129 3.062 1 97.06 300 LEU A CA 1
ATOM 2364 C C . LEU A 1 300 ? -4.379 -4.25 3.762 1 97.06 300 LEU A C 1
ATOM 2366 O O . LEU A 1 300 ? -4.734 -3.381 4.559 1 97.06 300 LEU A O 1
ATOM 2370 N N . SER A 1 301 ? -3.094 -4.398 3.502 1 95.06 301 SER A N 1
ATOM 2371 C CA . SER A 1 301 ? -1.966 -3.752 4.164 1 95.06 301 SER A CA 1
ATOM 2372 C C . SER A 1 301 ? -1.557 -4.504 5.426 1 95.06 301 SER A C 1
ATOM 2374 O O . SER A 1 301 ? -2.295 -5.367 5.906 1 95.06 301 SER A O 1
ATOM 2376 N N . TYR A 1 302 ? -0.401 -4.238 6.016 1 94.94 302 TYR A N 1
ATOM 2377 C CA . TYR A 1 302 ? 0.166 -4.922 7.172 1 94.94 302 TYR A CA 1
ATOM 2378 C C . TYR A 1 302 ? -0.201 -4.199 8.461 1 94.94 302 TYR A C 1
ATOM 2380 O O . TYR A 1 302 ? 0.051 -4.703 9.562 1 94.94 302 TYR A O 1
ATOM 2388 N N . ASP A 1 303 ? -0.815 -3.027 8.344 1 94.88 303 ASP A N 1
ATOM 2389 C CA . ASP A 1 303 ? -1.003 -2.184 9.516 1 94.88 303 ASP A CA 1
ATOM 2390 C C . ASP A 1 303 ? -1.82 -2.908 10.586 1 94.88 303 ASP A C 1
ATOM 2392 O O . ASP A 1 303 ? -2.83 -3.543 10.281 1 94.88 303 ASP A O 1
ATOM 2396 N N . GLY A 1 304 ? -1.335 -2.863 11.82 1 93.44 304 GLY A N 1
ATOM 2397 C CA . GLY A 1 304 ? -2.037 -3.424 12.961 1 93.44 304 GLY A CA 1
ATOM 2398 C C . GLY A 1 304 ? -1.801 -4.91 13.141 1 93.44 304 GLY A C 1
ATOM 2399 O O . GLY A 1 304 ? -2.127 -5.477 14.188 1 93.44 304 GLY A O 1
ATOM 2400 N N . MET A 1 305 ? -1.206 -5.594 12.141 1 92.88 305 MET A N 1
ATOM 2401 C CA . MET A 1 305 ? -1.117 -7.051 12.148 1 92.88 305 MET A CA 1
ATOM 2402 C C . MET A 1 305 ? -0.317 -7.539 13.352 1 92.88 305 MET A C 1
ATOM 2404 O O . MET A 1 305 ? -0.695 -8.516 14 1 92.88 305 MET A O 1
ATOM 2408 N N . TYR A 1 306 ? 0.766 -6.887 13.727 1 89.5 306 TYR A N 1
ATOM 2409 C CA . TYR A 1 306 ? 1.642 -7.367 14.789 1 89.5 306 TYR A CA 1
ATOM 2410 C C . TYR A 1 306 ? 1.218 -6.801 16.141 1 89.5 306 TYR A C 1
ATOM 2412 O O . TYR A 1 306 ? 1.223 -7.512 17.141 1 89.5 306 TYR A O 1
ATOM 2420 N N . GLU A 1 307 ? 0.729 -5.574 16.141 1 90.12 307 GLU A N 1
ATOM 2421 C CA . GLU A 1 307 ? 0.351 -4.922 17.391 1 90.12 307 GLU A CA 1
ATOM 2422 C C . GLU A 1 307 ? -1.02 -5.391 17.859 1 90.12 307 GLU A C 1
ATOM 2424 O O . GLU A 1 307 ? -1.261 -5.5 19.062 1 90.12 307 GLU A O 1
ATOM 2429 N N . TYR A 1 308 ? -1.843 -5.688 16.922 1 93.44 308 TYR A N 1
ATOM 2430 C CA . TYR A 1 308 ? -3.217 -6.078 17.219 1 93.44 308 TYR A CA 1
ATOM 2431 C C . TYR A 1 308 ? -3.639 -7.277 16.375 1 93.44 308 TYR A C 1
ATOM 2433 O O . TYR A 1 308 ? -4.609 -7.199 15.617 1 93.44 308 TYR A O 1
ATOM 2441 N N . PRO A 1 309 ? -2.992 -8.391 16.578 1 92.81 309 PRO A N 1
ATOM 2442 C CA . PRO A 1 309 ? -3.162 -9.547 15.688 1 92.81 309 PRO A CA 1
ATOM 2443 C C . PRO A 1 309 ? -4.602 -10.055 15.648 1 92.81 309 PRO A C 1
ATOM 2445 O O . PRO A 1 309 ? -5.02 -10.656 14.664 1 92.81 309 PRO A O 1
ATOM 2448 N N . ASN A 1 310 ? -5.398 -9.82 16.656 1 92.44 310 ASN A N 1
ATOM 2449 C CA . ASN A 1 310 ? -6.766 -10.336 16.688 1 92.44 310 ASN A CA 1
ATOM 2450 C C . ASN A 1 310 ? -7.758 -9.305 16.141 1 92.44 310 ASN A C 1
ATOM 2452 O O . ASN A 1 310 ? -8.891 -9.648 15.82 1 92.44 310 ASN A O 1
ATOM 2456 N N . GLU A 1 311 ? -7.312 -8.023 15.961 1 90.81 311 GLU A N 1
ATOM 2457 C CA . GLU A 1 311 ? -8.266 -6.965 15.633 1 90.81 311 GLU A CA 1
ATOM 2458 C C . GLU A 1 311 ? -7.969 -6.363 14.266 1 90.81 311 GLU A C 1
ATOM 2460 O O . GLU A 1 311 ? -8.82 -5.699 13.672 1 90.81 311 GLU A O 1
ATOM 2465 N N . PHE A 1 312 ? -6.77 -6.652 13.703 1 94.06 312 PHE A N 1
ATOM 2466 C CA . PHE A 1 312 ? -6.336 -5.891 12.539 1 94.06 312 PHE A CA 1
ATOM 2467 C C . PHE A 1 312 ? -7.121 -6.293 11.305 1 94.06 312 PHE A C 1
ATOM 2469 O O . PHE A 1 312 ? -7.102 -5.594 10.289 1 94.06 312 PHE A O 1
ATOM 2476 N N . SER A 1 313 ? -7.828 -7.43 11.367 1 94.94 313 SER A N 1
ATOM 2477 C CA . SER A 1 313 ? -8.648 -7.938 10.281 1 94.94 313 SER A CA 1
ATOM 2478 C C . SER A 1 313 ? -10 -8.422 10.789 1 94.94 313 SER A C 1
ATOM 2480 O O . SER A 1 313 ? -10.266 -9.625 10.812 1 94.94 313 SER A O 1
ATOM 2482 N N . THR A 1 314 ? -10.953 -7.555 10.992 1 97.56 314 THR A N 1
ATOM 2483 C CA . THR A 1 314 ? -12.258 -7.918 11.539 1 97.56 314 THR A CA 1
ATOM 2484 C C . THR A 1 314 ? -13.211 -8.344 10.43 1 97.56 314 THR A C 1
ATOM 2486 O O . THR A 1 314 ? -13.562 -7.543 9.562 1 97.56 314 THR A O 1
ATOM 2489 N N . PHE A 1 315 ? -13.633 -9.664 10.477 1 98.5 315 PHE A N 1
ATOM 2490 C CA . PHE A 1 315 ? -14.555 -10.18 9.469 1 98.5 315 PHE A CA 1
ATOM 2491 C C . PHE A 1 315 ? -15.992 -9.867 9.852 1 98.5 315 PHE A C 1
ATOM 2493 O O . PHE A 1 315 ? -16.438 -10.18 10.961 1 98.5 315 PHE A O 1
ATOM 2500 N N . VAL A 1 316 ? -16.719 -9.234 8.93 1 98.06 316 VAL A N 1
ATOM 2501 C CA . VAL A 1 316 ? -18.125 -8.898 9.156 1 98.06 316 VAL A CA 1
ATOM 2502 C C . VAL A 1 316 ? -18.938 -10.18 9.344 1 98.06 316 VAL A C 1
ATOM 2504 O O . VAL A 1 316 ? -18.828 -11.117 8.555 1 98.06 316 VAL A O 1
ATOM 2507 N N . ASP A 1 317 ? -19.719 -10.344 10.367 1 96.94 317 ASP A N 1
ATOM 2508 C CA . ASP A 1 317 ? -20.625 -11.43 10.703 1 96.94 317 ASP A CA 1
ATOM 2509 C C . ASP A 1 317 ? -19.859 -12.727 10.969 1 96.94 317 ASP A C 1
ATOM 2511 O O . ASP A 1 317 ? -20.438 -13.812 10.938 1 96.94 317 ASP A O 1
ATOM 2515 N N . ASN A 1 318 ? -18.562 -12.703 11.102 1 97.62 318 ASN A N 1
ATOM 2516 C CA . ASN A 1 318 ? -17.672 -13.82 11.422 1 97.62 318 ASN A CA 1
ATOM 2517 C C . ASN A 1 318 ? -16.594 -13.406 12.422 1 97.62 318 ASN A C 1
ATOM 2519 O O . ASN A 1 318 ? -15.414 -13.422 12.094 1 97.62 318 ASN A O 1
ATOM 2523 N N . ALA A 1 319 ? -16.984 -13.133 13.664 1 95.44 319 ALA A N 1
ATOM 2524 C CA . ALA A 1 319 ? -16.156 -12.469 14.672 1 95.44 319 ALA A CA 1
ATOM 2525 C C . ALA A 1 319 ? -14.992 -13.352 15.086 1 95.44 319 ALA A C 1
ATOM 2527 O O . ALA A 1 319 ? -13.984 -12.859 15.602 1 95.44 319 ALA A O 1
ATOM 2528 N N . ASP A 1 320 ? -15.078 -14.617 14.844 1 97.31 320 ASP A N 1
ATOM 2529 C CA . ASP A 1 320 ? -14.039 -15.531 15.312 1 97.31 320 ASP A CA 1
ATOM 2530 C C . ASP A 1 320 ? -12.93 -15.688 14.273 1 97.31 320 ASP A C 1
ATOM 2532 O O . ASP A 1 320 ? -11.914 -16.328 14.539 1 97.31 320 ASP A O 1
ATOM 2536 N N . LEU A 1 321 ? -13.102 -15.18 13.102 1 98.31 321 LEU A N 1
ATOM 2537 C CA . LEU A 1 321 ? -12.102 -15.32 12.047 1 98.31 321 LEU A CA 1
ATOM 2538 C C . LEU A 1 321 ? -11.039 -14.242 12.164 1 98.31 321 LEU A C 1
ATOM 2540 O O . LEU A 1 321 ? -11.312 -13.141 12.656 1 98.31 321 LEU A O 1
ATOM 2544 N N . LYS A 1 322 ? -9.859 -14.516 11.742 1 97.44 322 LYS A N 1
ATOM 2545 C CA . LYS A 1 322 ? -8.773 -13.539 11.617 1 97.44 322 LYS A CA 1
ATOM 2546 C C . LYS A 1 322 ? -7.785 -13.953 10.539 1 97.44 322 LYS A C 1
ATOM 2548 O O . LYS A 1 322 ? -7.617 -15.148 10.266 1 97.44 322 LYS A O 1
ATOM 2553 N N . VAL A 1 323 ? -7.184 -13.039 9.953 1 97.62 323 VAL A N 1
ATOM 2554 C CA . VAL A 1 323 ? -6.043 -13.281 9.078 1 97.62 323 VAL A CA 1
ATOM 2555 C C . VAL A 1 323 ? -4.785 -13.508 9.914 1 97.62 323 VAL A C 1
ATOM 2557 O O . VAL A 1 323 ? -4.52 -12.766 10.859 1 97.62 323 VAL A O 1
ATOM 2560 N N . ILE A 1 324 ? -3.955 -14.477 9.531 1 95.69 324 ILE A N 1
ATOM 2561 C CA . ILE A 1 324 ? -2.777 -14.773 10.336 1 95.69 324 ILE A CA 1
ATOM 2562 C C . ILE A 1 324 ? -1.521 -14.648 9.477 1 95.69 324 ILE A C 1
ATOM 2564 O O . ILE A 1 324 ? -0.402 -14.75 9.984 1 95.69 324 ILE A O 1
ATOM 2568 N N . GLY A 1 325 ? -1.685 -14.453 8.219 1 92.88 325 GLY A N 1
ATOM 2569 C CA . GLY A 1 325 ? -0.542 -14.344 7.328 1 92.88 325 GLY A CA 1
ATOM 2570 C C . GLY A 1 325 ? -0.93 -13.984 5.906 1 92.88 325 GLY A C 1
ATOM 2571 O O . GLY A 1 325 ? -2.078 -14.18 5.504 1 92.88 325 GLY A O 1
ATOM 2572 N N . PHE A 1 326 ? 0.173 -13.492 5.18 1 90.25 326 PHE A N 1
ATOM 2573 C CA . PHE A 1 326 ? -0.05 -13.008 3.82 1 90.25 326 PHE A CA 1
ATOM 2574 C C . PHE A 1 326 ? 1.017 -13.539 2.873 1 90.25 326 PHE A C 1
ATOM 2576 O O . PHE A 1 326 ? 2.139 -13.828 3.293 1 90.25 326 PHE A O 1
ATOM 2583 N N . SER A 1 327 ? 0.639 -13.781 1.698 1 93.12 327 SER A N 1
ATOM 2584 C CA . SER A 1 327 ? 1.482 -13.484 0.544 1 93.12 327 SER A CA 1
ATOM 2585 C C . SER A 1 327 ? 1.024 -12.219 -0.167 1 93.12 327 SER A C 1
ATOM 2587 O O . SER A 1 327 ? 0.248 -11.438 0.387 1 93.12 327 SER A O 1
ATOM 2589 N N . GLN A 1 328 ? 1.562 -11.977 -1.286 1 95.81 328 GLN A N 1
ATOM 2590 C CA . GLN A 1 328 ? 1.293 -10.727 -1.996 1 95.81 328 GLN A CA 1
ATOM 2591 C C . GLN A 1 328 ? -0.192 -10.586 -2.316 1 95.81 328 GLN A C 1
ATOM 2593 O O . GLN A 1 328 ? -0.785 -9.531 -2.084 1 95.81 328 GLN A O 1
ATOM 2598 N N . GLU A 1 329 ? -0.858 -11.719 -2.812 1 97.5 329 GLU A N 1
ATOM 2599 C CA . GLU A 1 329 ? -2.25 -11.656 -3.25 1 97.5 329 GLU A CA 1
ATOM 2600 C C . GLU A 1 329 ? -3.139 -12.555 -2.393 1 97.5 329 GLU A C 1
ATOM 2602 O O . GLU A 1 329 ? -4.359 -12.586 -2.576 1 97.5 329 GLU A O 1
ATOM 2607 N N . ILE A 1 330 ? -2.572 -13.281 -1.468 1 97.44 330 ILE A N 1
ATOM 2608 C CA . ILE A 1 330 ? -3.338 -14.305 -0.761 1 97.44 330 ILE A CA 1
ATOM 2609 C C . ILE A 1 330 ? -3.209 -14.094 0.746 1 97.44 330 ILE A C 1
ATOM 2611 O O . ILE A 1 330 ? -2.121 -13.805 1.247 1 97.44 330 ILE A O 1
ATOM 2615 N N . GLY A 1 331 ? -4.332 -14.234 1.409 1 97.56 331 GLY A N 1
ATOM 2616 C CA . GLY A 1 331 ? -4.355 -14.227 2.863 1 97.56 331 GLY A CA 1
ATOM 2617 C C . GLY A 1 331 ? -4.715 -15.57 3.465 1 97.56 331 GLY A C 1
ATOM 2618 O O . GLY A 1 331 ? -5.469 -16.344 2.867 1 97.56 331 GLY A O 1
ATOM 2619 N N . LYS A 1 332 ? -4.176 -15.883 4.617 1 97.88 332 LYS A N 1
ATOM 2620 C CA . LYS A 1 332 ? -4.488 -17.078 5.395 1 97.88 332 LYS A CA 1
ATOM 2621 C C . LYS A 1 332 ? -5.406 -16.75 6.57 1 97.88 332 LYS A C 1
ATOM 2623 O O . LYS A 1 332 ? -5.09 -15.883 7.383 1 97.88 332 LYS A O 1
ATOM 2628 N N . VAL A 1 333 ? -6.5 -17.422 6.664 1 98.44 333 VAL A N 1
ATOM 2629 C CA . VAL A 1 333 ? -7.504 -17.109 7.676 1 98.44 333 VAL A CA 1
ATOM 2630 C C . VAL A 1 333 ? -7.723 -18.328 8.578 1 98.44 333 VAL A C 1
ATOM 2632 O O . VAL A 1 333 ? -7.785 -19.453 8.109 1 98.44 333 VAL A O 1
ATOM 2635 N N . THR A 1 334 ? -7.801 -18.109 9.828 1 98.25 334 THR A N 1
ATOM 2636 C CA . THR A 1 334 ? -8.148 -19.125 10.812 1 98.25 334 THR A CA 1
ATOM 2637 C C . THR A 1 334 ? -9.062 -18.547 11.891 1 98.25 334 THR A C 1
ATOM 2639 O O . THR A 1 334 ? -9.664 -17.484 11.695 1 98.25 334 THR A O 1
ATOM 2642 N N . THR A 1 335 ? -9.266 -19.281 12.992 1 98.06 335 THR A N 1
ATOM 2643 C CA . THR A 1 335 ? -10.125 -18.828 14.086 1 98.06 335 THR A CA 1
ATOM 2644 C C . THR A 1 335 ? -9.305 -18.188 15.203 1 98.06 335 THR A C 1
ATOM 2646 O O . THR A 1 335 ? -8.203 -18.656 15.508 1 98.06 335 THR A O 1
ATOM 2649 N N . LYS A 1 336 ? -9.836 -17.141 15.773 1 97.06 336 LYS A N 1
ATOM 2650 C CA . LYS A 1 336 ? -9.219 -16.516 16.938 1 97.06 336 LYS A CA 1
ATOM 2651 C C . LYS A 1 336 ? -9.188 -17.484 18.125 1 97.06 336 LYS A C 1
ATOM 2653 O O . LYS A 1 336 ? -8.219 -17.516 18.875 1 97.06 336 LYS A O 1
ATOM 2658 N N . SER A 1 337 ? -10.195 -18.297 18.297 1 96.5 337 SER A N 1
ATOM 2659 C CA . SER A 1 337 ? -10.383 -19.203 19.422 1 96.5 337 SER A CA 1
ATOM 2660 C C . SER A 1 337 ? -9.422 -20.391 19.344 1 96.5 337 SER A C 1
ATOM 2662 O O . SER A 1 337 ? -9.18 -21.062 20.344 1 96.5 337 SER A O 1
ATOM 2664 N N . GLY A 1 338 ? -8.93 -20.703 18.172 1 95.31 338 GLY A N 1
ATOM 2665 C CA . GLY A 1 338 ? -8.141 -21.922 17.969 1 95.31 338 GLY A CA 1
ATOM 2666 C C . GLY A 1 338 ? -8.984 -23.125 17.609 1 95.31 338 GLY A C 1
ATOM 2667 O O . GLY A 1 338 ? -8.453 -24.188 17.297 1 95.31 338 GLY A O 1
ATOM 2668 N N . ASP A 1 339 ? -10.242 -22.906 17.484 1 97.06 339 ASP A N 1
ATOM 2669 C CA . ASP A 1 339 ? -11.148 -23.984 17.109 1 97.06 339 ASP A CA 1
ATOM 2670 C C . ASP A 1 339 ? -10.961 -24.391 15.648 1 97.06 339 ASP A C 1
ATOM 2672 O O . ASP A 1 339 ? -10.461 -23.594 14.844 1 97.06 339 ASP A O 1
ATOM 2676 N N . LYS A 1 340 ? -11.414 -25.594 15.375 1 97.81 340 LYS A N 1
ATOM 2677 C CA . LYS A 1 340 ? -11.352 -26.062 13.992 1 97.81 340 LYS A CA 1
ATOM 2678 C C . LYS A 1 340 ? -12.305 -25.281 13.102 1 97.81 340 LYS A C 1
ATOM 2680 O O . LYS A 1 340 ? -13.445 -25.016 13.484 1 97.81 340 LYS A O 1
ATOM 2685 N N . LEU A 1 341 ? -11.812 -24.953 11.984 1 97.94 341 LEU A N 1
ATOM 2686 C CA . LEU A 1 341 ? -12.648 -24.266 11.008 1 97.94 341 LEU A CA 1
ATOM 2687 C C . LEU A 1 341 ? -13.727 -25.188 10.461 1 97.94 341 LEU A C 1
ATOM 2689 O O . LEU A 1 341 ? -13.469 -26.359 10.203 1 97.94 341 LEU A 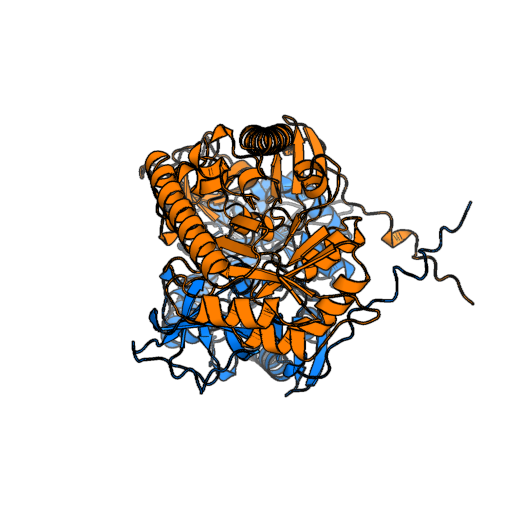O 1
ATOM 2693 N N . ASN A 1 342 ? -14.938 -24.656 10.273 1 97.56 342 ASN A N 1
ATOM 2694 C CA . ASN A 1 342 ? -16.016 -25.344 9.562 1 97.56 342 ASN A CA 1
ATOM 2695 C C . ASN A 1 342 ? -15.984 -25.031 8.07 1 97.56 342 ASN A C 1
ATOM 2697 O O . ASN A 1 342 ? -16.609 -24.062 7.621 1 97.56 342 ASN A O 1
ATOM 2701 N N . TYR A 1 343 ? -15.406 -25.812 7.328 1 97.75 343 TYR A N 1
ATOM 2702 C CA . TYR A 1 343 ? -15.172 -25.547 5.914 1 97.75 343 TYR A CA 1
ATOM 2703 C C . TYR A 1 343 ? -16.469 -25.609 5.125 1 97.75 343 TYR A C 1
ATOM 2705 O O . TYR A 1 343 ? -16.562 -25.047 4.027 1 97.75 343 TYR A O 1
ATOM 2713 N N . ASP A 1 344 ? -17.531 -26.266 5.602 1 97.56 344 ASP A N 1
ATOM 2714 C CA . ASP A 1 344 ? -18.828 -26.266 4.953 1 97.56 344 ASP A CA 1
ATOM 2715 C C . ASP A 1 344 ? -19.484 -24.891 5.039 1 97.56 344 ASP A C 1
ATOM 2717 O O . ASP A 1 344 ? -20.25 -24.5 4.148 1 97.56 344 ASP A O 1
ATOM 2721 N N . LYS A 1 345 ? -19.188 -24.203 6.117 1 97.69 345 LYS A N 1
ATOM 2722 C CA . LYS A 1 345 ? -19.703 -22.859 6.32 1 97.69 345 LYS A CA 1
ATOM 2723 C C . LYS A 1 345 ? -18.969 -21.844 5.445 1 97.69 345 LYS A C 1
ATOM 2725 O O . LYS A 1 345 ? -19.5 -20.766 5.152 1 97.69 345 LYS A O 1
ATOM 2730 N N . TYR A 1 346 ? -17.844 -22.234 5.043 1 98.25 346 TYR A N 1
ATOM 2731 C CA . TYR A 1 346 ? -16.969 -21.328 4.293 1 98.25 346 TYR A CA 1
ATOM 2732 C C . TYR A 1 346 ? -16.516 -21.969 2.986 1 98.25 346 TYR A C 1
ATOM 2734 O O . TYR A 1 346 ? -15.32 -22.156 2.76 1 98.25 346 TYR A O 1
ATOM 2742 N N . PRO A 1 347 ? -17.422 -22.234 2.1 1 98.12 347 PRO A N 1
ATOM 2743 C CA . PRO A 1 347 ? -17.047 -22.922 0.857 1 98.12 347 PRO A CA 1
ATOM 2744 C C . PRO A 1 347 ? -16.188 -22.047 -0.056 1 98.12 347 PRO A C 1
ATOM 2746 O O . PRO A 1 347 ? -16.297 -20.812 -0.027 1 98.12 347 PRO A O 1
ATOM 2749 N N . ILE A 1 348 ? -15.391 -22.641 -0.873 1 98.25 348 ILE A N 1
ATOM 2750 C CA . ILE A 1 348 ? -14.578 -21.953 -1.865 1 98.25 348 ILE A CA 1
ATOM 2751 C C . ILE A 1 348 ? -15.477 -21.156 -2.816 1 98.25 348 ILE A C 1
ATOM 2753 O O . ILE A 1 348 ? -16.516 -21.656 -3.258 1 98.25 348 ILE A O 1
ATOM 2757 N N . GLY A 1 349 ? -15.102 -19.938 -3.072 1 97.88 349 GLY A N 1
ATOM 2758 C CA . GLY A 1 349 ? -15.867 -19.062 -3.949 1 97.88 349 GLY A CA 1
ATOM 2759 C C . GLY A 1 349 ? -16.75 -18.078 -3.199 1 97.88 349 GLY A C 1
ATOM 2760 O O . GLY A 1 349 ? -17.203 -17.094 -3.77 1 97.88 349 GLY A O 1
ATOM 2761 N N . SER A 1 350 ? -16.969 -18.344 -1.943 1 97.69 350 SER A N 1
ATOM 2762 C CA . SER A 1 350 ? -17.844 -17.484 -1.169 1 97.69 350 SER A CA 1
ATOM 2763 C C . SER A 1 350 ? -17.172 -16.156 -0.84 1 97.69 350 SER A C 1
ATOM 2765 O O . SER A 1 350 ? -15.945 -16.078 -0.77 1 97.69 350 SER A O 1
ATOM 2767 N N . GLN A 1 351 ? -18.047 -15.195 -0.678 1 97.94 351 GLN A N 1
ATOM 2768 C CA . GLN A 1 351 ? -17.594 -13.828 -0.436 1 97.94 351 GLN A CA 1
ATOM 2769 C C . GLN A 1 351 ? -17.547 -13.523 1.058 1 97.94 351 GLN A C 1
ATOM 2771 O O . GLN A 1 351 ? -18.438 -13.922 1.809 1 97.94 351 GLN A O 1
ATOM 2776 N N . LEU A 1 352 ? -16.5 -12.883 1.527 1 98.62 352 LEU A N 1
ATOM 2777 C CA . LEU A 1 352 ? -16.312 -12.375 2.885 1 98.62 352 LEU A CA 1
ATOM 2778 C C . LEU A 1 352 ? -15.992 -10.883 2.871 1 98.62 352 LEU A C 1
ATOM 2780 O O . LEU A 1 352 ? -15.609 -10.336 1.834 1 98.62 352 LEU A O 1
ATOM 2784 N N . PHE A 1 353 ? -16.203 -10.234 4.004 1 98.75 353 PHE A N 1
ATOM 2785 C CA . PHE A 1 353 ? -15.945 -8.805 4.152 1 98.75 353 PHE A CA 1
ATOM 2786 C C . PHE A 1 353 ? -15.055 -8.547 5.355 1 98.75 353 PHE A C 1
ATOM 2788 O O . PHE A 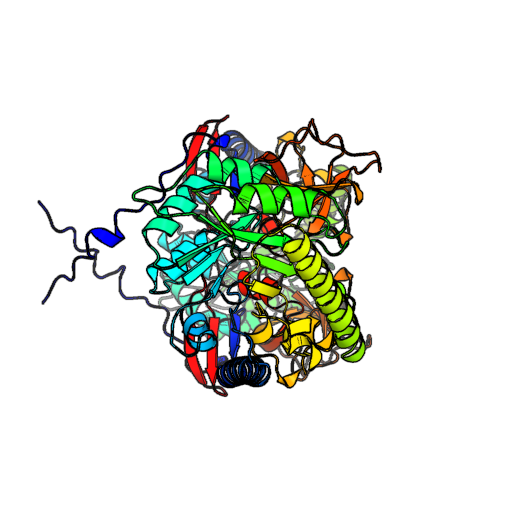1 353 ? -15.227 -9.164 6.41 1 98.75 353 PHE A O 1
ATOM 2795 N N . ILE A 1 354 ? -14.102 -7.668 5.188 1 98.69 354 ILE A N 1
ATOM 2796 C CA . ILE A 1 354 ? -13.141 -7.352 6.242 1 98.69 354 ILE A CA 1
ATOM 2797 C C . ILE A 1 354 ? -13.18 -5.852 6.535 1 98.69 354 ILE A C 1
ATOM 2799 O O . ILE A 1 354 ? -13.078 -5.031 5.617 1 98.69 354 ILE A O 1
ATOM 2803 N N . ILE A 1 355 ? -13.367 -5.457 7.773 1 98.56 355 ILE A N 1
ATOM 2804 C CA . ILE A 1 355 ? -13.172 -4.082 8.227 1 98.56 355 ILE A CA 1
ATOM 2805 C C . ILE A 1 355 ? -11.688 -3.824 8.453 1 98.56 355 ILE A C 1
ATOM 2807 O O . ILE A 1 355 ? -11.031 -4.539 9.219 1 98.56 355 ILE A O 1
ATOM 2811 N N . PRO A 1 356 ? -11.133 -2.861 7.789 1 97.62 356 PRO A N 1
ATOM 2812 C CA . PRO A 1 356 ? -9.703 -2.592 7.957 1 97.62 356 PRO A CA 1
ATOM 2813 C C . PRO A 1 356 ? -9.352 -2.1 9.359 1 97.62 356 PRO A C 1
ATOM 2815 O O . PRO A 1 356 ? -10.211 -1.555 10.055 1 97.62 356 PRO A O 1
ATOM 2818 N N . TRP A 1 357 ? -8.078 -2.285 9.727 1 97.75 357 TRP A N 1
ATOM 2819 C CA . TRP A 1 357 ? -7.578 -1.688 10.969 1 97.75 357 TRP A CA 1
ATOM 2820 C C . TRP A 1 357 ? -7.504 -0.169 10.844 1 97.75 357 TRP A C 1
ATOM 2822 O O . TRP A 1 357 ? -8.18 0.554 11.578 1 97.75 357 TRP A O 1
ATOM 2832 N N . HIS A 1 358 ? -6.715 0.291 9.953 1 97.75 358 HIS A N 1
ATOM 2833 C CA . HIS A 1 358 ? -6.645 1.698 9.578 1 97.75 358 HIS A CA 1
ATOM 2834 C C . HIS A 1 358 ? -7.109 1.908 8.141 1 97.75 358 HIS A C 1
ATOM 2836 O O . HIS A 1 358 ? -6.461 1.442 7.203 1 97.75 358 HIS A O 1
ATOM 2842 N N . SER A 1 359 ? -8.188 2.566 7.934 1 98.38 359 SER A N 1
ATOM 2843 C CA . SER A 1 359 ? -8.852 2.648 6.637 1 98.38 359 SER A CA 1
ATOM 2844 C C . SER A 1 359 ? -7.965 3.334 5.602 1 98.38 359 SER A C 1
ATOM 2846 O O . SER A 1 359 ? -7.988 2.98 4.422 1 98.38 359 SER A O 1
ATOM 2848 N N . CYS A 1 360 ? -7.137 4.336 6.012 1 97.88 360 CYS A N 1
ATOM 2849 C CA . CYS A 1 360 ? -6.262 5.031 5.074 1 97.88 360 CYS A CA 1
ATOM 2850 C C . CYS A 1 360 ? -5.281 4.062 4.422 1 97.88 360 CYS A C 1
ATOM 2852 O O . CYS A 1 360 ? -5 4.168 3.227 1 97.88 360 CYS A O 1
ATOM 2854 N N . ALA A 1 361 ? -4.75 3.135 5.215 1 97.31 361 ALA A N 1
ATOM 2855 C CA . ALA A 1 361 ? -3.762 2.178 4.723 1 97.31 361 ALA A CA 1
ATOM 2856 C C . ALA A 1 361 ? -4.375 1.239 3.688 1 97.31 361 ALA A C 1
ATOM 2858 O O . ALA A 1 361 ? -3.762 0.96 2.654 1 97.31 361 ALA A O 1
ATOM 2859 N N . THR A 1 362 ? -5.566 0.775 3.949 1 97.88 362 THR A N 1
ATOM 2860 C CA . THR A 1 362 ? -6.238 -0.141 3.033 1 97.88 362 THR A CA 1
ATOM 2861 C C . THR A 1 362 ? -6.746 0.603 1.801 1 97.88 362 THR A C 1
ATOM 2863 O O . THR A 1 362 ? -6.602 0.12 0.676 1 97.88 362 THR A O 1
ATOM 2866 N N . ALA A 1 363 ? -7.328 1.79 1.998 1 98.25 363 ALA A N 1
ATOM 2867 C CA . ALA A 1 363 ? -7.875 2.57 0.892 1 98.25 363 ALA A CA 1
ATOM 2868 C C . ALA A 1 363 ? -6.797 2.895 -0.138 1 98.25 363 ALA A C 1
ATOM 2870 O O . ALA A 1 363 ? -7.047 2.848 -1.345 1 98.25 363 ALA A O 1
ATOM 2871 N N . CYS A 1 364 ? -5.641 3.168 0.317 1 96.38 364 CYS A N 1
ATOM 2872 C CA . CYS A 1 364 ? -4.551 3.572 -0.566 1 96.38 364 CYS A CA 1
ATOM 2873 C C . CYS A 1 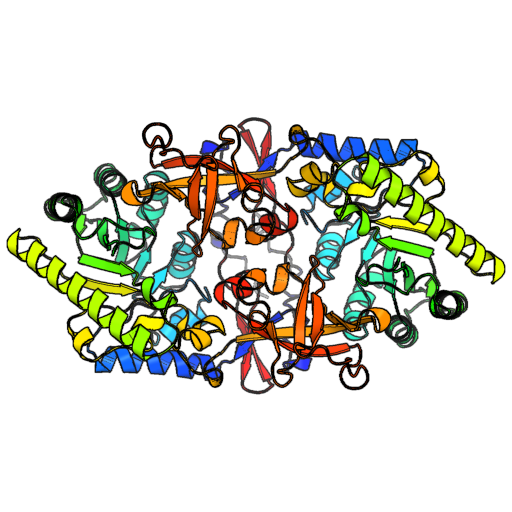364 ? -4.188 2.453 -1.534 1 96.38 364 CYS A C 1
ATOM 2875 O O . CYS A 1 364 ? -3.656 2.709 -2.615 1 96.38 364 CYS A O 1
ATOM 2877 N N . GLN A 1 365 ? -4.484 1.215 -1.176 1 96.81 365 GLN A N 1
ATOM 2878 C CA . GLN A 1 365 ? -4.105 0.058 -1.978 1 96.81 365 GLN A CA 1
ATOM 2879 C C . GLN A 1 365 ? -4.996 -0.077 -3.209 1 96.81 365 GLN A C 1
ATOM 2881 O O . GLN A 1 365 ? -4.688 -0.842 -4.125 1 96.81 365 GLN A O 1
ATOM 2886 N N . HIS A 1 366 ? -6.09 0.604 -3.271 1 97.62 366 HIS A N 1
ATOM 2887 C CA . HIS A 1 366 ? -7.102 0.384 -4.301 1 97.62 366 HIS A CA 1
ATOM 2888 C C . HIS A 1 366 ? -7.227 1.597 -5.219 1 97.62 366 HIS A C 1
ATOM 2890 O O . HIS A 1 366 ? -7.211 2.738 -4.75 1 97.62 366 HIS A O 1
ATOM 2896 N N . THR A 1 367 ? -7.406 1.327 -6.508 1 96.06 367 THR A N 1
ATOM 2897 C CA . THR A 1 367 ? -7.473 2.389 -7.504 1 96.06 367 THR A CA 1
ATOM 2898 C C . THR A 1 367 ? -8.922 2.801 -7.758 1 96.06 367 THR A C 1
ATOM 2900 O O . THR A 1 367 ? -9.18 3.812 -8.422 1 96.06 367 THR A O 1
ATOM 2903 N N . VAL A 1 368 ? -9.812 1.996 -7.266 1 97.44 368 VAL A N 1
ATOM 2904 C CA . VAL A 1 368 ? -11.234 2.277 -7.41 1 97.44 368 VAL A CA 1
ATOM 2905 C C . VAL A 1 368 ? -11.969 1.896 -6.125 1 97.44 368 VAL A C 1
ATOM 2907 O O . VAL A 1 368 ? -11.68 0.86 -5.523 1 97.44 368 VAL A O 1
ATOM 2910 N N . PHE A 1 369 ? -12.867 2.748 -5.699 1 98.62 369 PHE A N 1
ATOM 2911 C CA . PHE A 1 369 ? -13.812 2.438 -4.637 1 98.62 369 PHE A CA 1
ATOM 2912 C C . PHE A 1 369 ? -15.188 2.111 -5.215 1 98.62 369 PHE A C 1
ATOM 2914 O O . PHE A 1 369 ? -15.742 2.898 -5.98 1 98.62 369 PHE A O 1
ATOM 2921 N N . TYR A 1 370 ? -15.695 0.985 -4.891 1 98.75 370 TYR A N 1
ATOM 2922 C CA . TYR A 1 370 ? -17.062 0.666 -5.258 1 98.75 370 TYR A CA 1
ATOM 2923 C C . TYR A 1 370 ? -18.047 1.162 -4.199 1 98.75 370 TYR A C 1
ATOM 2925 O O . TYR A 1 370 ? -18 0.725 -3.049 1 98.75 370 TYR A O 1
ATOM 2933 N N . VAL A 1 371 ? -18.891 2.059 -4.602 1 98.88 371 VAL A N 1
ATOM 2934 C CA . VAL A 1 371 ? -19.828 2.723 -3.689 1 98.88 371 VAL A CA 1
ATOM 2935 C C . VAL A 1 371 ? -21.188 2.035 -3.75 1 98.88 371 VAL A C 1
ATOM 2937 O O . VAL A 1 371 ? -21.688 1.741 -4.836 1 98.88 371 VAL A O 1
ATOM 2940 N N . HIS A 1 372 ? -21.719 1.76 -2.578 1 98.81 372 HIS A N 1
ATOM 2941 C CA . HIS A 1 372 ? -22.984 1.032 -2.592 1 98.81 372 HIS A CA 1
ATOM 2942 C C . HIS A 1 372 ? -23.984 1.647 -1.618 1 98.81 372 HIS A C 1
ATOM 2944 O O . HIS A 1 372 ? -23.609 2.348 -0.681 1 98.81 372 HIS A O 1
ATOM 2950 N N . SER A 1 373 ? -25.203 1.521 -1.794 1 98.69 373 SER A N 1
ATOM 2951 C CA . SER A 1 373 ? -26.344 1.674 -0.891 1 98.69 373 SER A CA 1
ATOM 2952 C C . SER A 1 373 ? -27.125 0.368 -0.753 1 98.69 373 SER A C 1
ATOM 2954 O O . SER A 1 373 ? -27.625 -0.165 -1.741 1 98.69 373 SER A O 1
ATOM 2956 N N . GLY A 1 374 ? -27.188 -0.074 0.431 1 97.62 374 GLY A N 1
ATOM 2957 C CA . GLY A 1 374 ? -27.609 -1.461 0.525 1 97.62 374 GLY A CA 1
ATOM 2958 C C . GLY A 1 374 ? -26.766 -2.404 -0.304 1 97.62 374 GLY A C 1
ATOM 2959 O O . GLY A 1 374 ? -25.531 -2.385 -0.214 1 97.62 374 GLY A O 1
ATOM 2960 N N . ASN A 1 375 ? -27.359 -3.23 -1.062 1 97.81 375 ASN A N 1
ATOM 2961 C CA . ASN A 1 375 ? -26.656 -4.215 -1.87 1 97.81 375 ASN A CA 1
ATOM 2962 C C . ASN A 1 375 ? -26.359 -3.682 -3.268 1 97.81 375 ASN A C 1
ATOM 2964 O O . ASN A 1 375 ? -25.594 -4.293 -4.023 1 97.81 375 ASN A O 1
ATOM 2968 N N . LYS A 1 376 ? -26.859 -2.572 -3.574 1 98.5 376 LYS A N 1
ATOM 2969 C CA . LYS A 1 376 ? -26.75 -2.037 -4.93 1 98.5 376 LYS A CA 1
ATOM 2970 C C . LYS A 1 376 ? -25.5 -1.158 -5.074 1 98.5 376 LYS A C 1
ATOM 2972 O O . LYS A 1 376 ? -25.281 -0.257 -4.266 1 98.5 376 LYS A O 1
ATOM 2977 N N . ILE A 1 377 ? -24.688 -1.429 -6.043 1 98.69 377 ILE A N 1
ATOM 2978 C CA . ILE A 1 377 ? -23.578 -0.54 -6.398 1 98.69 377 ILE A CA 1
ATOM 2979 C C . ILE A 1 377 ? -24.125 0.696 -7.113 1 98.69 377 ILE A C 1
ATOM 2981 O O . ILE A 1 377 ? -24.859 0.58 -8.094 1 98.69 377 ILE A O 1
ATOM 2985 N N . THR A 1 378 ? -23.781 1.874 -6.66 1 98.31 378 THR A N 1
ATOM 2986 C CA . THR A 1 378 ? -24.375 3.096 -7.18 1 98.31 378 THR A CA 1
ATOM 2987 C C . THR A 1 378 ? -23.344 3.955 -7.891 1 98.31 378 THR A C 1
ATOM 2989 O O . THR A 1 378 ? -23.688 4.844 -8.672 1 98.31 378 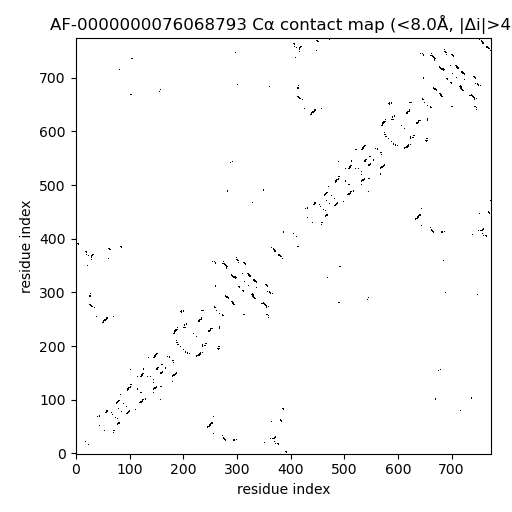THR A O 1
ATOM 2992 N N . ASP A 1 379 ? -22.078 3.715 -7.594 1 98.19 379 ASP A N 1
ATOM 2993 C CA . ASP A 1 379 ? -21.047 4.547 -8.188 1 98.19 379 ASP A CA 1
ATOM 2994 C C . ASP A 1 379 ? -19.672 3.877 -8.078 1 98.19 379 ASP A C 1
ATOM 2996 O O . ASP A 1 379 ? -19.531 2.84 -7.426 1 98.19 379 ASP A O 1
ATOM 3000 N N . MET A 1 380 ? -18.734 4.332 -8.742 1 98.19 380 MET A N 1
ATOM 3001 C CA . MET A 1 380 ? -17.312 4.027 -8.672 1 98.19 380 MET A CA 1
ATOM 3002 C C . MET A 1 380 ? -16.484 5.305 -8.586 1 98.19 380 MET A C 1
ATOM 3004 O O . MET A 1 380 ? -16.625 6.199 -9.422 1 98.19 380 MET A O 1
ATOM 3008 N N . TRP A 1 381 ? -15.711 5.426 -7.504 1 98.5 381 TRP A N 1
ATOM 3009 C CA . TRP A 1 381 ? -14.891 6.617 -7.32 1 98.5 381 TRP A CA 1
ATOM 3010 C C . TRP A 1 381 ? -13.414 6.297 -7.516 1 98.5 381 TRP A C 1
ATOM 3012 O O . TRP A 1 381 ? -12.953 5.203 -7.172 1 98.5 381 TRP A O 1
ATOM 3022 N N . LYS A 1 382 ? -12.672 7.168 -8.117 1 97.5 382 LYS A N 1
ATOM 3023 C CA . LYS A 1 382 ? -11.234 7.027 -8.328 1 97.5 382 LYS A CA 1
ATOM 3024 C C . LYS A 1 382 ? -10.453 7.969 -7.414 1 97.5 382 LYS A C 1
ATOM 3026 O O . LYS A 1 382 ? -10.492 9.188 -7.59 1 97.5 382 LYS A O 1
ATOM 3031 N N . PRO A 1 383 ? -9.695 7.453 -6.465 1 98.12 383 PRO A N 1
ATOM 3032 C CA . PRO A 1 383 ? -8.93 8.297 -5.547 1 98.12 383 PRO A CA 1
ATOM 3033 C C . PRO A 1 383 ? -7.637 8.82 -6.168 1 98.12 383 PRO A C 1
ATOM 3035 O O . PRO A 1 383 ? -7.059 8.172 -7.043 1 98.12 383 PRO A O 1
ATOM 3038 N N . ALA A 1 384 ? -7.215 9.992 -5.719 1 96.81 384 ALA A N 1
ATOM 3039 C CA . ALA A 1 384 ? -5.895 10.5 -6.07 1 96.81 384 ALA A CA 1
ATOM 3040 C C . ALA A 1 384 ? -4.793 9.633 -5.473 1 96.81 384 ALA A C 1
ATOM 3042 O O . ALA A 1 384 ? -5.008 8.953 -4.465 1 96.81 384 ALA A O 1
ATOM 3043 N N . LYS A 1 385 ? -3.666 9.594 -6.148 1 94.62 385 LYS A N 1
ATOM 3044 C CA . LYS A 1 385 ? -2.479 8.875 -5.695 1 94.62 385 LYS A CA 1
ATOM 3045 C C . LYS A 1 385 ? -1.226 9.727 -5.855 1 94.62 385 LYS A C 1
ATOM 3047 O O . LYS A 1 385 ? -1.198 10.648 -6.672 1 94.62 385 LYS A O 1
ATOM 3052 N N . GLY A 1 386 ? -0.281 9.445 -5.008 1 92.19 386 GLY A N 1
ATOM 3053 C CA . GLY A 1 386 ? 1.032 10.031 -5.227 1 92.19 386 GLY A CA 1
ATOM 3054 C C . GLY A 1 386 ? 1.319 11.211 -4.316 1 92.19 386 GLY A C 1
ATOM 3055 O O . GLY A 1 386 ? 0.572 11.469 -3.367 1 92.19 386 GLY A O 1
ATOM 3056 N N . TRP A 1 387 ? 2.477 11.812 -4.57 1 93.19 387 TRP A N 1
ATOM 3057 C CA . TRP A 1 387 ? 3.006 12.875 -3.721 1 93.19 387 TRP A CA 1
ATOM 3058 C C . TRP A 1 387 ? 3.389 14.102 -4.555 1 93.19 387 TRP A C 1
ATOM 3060 O O . TRP A 1 387 ? 3.688 13.977 -5.742 1 93.19 387 TRP A O 1
ATOM 3070 N N . MET B 1 1 ? -21.391 13.781 -37.031 1 21.2 1 MET B N 1
ATOM 3071 C CA . MET B 1 1 ? -20.922 12.609 -36.312 1 21.2 1 MET B CA 1
ATOM 3072 C C . MET B 1 1 ? -19.672 12.938 -35.5 1 21.2 1 MET B C 1
ATOM 3074 O O . MET B 1 1 ? -18.578 13.031 -36.031 1 21.2 1 MET B O 1
ATOM 3078 N N . ALA B 1 2 ? -19.656 13.828 -34.531 1 24.39 2 ALA B N 1
ATOM 3079 C CA . ALA B 1 2 ? -18.719 14.883 -34.156 1 24.39 2 ALA B CA 1
ATOM 3080 C C . ALA B 1 2 ? -17.516 14.312 -33.406 1 24.39 2 ALA B C 1
ATOM 3082 O O . ALA B 1 2 ? -17.688 13.5 -32.5 1 24.39 2 ALA B O 1
ATOM 3083 N N . VAL B 1 3 ? -16.328 14.203 -34.031 1 24.34 3 VAL B N 1
ATOM 3084 C CA . VAL B 1 3 ? -14.961 13.828 -33.656 1 24.34 3 VAL B CA 1
ATOM 3085 C C . VAL B 1 3 ? -14.578 14.508 -32.344 1 24.34 3 VAL B C 1
ATOM 3087 O O . VAL B 1 3 ? -14.453 15.734 -32.281 1 24.34 3 VAL B O 1
ATOM 3090 N N . PHE B 1 4 ? -15.164 14.102 -31.297 1 28.22 4 PHE B N 1
ATOM 3091 C CA . PHE B 1 4 ? -14.75 14.789 -30.078 1 28.22 4 PHE B CA 1
ATOM 3092 C C . PHE B 1 4 ? -13.242 14.664 -29.875 1 28.22 4 PHE B C 1
ATOM 3094 O O . PHE B 1 4 ? -12.727 13.562 -29.703 1 28.22 4 PHE B O 1
ATOM 3101 N N . LEU B 1 5 ? -12.344 15.57 -30.406 1 28.61 5 LEU B N 1
ATOM 3102 C CA . LEU B 1 5 ? -10.914 15.773 -30.203 1 28.61 5 LEU B CA 1
ATOM 3103 C C . LEU B 1 5 ? -10.586 15.93 -28.719 1 28.61 5 LEU B C 1
ATOM 3105 O O . LEU B 1 5 ? -11.266 16.672 -28.016 1 28.61 5 LEU B O 1
ATOM 3109 N N . PRO B 1 6 ? -10.133 14.844 -28.172 1 32.47 6 PRO B N 1
ATOM 3110 C CA . PRO B 1 6 ? -9.703 15.219 -26.828 1 32.47 6 PRO B CA 1
ATOM 3111 C C . PRO B 1 6 ? -9.086 16.609 -26.781 1 32.47 6 PRO B C 1
ATOM 3113 O O . PRO B 1 6 ? -8.539 17.094 -27.781 1 32.47 6 PRO B O 1
ATOM 3116 N N . SER B 1 7 ? -9.617 17.469 -26.031 1 32.72 7 SER B N 1
ATOM 3117 C CA . SER B 1 7 ? -9.102 18.828 -26.078 1 32.72 7 SER B CA 1
ATOM 3118 C C . SER B 1 7 ? -7.578 18.844 -25.953 1 32.72 7 SER B C 1
ATOM 3120 O O . SER B 1 7 ? -6.984 17.906 -25.422 1 32.72 7 SER B O 1
ATOM 3122 N N . PRO B 1 8 ? -6.828 19.641 -26.641 1 33.22 8 PRO B N 1
ATOM 3123 C CA . PRO B 1 8 ? -5.395 19.922 -26.547 1 33.22 8 PRO B CA 1
ATOM 3124 C C . PRO B 1 8 ? -4.891 19.953 -25.109 1 33.22 8 PRO B C 1
ATOM 3126 O O . PRO B 1 8 ? -3.695 19.781 -24.875 1 33.22 8 PRO B O 1
ATOM 3129 N N . LEU B 1 9 ? -5.664 20.328 -24.156 1 33.81 9 LEU B N 1
ATOM 3130 C CA . LEU B 1 9 ? -5.238 20.547 -22.781 1 33.81 9 LEU B CA 1
ATOM 3131 C C . LEU B 1 9 ? -4.973 19.219 -22.078 1 33.81 9 LEU B C 1
ATOM 3133 O O . LEU B 1 9 ? -4.18 19.156 -21.125 1 33.81 9 LEU B O 1
ATOM 3137 N N . GLU B 1 10 ? -5.703 18.203 -22.234 1 36.88 10 GLU B N 1
ATOM 3138 C CA . GLU B 1 10 ? -5.434 16.906 -21.609 1 36.88 10 GLU B CA 1
ATOM 3139 C C . GLU B 1 10 ? -4.09 16.344 -22.078 1 36.88 10 GLU B C 1
ATOM 3141 O O . GLU B 1 10 ? -3.518 15.477 -21.422 1 36.88 10 GLU B O 1
ATOM 3146 N N . ILE B 1 11 ? -3.654 16.5 -23.297 1 34.22 11 ILE B N 1
ATOM 3147 C CA . ILE B 1 11 ? -2.404 15.977 -23.828 1 34.22 11 ILE B CA 1
ATOM 3148 C C . ILE B 1 11 ? -1.231 16.484 -23 1 34.22 11 ILE B C 1
ATOM 3150 O O . ILE B 1 11 ? -0.292 15.727 -22.719 1 34.22 11 ILE B O 1
ATOM 3154 N N . LEU B 1 12 ? -0.934 17.844 -22.781 1 34.41 12 LEU B N 1
ATOM 3155 C CA . LEU B 1 12 ? 0.32 18.531 -22.5 1 34.41 12 LEU B CA 1
ATOM 3156 C C . LEU B 1 12 ? 0.785 18.25 -21.078 1 34.41 12 LEU B C 1
ATOM 3158 O O . LEU B 1 12 ? 1.973 18.391 -20.766 1 34.41 12 LEU B O 1
ATOM 3162 N N . GLU B 1 13 ? 0.106 18.391 -19.953 1 39.56 13 GLU B N 1
ATOM 3163 C CA . GLU B 1 13 ? 0.984 18.594 -18.812 1 39.56 13 GLU B CA 1
ATOM 3164 C C . GLU B 1 13 ? 1.683 17.297 -18.391 1 39.56 13 GLU B C 1
ATOM 3166 O O . GLU B 1 13 ? 1.207 16.594 -17.516 1 39.56 13 GLU B O 1
ATOM 3171 N N . ARG B 1 14 ? 2.117 16.547 -19.281 1 50.91 14 ARG B N 1
ATOM 3172 C CA . ARG B 1 14 ? 3.055 15.477 -18.953 1 50.91 14 ARG B CA 1
ATOM 3173 C C . ARG B 1 14 ? 4.066 15.938 -17.922 1 50.91 14 ARG 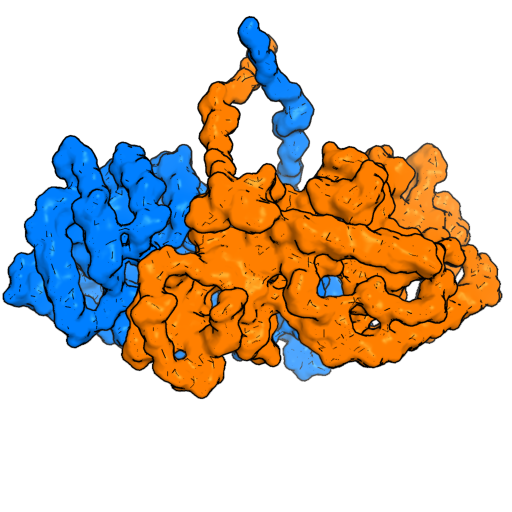B C 1
ATOM 3175 O O . ARG B 1 14 ? 4.746 16.953 -18.109 1 50.91 14 ARG B O 1
ATOM 3182 N N . LYS B 1 15 ? 4.016 15.367 -16.812 1 64.75 15 LYS B N 1
ATOM 3183 C CA . LYS B 1 15 ? 5.043 15.641 -15.812 1 64.75 15 LYS B CA 1
ATOM 3184 C C . LYS B 1 15 ? 6.438 15.609 -16.438 1 64.75 15 LYS B C 1
ATOM 3186 O O . LYS B 1 15 ? 6.801 14.641 -17.109 1 64.75 15 LYS B O 1
ATOM 3191 N N . LYS B 1 16 ? 7.09 16.812 -16.562 1 81.12 16 LYS B N 1
ATOM 3192 C CA . LYS B 1 16 ? 8.461 16.891 -17.062 1 81.12 16 LYS B CA 1
ATOM 3193 C C . LYS B 1 16 ? 9.367 15.922 -16.312 1 81.12 16 LYS B C 1
ATOM 3195 O O . LYS B 1 16 ? 9.375 15.875 -15.086 1 81.12 16 LYS B O 1
ATOM 3200 N N . MET B 1 17 ? 9.906 14.992 -17.062 1 92.25 17 MET B N 1
ATOM 3201 C CA . MET B 1 17 ? 10.844 14.023 -16.5 1 92.25 17 MET B CA 1
ATOM 3202 C C . MET B 1 17 ? 12.023 14.727 -15.844 1 92.25 17 MET B C 1
ATOM 3204 O O . MET B 1 17 ? 12.664 15.586 -16.453 1 92.25 17 MET B O 1
ATOM 3208 N N . PRO B 1 18 ? 12.258 14.406 -14.609 1 96.44 18 PRO B N 1
ATOM 3209 C CA . PRO B 1 18 ? 13.445 14.977 -13.977 1 96.44 18 PRO B CA 1
ATOM 3210 C C . PRO B 1 18 ? 14.734 14.602 -14.711 1 96.44 18 PRO B C 1
ATOM 3212 O O . PRO B 1 18 ? 14.789 13.578 -15.383 1 96.44 18 PRO B O 1
ATOM 3215 N N . THR B 1 19 ? 15.758 15.43 -14.57 1 97.56 19 THR B N 1
ATOM 3216 C CA . THR B 1 19 ? 17.016 15.195 -15.281 1 97.56 19 THR B CA 1
ATOM 3217 C C . THR B 1 19 ? 17.906 14.242 -14.492 1 97.56 19 THR B C 1
ATOM 3219 O O . THR B 1 19 ? 18.484 13.312 -15.062 1 97.56 19 THR B O 1
ATOM 3222 N N . THR B 1 20 ? 18.031 14.508 -13.188 1 98.31 20 THR B N 1
ATOM 3223 C CA . THR B 1 20 ? 18.891 13.695 -12.328 1 98.31 20 THR B CA 1
ATOM 3224 C C . THR B 1 20 ? 18.109 13.18 -11.125 1 98.31 20 THR B C 1
ATOM 3226 O O . THR B 1 20 ? 16.969 13.594 -10.883 1 98.31 20 THR B O 1
ATOM 3229 N N . ILE B 1 21 ? 18.703 12.273 -10.367 1 98.12 21 ILE B N 1
ATOM 3230 C CA . ILE B 1 21 ? 18.109 11.695 -9.164 1 98.12 21 ILE B CA 1
ATOM 3231 C C . ILE B 1 21 ? 17.781 12.805 -8.172 1 98.12 21 ILE B C 1
ATOM 3233 O O . ILE B 1 21 ? 16.75 12.75 -7.484 1 98.12 21 ILE B O 1
ATOM 3237 N N . SER B 1 22 ? 18.578 13.867 -8.117 1 96.5 22 SER B N 1
ATOM 3238 C CA . SER B 1 22 ? 18.359 14.969 -7.18 1 96.5 22 SER B CA 1
ATOM 3239 C C . SER B 1 22 ? 17.109 15.758 -7.523 1 96.5 22 SER B C 1
ATOM 3241 O O . SER B 1 22 ? 16.547 16.438 -6.664 1 96.5 22 SER B O 1
ATOM 3243 N N . ASP B 1 23 ? 16.672 15.625 -8.766 1 96.06 23 ASP B N 1
ATOM 3244 C CA . ASP B 1 23 ? 15.523 16.406 -9.25 1 96.06 23 ASP B CA 1
ATOM 3245 C C . ASP B 1 23 ? 14.219 15.633 -9.062 1 96.06 23 ASP B C 1
ATOM 3247 O O . ASP B 1 23 ? 13.133 16.188 -9.258 1 96.06 23 ASP B O 1
ATOM 3251 N N . VAL B 1 24 ? 14.328 14.398 -8.719 1 96.75 24 VAL B N 1
ATOM 3252 C CA . VAL B 1 24 ? 13.141 13.555 -8.586 1 96.75 24 VAL B CA 1
ATOM 3253 C C . VAL B 1 24 ? 12.336 13.992 -7.359 1 96.75 24 VAL B C 1
ATOM 3255 O O . VAL B 1 24 ? 12.898 14.25 -6.297 1 96.75 24 VAL B O 1
ATOM 3258 N N . PRO B 1 25 ? 11.016 14.172 -7.527 1 95.88 25 PRO B N 1
ATOM 3259 C CA . PRO B 1 25 ? 10.203 14.461 -6.344 1 95.88 25 PRO B CA 1
ATOM 3260 C C . PRO B 1 25 ? 10.281 13.359 -5.293 1 95.88 25 PRO B C 1
ATOM 3262 O O . PRO B 1 25 ? 10.438 12.188 -5.637 1 95.88 25 PRO B O 1
ATOM 3265 N N . THR B 1 26 ? 10.203 13.711 -4.035 1 97.81 26 THR B N 1
ATOM 3266 C CA . THR B 1 26 ? 10.234 12.727 -2.963 1 97.81 26 THR B CA 1
ATOM 3267 C C . THR B 1 26 ? 8.898 12.688 -2.219 1 97.81 26 THR B C 1
ATOM 3269 O O . THR B 1 26 ? 8.211 13.711 -2.125 1 97.81 26 THR B O 1
ATOM 3272 N N . PRO B 1 27 ? 8.523 11.539 -1.751 1 98.12 27 PRO B N 1
ATOM 3273 C CA . PRO B 1 27 ? 9.211 10.266 -1.946 1 98.12 27 PRO B CA 1
ATOM 3274 C C . PRO B 1 27 ? 8.93 9.648 -3.314 1 98.12 27 PRO B C 1
ATOM 3276 O O . PRO B 1 27 ? 7.887 9.922 -3.918 1 98.12 27 PRO B O 1
ATOM 3279 N N . SER B 1 28 ? 9.883 8.922 -3.834 1 98.38 28 SER B N 1
ATOM 3280 C CA . SER B 1 28 ? 9.695 8.25 -5.113 1 98.38 28 SER B CA 1
ATOM 3281 C C . SER B 1 28 ? 10.477 6.938 -5.168 1 98.38 28 SER B C 1
ATOM 3283 O O . SER B 1 28 ? 11.438 6.754 -4.426 1 98.38 28 SER B O 1
ATOM 3285 N N . PHE B 1 29 ? 10.031 6.09 -6.004 1 98.75 29 PHE B N 1
ATOM 3286 C CA . PHE B 1 29 ? 10.656 4.793 -6.246 1 98.75 29 PHE B CA 1
ATOM 3287 C C . PHE B 1 29 ? 11.648 4.883 -7.398 1 98.75 29 PHE B C 1
ATOM 3289 O O . PHE B 1 29 ? 11.289 5.27 -8.508 1 98.75 29 PHE B O 1
ATOM 3296 N N . LEU B 1 30 ? 12.906 4.551 -7.16 1 98.88 30 LEU B N 1
ATOM 3297 C CA . LEU B 1 30 ? 13.977 4.594 -8.148 1 98.88 30 LEU B CA 1
ATOM 3298 C C . LEU B 1 30 ? 14.352 3.188 -8.602 1 98.88 30 LEU B C 1
ATOM 3300 O O . LEU B 1 30 ? 14.414 2.264 -7.789 1 98.88 30 LEU B O 1
ATOM 3304 N N . VAL B 1 31 ? 14.633 3.029 -9.852 1 98.94 31 VAL B N 1
ATOM 3305 C CA . VAL B 1 31 ? 15.102 1.773 -10.43 1 98.94 31 VAL B CA 1
ATOM 3306 C C . VAL B 1 31 ? 16.453 1.989 -11.109 1 98.94 31 VAL B C 1
ATOM 3308 O O . VAL B 1 31 ? 16.578 2.85 -11.984 1 98.94 31 VAL B O 1
ATOM 3311 N N . ASP B 1 32 ? 17.422 1.283 -10.703 1 98.88 32 ASP B N 1
ATOM 3312 C CA . ASP B 1 32 ? 18.75 1.306 -11.328 1 98.88 32 ASP B CA 1
ATOM 3313 C C . ASP B 1 32 ? 18.766 0.436 -12.586 1 98.88 32 ASP B C 1
ATOM 3315 O O . ASP B 1 32 ? 18.828 -0.792 -12.492 1 98.88 32 ASP B O 1
ATOM 3319 N N . TYR B 1 33 ? 18.828 1.021 -13.672 1 98.75 33 TYR B N 1
ATOM 3320 C CA . TYR B 1 33 ? 18.688 0.306 -14.938 1 98.75 33 TYR B CA 1
ATOM 3321 C C . TYR B 1 33 ? 19.859 -0.635 -15.172 1 98.75 33 TYR B C 1
ATOM 3323 O O . TYR B 1 33 ? 19.688 -1.735 -15.695 1 98.75 33 TYR B O 1
ATOM 3331 N N . ASP B 1 34 ? 21.031 -0.245 -14.844 1 98.75 34 ASP B N 1
ATOM 3332 C CA . ASP B 1 34 ? 22.219 -1.079 -15.039 1 98.75 34 ASP B CA 1
ATOM 3333 C C . ASP B 1 34 ? 22.141 -2.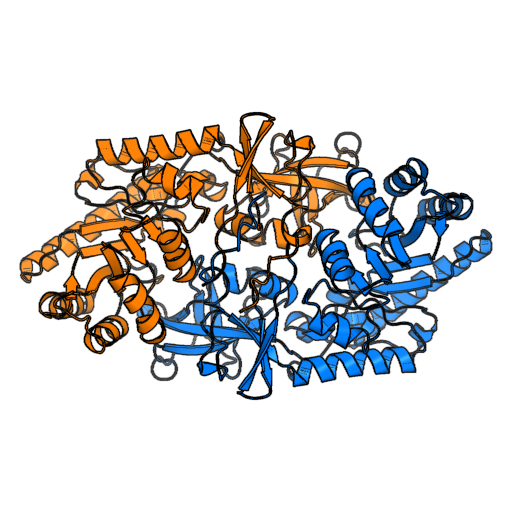35 -14.195 1 98.75 34 ASP B C 1
ATOM 3335 O O . ASP B 1 34 ? 22.5 -3.432 -14.664 1 98.75 34 ASP B O 1
ATOM 3339 N N . LYS B 1 35 ? 21.641 -2.219 -13.023 1 98.81 35 LYS B N 1
ATOM 3340 C CA . LYS B 1 35 ? 21.531 -3.375 -12.133 1 98.81 35 LYS B CA 1
ATOM 3341 C C . LYS B 1 35 ? 20.422 -4.312 -12.586 1 98.81 35 LYS B C 1
ATOM 3343 O O . LYS B 1 35 ? 20.562 -5.535 -12.523 1 98.81 35 LYS B O 1
ATOM 3348 N N . VAL B 1 36 ? 19.25 -3.764 -13.047 1 98.69 36 VAL B N 1
ATOM 3349 C CA . VAL B 1 36 ? 18.172 -4.637 -13.492 1 98.69 36 VAL B CA 1
ATOM 3350 C C . VAL B 1 36 ? 18.609 -5.418 -14.727 1 98.69 36 VAL B C 1
ATOM 3352 O O . VAL B 1 36 ? 18.25 -6.586 -14.891 1 98.69 36 VAL B O 1
ATOM 3355 N N . LYS B 1 37 ? 19.359 -4.77 -15.594 1 98.69 37 LYS B N 1
ATOM 3356 C CA . LYS B 1 37 ? 19.875 -5.465 -16.766 1 98.69 37 LYS B CA 1
ATOM 3357 C C . LYS B 1 37 ? 20.766 -6.629 -16.359 1 98.69 37 LYS B C 1
ATOM 3359 O O . LYS B 1 37 ? 20.656 -7.727 -16.922 1 98.69 37 LYS B O 1
ATOM 3364 N N . LYS B 1 38 ? 21.609 -6.352 -15.453 1 98.75 38 LYS B N 1
ATOM 3365 C CA . LYS B 1 38 ? 22.516 -7.383 -14.953 1 98.75 38 LYS B CA 1
ATOM 3366 C C . LYS B 1 38 ? 21.75 -8.531 -14.312 1 98.75 38 LYS B C 1
ATOM 3368 O O . LYS B 1 38 ? 22.031 -9.703 -14.57 1 98.75 38 LYS B O 1
ATOM 3373 N N . ASN B 1 39 ? 20.797 -8.188 -13.469 1 98.88 39 ASN B N 1
ATOM 3374 C CA . ASN B 1 39 ? 19.984 -9.203 -12.805 1 98.88 39 ASN B CA 1
ATOM 3375 C C . ASN B 1 39 ? 19.234 -10.062 -13.812 1 98.88 39 ASN B C 1
ATOM 3377 O O . ASN B 1 39 ? 19.188 -11.289 -13.68 1 98.88 39 ASN B O 1
ATOM 3381 N N . ALA B 1 40 ? 18.641 -9.422 -14.805 1 98.81 40 ALA B N 1
ATOM 3382 C CA . ALA B 1 40 ? 17.906 -10.141 -15.844 1 98.81 40 ALA B CA 1
ATOM 3383 C C . ALA B 1 40 ? 18.812 -11.102 -16.609 1 98.81 40 ALA B C 1
ATOM 3385 O O . ALA B 1 40 ? 18.484 -12.273 -16.781 1 98.81 40 ALA B O 1
ATOM 3386 N N . GLN B 1 41 ? 19.953 -10.602 -17.016 1 98.75 41 GLN B N 1
ATOM 3387 C CA . GLN B 1 41 ? 20.875 -11.414 -17.797 1 98.75 41 GLN B CA 1
ATOM 3388 C C . GLN B 1 41 ? 21.391 -12.602 -16.969 1 98.75 41 GLN B C 1
ATOM 3390 O O . GLN B 1 41 ? 21.5 -13.711 -17.484 1 98.75 41 GLN B O 1
ATOM 3395 N N . LYS B 1 42 ? 21.688 -12.344 -15.727 1 98.62 42 LYS B N 1
ATOM 3396 C CA . LYS B 1 42 ? 22.172 -13.414 -14.859 1 98.62 42 LYS B CA 1
ATOM 3397 C C . LYS B 1 42 ? 21.141 -14.547 -14.766 1 98.62 42 LYS B C 1
ATOM 3399 O O . LYS B 1 42 ? 21.516 -15.727 -14.82 1 98.62 42 LYS B O 1
ATOM 3404 N N . MET B 1 43 ? 19.891 -14.219 -14.602 1 98.81 43 MET B N 1
ATOM 3405 C CA . MET B 1 43 ? 18.859 -15.234 -14.492 1 98.81 43 MET B CA 1
ATOM 3406 C C . MET B 1 43 ? 18.672 -15.969 -15.812 1 98.81 43 MET B C 1
ATOM 3408 O O . MET B 1 43 ? 18.5 -17.188 -15.836 1 98.81 43 MET B O 1
ATOM 3412 N N . ILE B 1 44 ? 18.734 -15.25 -16.938 1 98.56 44 ILE B N 1
ATOM 3413 C CA . ILE B 1 44 ? 18.656 -15.859 -18.266 1 98.56 44 ILE B CA 1
ATOM 3414 C C . ILE B 1 44 ? 19.797 -16.859 -18.453 1 98.56 44 ILE B C 1
ATOM 3416 O O . ILE B 1 44 ? 19.578 -18 -18.844 1 98.56 44 ILE B O 1
ATOM 3420 N N . ASP B 1 45 ? 21 -16.438 -18.094 1 98.38 45 ASP B N 1
ATOM 3421 C CA . ASP B 1 45 ? 22.172 -17.297 -18.219 1 98.38 45 ASP B CA 1
ATOM 3422 C C . ASP B 1 45 ? 22.047 -18.531 -17.344 1 98.38 45 ASP B C 1
ATOM 3424 O O . ASP B 1 45 ? 22.422 -19.641 -17.766 1 98.38 45 ASP B O 1
ATOM 3428 N N . THR B 1 46 ? 21.547 -18.328 -16.156 1 97.81 46 THR B N 1
ATOM 3429 C CA . THR B 1 46 ? 21.359 -19.422 -15.227 1 97.81 46 THR B CA 1
ATOM 3430 C C . THR B 1 46 ? 20.406 -20.469 -15.812 1 97.81 46 THR B C 1
ATOM 3432 O O . THR B 1 46 ? 20.703 -21.672 -15.797 1 97.81 46 THR B O 1
ATOM 3435 N N . CYS B 1 47 ? 19.328 -20.078 -16.328 1 98.19 47 CYS B N 1
ATOM 3436 C CA . CYS B 1 47 ? 18.344 -20.969 -16.906 1 98.19 47 CYS B CA 1
ATOM 3437 C C . CYS B 1 47 ? 18.891 -21.688 -18.125 1 98.19 47 CYS B C 1
ATOM 3439 O O . CYS B 1 47 ? 18.672 -22.875 -18.312 1 98.19 47 CYS B O 1
ATOM 3441 N N . GLU B 1 48 ? 19.609 -20.922 -18.953 1 97.69 48 GLU B N 1
ATOM 3442 C CA . GLU B 1 48 ? 20.234 -21.516 -20.125 1 97.69 48 GLU B CA 1
ATOM 3443 C C . GLU B 1 48 ? 21.234 -22.594 -19.734 1 97.69 48 GLU B C 1
ATOM 3445 O O . GLU B 1 48 ? 21.25 -23.688 -20.312 1 97.69 48 GLU B O 1
ATOM 3450 N N . ARG B 1 49 ? 22.031 -22.297 -18.781 1 97.44 49 ARG B N 1
ATOM 3451 C CA . ARG B 1 49 ? 23.031 -23.25 -18.297 1 97.44 49 ARG B CA 1
ATOM 3452 C C . ARG B 1 49 ? 22.375 -24.531 -17.797 1 97.44 49 ARG B C 1
ATOM 3454 O O . ARG B 1 49 ? 22.875 -25.625 -18.047 1 97.44 49 ARG B O 1
ATOM 3461 N N . LEU B 1 50 ? 21.266 -24.406 -17.109 1 97.44 50 LEU B N 1
ATOM 3462 C CA . LEU B 1 50 ? 20.578 -25.547 -16.5 1 97.44 50 LEU B CA 1
ATOM 3463 C C . LEU B 1 50 ? 19.688 -26.25 -17.516 1 97.44 50 LEU B C 1
ATOM 3465 O O . LEU B 1 50 ? 19.234 -27.375 -17.281 1 97.44 50 LEU B O 1
ATOM 3469 N N . GLY B 1 51 ? 19.406 -25.562 -18.641 1 97.5 51 GLY B N 1
ATOM 3470 C CA . GLY B 1 51 ? 18.5 -26.109 -19.641 1 97.5 51 GLY B CA 1
ATOM 3471 C C . GLY B 1 51 ? 17.047 -26.031 -19.234 1 97.5 51 GLY B C 1
ATOM 3472 O O . GLY B 1 51 ? 16.25 -26.906 -19.578 1 97.5 51 GLY B O 1
ATOM 3473 N N . VAL B 1 52 ? 16.719 -25.047 -18.438 1 97.75 52 VAL B N 1
ATOM 3474 C CA . VAL B 1 52 ? 15.336 -24.859 -18 1 97.75 52 VAL B CA 1
ATOM 3475 C C . VAL B 1 52 ? 14.75 -23.594 -18.609 1 97.75 52 VAL B C 1
ATOM 3477 O O . VAL B 1 52 ? 15.477 -22.625 -18.859 1 97.75 52 VAL B O 1
ATOM 3480 N N . GLN B 1 53 ? 13.5 -23.625 -18.922 1 98.19 53 GLN B N 1
ATOM 3481 C CA . GLN B 1 53 ? 12.812 -22.469 -19.484 1 98.19 53 GLN B CA 1
ATOM 3482 C C . GLN B 1 53 ? 12.516 -21.438 -18.406 1 98.19 53 GLN B C 1
ATOM 3484 O O . GLN B 1 53 ? 11.984 -21.766 -17.344 1 98.19 53 GLN B O 1
ATOM 3489 N N . LEU B 1 54 ? 12.891 -20.203 -18.641 1 98.69 54 LEU B N 1
ATOM 3490 C CA . LEU B 1 54 ? 12.562 -19.094 -17.75 1 98.69 54 LEU B CA 1
ATOM 3491 C C . LEU B 1 54 ? 11.172 -18.547 -18.047 1 98.69 54 LEU B C 1
ATOM 3493 O O . LEU B 1 54 ? 10.867 -18.203 -19.203 1 98.69 54 LEU B O 1
ATOM 3497 N N . ARG B 1 55 ? 10.32 -18.562 -17.125 1 98.75 55 ARG B N 1
ATOM 3498 C CA . ARG B 1 55 ? 9.031 -17.875 -17.125 1 98.75 55 ARG B CA 1
ATOM 3499 C C . ARG B 1 55 ? 8.953 -16.844 -16 1 98.75 55 ARG B C 1
ATOM 3501 O O . ARG B 1 55 ? 8.375 -17.109 -14.945 1 98.75 55 ARG B O 1
ATOM 3508 N N . PRO B 1 56 ? 9.477 -15.688 -16.234 1 98.88 56 PRO B N 1
ATOM 3509 C CA . PRO B 1 56 ? 9.578 -14.703 -15.156 1 98.88 56 PRO B CA 1
ATOM 3510 C C . PRO B 1 56 ? 8.211 -14.242 -14.656 1 98.88 56 PRO B C 1
ATOM 3512 O O . PRO B 1 56 ? 7.285 -14.07 -15.445 1 98.88 56 PRO B O 1
ATOM 3515 N N . HIS B 1 57 ? 8.109 -14.117 -13.344 1 98.75 57 HIS B N 1
ATOM 3516 C CA . HIS B 1 57 ? 6.922 -13.594 -12.688 1 98.75 57 HIS B CA 1
ATOM 3517 C C . HIS B 1 57 ? 6.934 -12.062 -12.68 1 98.75 57 HIS B C 1
ATOM 3519 O O . HIS B 1 57 ? 7.918 -11.453 -12.266 1 98.75 57 HIS B O 1
ATOM 3525 N N . MET B 1 58 ? 5.812 -11.422 -13.062 1 98.75 58 MET B N 1
ATOM 3526 C CA . MET B 1 58 ? 5.746 -9.977 -13.258 1 98.75 58 MET B CA 1
ATOM 3527 C C . MET B 1 58 ? 5.328 -9.266 -11.977 1 98.75 58 MET B C 1
ATOM 3529 O O . MET B 1 58 ? 5.34 -8.039 -11.914 1 98.75 58 MET B O 1
ATOM 3533 N N . LYS B 1 59 ? 5.059 -9.953 -10.93 1 97.38 59 LYS B N 1
ATOM 3534 C CA . LYS B 1 59 ? 4.34 -9.469 -9.75 1 97.38 59 LYS B CA 1
ATOM 3535 C C . LYS B 1 59 ? 5.121 -8.367 -9.047 1 97.38 59 LYS B C 1
ATOM 3537 O O . LYS B 1 59 ? 4.551 -7.594 -8.273 1 97.38 59 LYS B O 1
ATOM 3542 N N . THR B 1 60 ? 6.449 -8.273 -9.25 1 98 60 THR B N 1
ATOM 3543 C CA . THR B 1 60 ? 7.293 -7.336 -8.508 1 98 60 THR B CA 1
ATOM 3544 C C . THR B 1 60 ? 7.199 -5.938 -9.109 1 98 60 THR B C 1
ATOM 3546 O O . THR B 1 60 ? 6.926 -4.969 -8.391 1 98 60 THR B O 1
ATOM 3549 N N . HIS B 1 61 ? 7.375 -5.852 -10.375 1 98.56 61 HIS B N 1
ATOM 3550 C CA . HIS B 1 61 ? 7.551 -4.559 -11.031 1 98.56 61 HIS B CA 1
ATOM 3551 C C . HIS B 1 61 ? 6.305 -4.172 -11.82 1 98.56 61 HIS B C 1
ATOM 3553 O O . HIS B 1 61 ? 5.957 -2.99 -11.898 1 98.56 61 HIS B O 1
ATOM 3559 N N . LYS B 1 62 ? 5.738 -5.098 -12.531 1 98.56 62 LYS B N 1
ATOM 3560 C CA . LYS B 1 62 ? 4.488 -4.973 -13.273 1 98.56 62 LYS B CA 1
ATOM 3561 C C . LYS B 1 62 ? 4.605 -3.912 -14.367 1 98.56 62 LYS B C 1
ATOM 3563 O O . LYS B 1 62 ? 3.668 -3.143 -14.594 1 98.56 62 LYS B O 1
ATOM 3568 N N . THR B 1 63 ? 5.691 -3.779 -15.008 1 98.81 63 THR B N 1
ATOM 3569 C CA . THR B 1 63 ? 5.887 -2.826 -16.094 1 98.81 63 THR B CA 1
ATOM 3570 C C . THR B 1 63 ? 6.133 -3.555 -17.406 1 98.81 63 THR B C 1
ATOM 3572 O O . THR B 1 63 ? 6.672 -4.664 -17.422 1 98.81 63 THR B O 1
ATOM 3575 N N . VAL B 1 64 ? 5.789 -2.926 -18.5 1 98.81 64 VAL B N 1
ATOM 3576 C CA . VAL B 1 64 ? 6.008 -3.488 -19.828 1 98.81 64 VAL B CA 1
ATOM 3577 C C . VAL B 1 64 ? 7.504 -3.584 -20.109 1 98.81 64 VAL B C 1
ATOM 3579 O O . VAL B 1 64 ? 7.984 -4.602 -20.609 1 98.81 64 VAL B O 1
ATOM 3582 N N . GLU B 1 65 ? 8.242 -2.535 -19.734 1 98.75 65 GLU B N 1
ATOM 3583 C CA . GLU B 1 65 ? 9.664 -2.408 -20.016 1 98.75 65 GLU B CA 1
ATOM 3584 C C . GLU B 1 65 ? 10.453 -3.559 -19.391 1 98.75 65 GLU B C 1
ATOM 3586 O O . GLU B 1 65 ? 11.258 -4.207 -20.062 1 98.75 65 GLU B O 1
ATOM 3591 N N . LEU B 1 66 ? 10.18 -3.893 -18.172 1 98.88 66 LEU B N 1
ATOM 3592 C CA . LEU B 1 66 ? 10.914 -4.961 -17.5 1 98.88 66 LEU B CA 1
ATOM 3593 C C . LEU B 1 66 ? 10.414 -6.328 -17.953 1 98.88 66 LEU B C 1
ATOM 3595 O O . LEU B 1 66 ? 11.188 -7.289 -18.016 1 98.88 66 LEU B O 1
ATOM 3599 N N . GLY B 1 67 ? 9.109 -6.395 -18.266 1 98.88 67 GLY B N 1
ATOM 3600 C CA . GLY B 1 67 ? 8.648 -7.629 -18.891 1 98.88 67 GLY B CA 1
ATOM 3601 C C . GLY B 1 67 ? 9.422 -7.996 -20.141 1 98.88 67 GLY B C 1
ATOM 3602 O O . GLY B 1 67 ? 9.836 -9.148 -20.297 1 98.88 67 GLY B O 1
ATOM 3603 N N . THR B 1 68 ? 9.602 -7.027 -20.969 1 98.81 68 THR B N 1
ATOM 3604 C CA . THR B 1 68 ? 10.352 -7.238 -22.203 1 98.81 68 THR B CA 1
ATOM 3605 C C . THR B 1 68 ? 11.805 -7.613 -21.891 1 98.81 68 THR B C 1
ATOM 3607 O O . THR B 1 68 ? 12.344 -8.547 -22.484 1 98.81 68 THR B O 1
ATOM 3610 N N . LEU B 1 69 ? 12.359 -6.918 -20.953 1 98.69 69 LEU B N 1
ATOM 3611 C CA . LEU B 1 69 ? 13.742 -7.18 -20.578 1 98.69 69 LEU B CA 1
ATOM 3612 C C . LEU B 1 69 ? 13.898 -8.586 -20.016 1 98.69 69 LEU B C 1
ATOM 3614 O O . LEU B 1 69 ? 14.82 -9.312 -20.391 1 98.69 69 LEU B O 1
ATOM 3618 N N . MET B 1 70 ? 13.016 -9 -19.172 1 98.81 70 MET B N 1
ATOM 3619 C CA . MET B 1 70 ? 13.102 -10.273 -18.469 1 98.81 70 MET B CA 1
ATOM 3620 C C . MET B 1 70 ? 12.859 -11.445 -19.406 1 98.81 70 MET B C 1
ATOM 3622 O O . MET B 1 70 ? 13.297 -12.57 -19.125 1 98.81 70 MET B O 1
ATOM 3626 N N . THR B 1 71 ? 12.203 -11.188 -20.547 1 98.5 71 THR B N 1
ATOM 3627 C CA . THR B 1 71 ? 11.906 -12.242 -21.516 1 98.5 71 THR B CA 1
ATOM 3628 C C . THR B 1 71 ? 12.883 -12.188 -22.688 1 98.5 71 THR B C 1
ATOM 3630 O O . THR B 1 71 ? 12.664 -12.836 -23.719 1 98.5 71 THR B O 1
ATOM 3633 N N . ASN B 1 72 ? 13.883 -11.391 -22.516 1 97.75 72 ASN B N 1
ATOM 3634 C CA . ASN B 1 72 ? 14.898 -11.211 -23.547 1 97.75 72 ASN B CA 1
ATOM 3635 C C . ASN B 1 72 ? 14.273 -10.766 -24.875 1 97.75 72 ASN B C 1
ATOM 3637 O O . ASN B 1 72 ? 14.672 -11.234 -25.938 1 97.75 72 ASN B O 1
ATOM 3641 N N . GLY B 1 73 ? 13.195 -9.992 -24.797 1 97.69 73 GLY B N 1
ATOM 3642 C CA . GLY B 1 73 ? 12.617 -9.336 -25.953 1 97.69 73 GLY B CA 1
ATOM 3643 C C . GLY B 1 73 ? 11.508 -10.148 -26.609 1 97.69 73 GLY B C 1
ATOM 3644 O O . GLY B 1 73 ? 10.82 -9.656 -27.5 1 97.69 73 GLY B O 1
ATOM 3645 N N . THR B 1 74 ? 11.188 -11.32 -26.125 1 98.25 74 THR B N 1
ATOM 3646 C CA . THR B 1 74 ? 10.219 -12.172 -26.797 1 98.25 74 THR B CA 1
ATOM 3647 C C . THR B 1 74 ? 8.797 -11.766 -26.438 1 98.25 74 THR B C 1
ATOM 3649 O O . THR B 1 74 ? 7.855 -12.039 -27.188 1 98.25 74 THR B O 1
ATOM 3652 N N . ASN B 1 75 ? 8.641 -11.172 -25.219 1 98.62 75 ASN B N 1
ATOM 3653 C CA . ASN B 1 75 ? 7.328 -10.82 -24.703 1 98.62 75 ASN B CA 1
ATOM 3654 C C . ASN B 1 75 ? 6.406 -12.039 -24.641 1 98.62 75 ASN B C 1
ATOM 3656 O O . ASN B 1 75 ? 5.23 -11.945 -24.984 1 98.62 75 ASN B O 1
ATOM 3660 N N . ARG B 1 76 ? 7.004 -13.156 -24.312 1 98.56 76 ARG B N 1
ATOM 3661 C CA . ARG B 1 76 ? 6.285 -14.422 -24.141 1 98.56 76 ARG B CA 1
ATOM 3662 C C . ARG B 1 76 ? 6.727 -15.133 -22.875 1 98.56 76 ARG B C 1
ATOM 3664 O O . ARG B 1 76 ? 7.785 -14.828 -22.312 1 98.56 76 ARG B O 1
ATOM 3671 N N . THR B 1 77 ? 5.902 -16.094 -22.438 1 98.69 77 THR B N 1
ATOM 3672 C CA . THR B 1 77 ? 6.25 -17.016 -21.359 1 98.69 77 THR B CA 1
ATOM 3673 C C . THR B 1 77 ? 6.445 -16.266 -20.047 1 98.69 77 THR B C 1
ATOM 3675 O O . THR B 1 77 ? 7.508 -16.344 -19.422 1 98.69 77 THR B O 1
ATOM 3678 N N . ILE B 1 78 ? 5.391 -15.531 -19.641 1 98.88 78 ILE B N 1
ATOM 3679 C CA . ILE B 1 78 ? 5.445 -14.812 -18.375 1 98.88 78 ILE B CA 1
ATOM 3680 C C . ILE B 1 78 ? 4.379 -15.359 -17.422 1 98.88 78 ILE B C 1
ATOM 3682 O O . ILE B 1 78 ? 3.496 -16.109 -17.844 1 98.88 78 ILE B O 1
ATOM 3686 N N . GLU B 1 79 ? 4.594 -15.062 -16.25 1 98.56 79 GLU B N 1
ATOM 3687 C CA . GLU B 1 79 ? 3.658 -15.398 -15.172 1 98.56 79 GLU B CA 1
ATOM 3688 C C . GLU B 1 79 ? 3.156 -14.148 -14.469 1 98.56 79 GLU B C 1
ATOM 3690 O O . GLU B 1 79 ? 3.902 -13.18 -14.305 1 98.56 79 GLU B O 1
ATOM 3695 N N . VAL B 1 80 ? 1.83 -14.125 -14.125 1 98.69 80 VAL B N 1
ATOM 3696 C CA . VAL B 1 80 ? 1.232 -13.008 -13.398 1 98.69 80 VAL B CA 1
ATOM 3697 C C . VAL B 1 80 ? 0.43 -13.539 -12.211 1 98.69 80 VAL B C 1
ATOM 3699 O O . VAL B 1 80 ? 0.076 -14.719 -12.172 1 98.69 80 VAL B O 1
ATOM 3702 N N . SER B 1 81 ? 0.137 -12.594 -11.273 1 96.75 81 SER B N 1
ATOM 3703 C CA . SER B 1 81 ? -0.59 -12.992 -10.07 1 96.75 81 SER B CA 1
ATOM 3704 C C . SER B 1 81 ? -2.039 -12.516 -10.117 1 96.75 81 SER B C 1
ATOM 3706 O O . SER B 1 81 ? -2.873 -12.969 -9.336 1 96.75 81 SER B O 1
ATOM 3708 N N . THR B 1 82 ? -2.375 -11.531 -10.969 1 97.88 82 THR B N 1
ATOM 3709 C CA . THR B 1 82 ? -3.732 -11.008 -11.047 1 97.88 82 THR B CA 1
ATOM 3710 C C . THR B 1 82 ? -4.219 -10.977 -12.492 1 97.88 82 THR B C 1
ATOM 3712 O O . THR B 1 82 ? -3.41 -10.93 -13.422 1 97.88 82 THR B O 1
ATOM 3715 N N . LEU B 1 83 ? -5.523 -10.984 -12.68 1 98.19 83 LEU B N 1
ATOM 3716 C CA . LEU B 1 83 ? -6.086 -10.898 -14.023 1 98.19 83 LEU B CA 1
ATOM 3717 C C . LEU B 1 83 ? -5.871 -9.508 -14.617 1 98.19 83 LEU B C 1
ATOM 3719 O O . LEU B 1 83 ? -5.703 -9.367 -15.828 1 98.19 83 LEU B O 1
ATOM 3723 N N . GLU B 1 84 ? -5.797 -8.469 -13.773 1 97.38 84 GLU B N 1
ATOM 3724 C CA . GLU B 1 84 ? -5.457 -7.137 -14.273 1 97.38 84 GLU B CA 1
ATOM 3725 C C . GLU B 1 84 ? -4.062 -7.125 -14.898 1 97.38 84 GLU B C 1
ATOM 3727 O O . GLU B 1 84 ? -3.846 -6.492 -15.93 1 97.38 84 GLU B O 1
ATOM 3732 N N . GLU B 1 85 ? -3.15 -7.797 -14.258 1 98.5 85 GLU B N 1
ATOM 3733 C CA . GLU B 1 85 ? -1.813 -7.922 -14.828 1 98.5 85 GLU B CA 1
ATOM 3734 C C . GLU B 1 85 ? -1.854 -8.656 -16.172 1 98.5 85 GLU B C 1
ATOM 3736 O O . GLU B 1 85 ? -1.213 -8.234 -17.125 1 98.5 85 GLU B O 1
ATOM 3741 N N . ALA B 1 86 ? -2.613 -9.75 -16.156 1 98.81 86 ALA B N 1
ATOM 3742 C CA . ALA B 1 86 ? -2.715 -10.516 -17.406 1 98.81 86 ALA B CA 1
ATOM 3743 C C . ALA B 1 86 ? -3.258 -9.664 -18.531 1 98.81 86 ALA B C 1
ATOM 3745 O O . ALA B 1 86 ? -2.707 -9.664 -19.641 1 98.81 86 ALA B O 1
ATOM 3746 N N . GLU B 1 87 ? -4.293 -8.953 -18.281 1 98.62 87 GLU B N 1
ATOM 3747 C CA . GLU B 1 87 ? -4.922 -8.094 -19.281 1 98.62 87 GLU B CA 1
ATOM 3748 C C . GLU B 1 87 ? -3.992 -6.953 -19.688 1 98.62 87 GLU B C 1
ATOM 3750 O O . GLU B 1 87 ? -3.922 -6.594 -20.859 1 98.62 87 GLU B O 1
ATOM 3755 N N . PHE B 1 88 ? -3.301 -6.395 -18.703 1 98.56 88 PHE B N 1
ATOM 3756 C CA . PHE B 1 88 ? -2.338 -5.332 -18.953 1 98.56 88 PHE B CA 1
ATOM 3757 C C . PHE B 1 88 ? -1.257 -5.793 -19.922 1 98.56 88 PHE B C 1
ATOM 3759 O O . PHE B 1 88 ? -0.979 -5.125 -20.922 1 98.56 88 PHE B O 1
ATOM 3766 N N . TYR B 1 89 ? -0.673 -6.961 -19.625 1 98.88 89 TYR B N 1
ATOM 3767 C CA . TYR B 1 89 ? 0.408 -7.457 -20.469 1 98.88 89 TYR B CA 1
ATOM 3768 C C . TYR B 1 89 ? -0.123 -7.918 -21.828 1 98.88 89 TYR B C 1
ATOM 3770 O O . TYR B 1 89 ? 0.526 -7.719 -22.859 1 98.88 89 TYR B O 1
ATOM 3778 N N . ALA B 1 90 ? -1.308 -8.539 -21.844 1 98.81 90 ALA B N 1
ATOM 3779 C CA . ALA B 1 90 ? -1.933 -8.906 -23.109 1 98.81 90 ALA B CA 1
ATOM 3780 C C . ALA B 1 90 ? -2.115 -7.68 -24 1 98.81 90 ALA B C 1
ATOM 3782 O O . ALA B 1 90 ? -1.798 -7.719 -25.203 1 98.81 90 ALA B O 1
ATOM 3783 N N . LYS B 1 91 ? -2.572 -6.578 -23.453 1 98.31 91 LYS B N 1
ATOM 3784 C CA . LYS B 1 91 ? -2.799 -5.336 -24.188 1 98.31 91 LYS B CA 1
ATOM 3785 C C . LYS B 1 91 ? -1.487 -4.758 -24.719 1 98.31 91 LYS B C 1
ATOM 3787 O O . LYS B 1 91 ? -1.48 -3.994 -25.688 1 98.31 91 LYS B O 1
ATOM 3792 N N . ASN B 1 92 ? -0.441 -5.191 -24.047 1 98.56 92 ASN B N 1
ATOM 3793 C CA . ASN B 1 92 ? 0.85 -4.613 -24.406 1 98.56 92 ASN B CA 1
ATOM 3794 C C . ASN B 1 92 ? 1.724 -5.609 -25.172 1 98.56 92 ASN B C 1
ATOM 3796 O O . ASN B 1 92 ? 2.951 -5.543 -25.094 1 98.56 92 ASN B O 1
ATOM 3800 N N . GLY B 1 93 ? 1.158 -6.582 -25.766 1 98.44 93 GLY B N 1
ATOM 3801 C CA . GLY B 1 93 ? 1.835 -7.379 -26.766 1 98.44 93 GLY B CA 1
ATOM 3802 C C . GLY B 1 93 ? 2.367 -8.695 -26.234 1 98.44 93 GLY B C 1
ATOM 3803 O O . GLY B 1 93 ? 3.031 -9.438 -26.969 1 98.44 93 GLY B O 1
ATOM 3804 N N . PHE B 1 94 ? 2.174 -9.031 -25 1 98.88 94 PHE B N 1
ATOM 3805 C CA . PHE B 1 94 ? 2.555 -10.336 -24.469 1 98.88 94 PHE B CA 1
ATOM 3806 C C . PHE B 1 94 ? 1.519 -11.391 -24.844 1 98.88 94 PHE B C 1
ATOM 3808 O O . PHE B 1 94 ? 0.315 -11.148 -24.734 1 98.88 94 PHE B O 1
ATOM 3815 N N . ASP B 1 95 ? 1.947 -12.586 -25.219 1 98.44 95 ASP B N 1
ATOM 3816 C CA . ASP B 1 95 ? 0.957 -13.469 -25.812 1 98.44 95 ASP B CA 1
ATOM 3817 C C . ASP B 1 95 ? 1.078 -14.891 -25.25 1 98.44 95 ASP B C 1
ATOM 3819 O O . ASP B 1 95 ? 0.536 -15.836 -25.828 1 98.44 95 ASP B O 1
ATOM 3823 N N . ASP B 1 96 ? 1.853 -15.156 -24.297 1 98.88 96 ASP B N 1
ATOM 3824 C CA . ASP B 1 96 ? 1.979 -16.391 -23.516 1 98.88 96 ASP B CA 1
ATOM 3825 C C . ASP B 1 96 ? 2.053 -16.078 -22.016 1 98.88 96 ASP B C 1
ATOM 3827 O O . ASP B 1 96 ? 3.102 -15.672 -21.516 1 98.88 96 ASP B O 1
ATOM 3831 N N . ILE B 1 97 ? 0.917 -16.25 -21.312 1 98.94 97 ILE B N 1
ATOM 3832 C CA . ILE B 1 97 ? 0.786 -15.773 -19.938 1 98.94 97 ILE B CA 1
ATOM 3833 C C . ILE B 1 97 ? 0.205 -16.875 -19.062 1 98.94 97 ILE B C 1
ATOM 3835 O O . ILE B 1 97 ? -0.797 -17.5 -19.422 1 98.94 97 ILE B O 1
ATOM 3839 N N . LEU B 1 98 ? 0.836 -17.172 -18 1 98.88 98 LEU B N 1
ATOM 3840 C CA . LEU B 1 98 ? 0.29 -18.016 -16.953 1 98.88 98 LEU B CA 1
ATOM 3841 C C . LEU B 1 98 ? -0.312 -17.172 -15.836 1 98.88 98 LEU B C 1
ATOM 3843 O O . LEU B 1 98 ? 0.382 -16.359 -15.219 1 98.88 98 LEU B O 1
ATOM 3847 N N . TYR B 1 99 ? -1.603 -17.266 -15.641 1 98.75 99 TYR B N 1
ATOM 3848 C CA . TYR B 1 99 ? -2.244 -16.719 -14.445 1 98.75 99 TYR B CA 1
ATOM 3849 C C . TYR B 1 99 ? -2.051 -17.641 -13.25 1 98.75 99 TYR B C 1
ATOM 3851 O O . TYR B 1 99 ? -2.768 -18.625 -13.102 1 98.75 99 TYR B O 1
ATOM 3859 N N . ALA B 1 100 ? -1.052 -17.281 -12.406 1 97.69 100 ALA B N 1
ATOM 3860 C CA . ALA B 1 100 ? -0.588 -18.156 -11.336 1 97.69 100 ALA B CA 1
ATOM 3861 C C . ALA B 1 100 ? -1.297 -17.844 -10.023 1 97.69 100 ALA B C 1
ATOM 3863 O O . ALA B 1 100 ? -0.668 -17.391 -9.062 1 97.69 100 ALA B O 1
ATOM 3864 N N . HIS B 1 101 ? -2.5 -18.109 -9.953 1 97.19 101 HIS B N 1
ATOM 3865 C CA . HIS B 1 101 ? -3.389 -17.891 -8.812 1 97.19 101 HIS B CA 1
ATOM 3866 C C . HIS B 1 101 ? -4.457 -18.984 -8.75 1 97.19 101 HIS B C 1
ATOM 3868 O O . HIS B 1 101 ? -4.969 -19.422 -9.781 1 97.19 101 HIS B O 1
ATOM 3874 N N . PRO B 1 102 ? -4.805 -19.484 -7.504 1 97.56 102 PRO B N 1
ATOM 3875 C CA . PRO B 1 102 ? -5.855 -20.5 -7.445 1 97.56 102 PRO B CA 1
ATOM 3876 C C . PRO B 1 102 ? -7.129 -20.078 -8.172 1 97.56 102 PRO B C 1
ATOM 3878 O O . PRO B 1 102 ? -7.707 -19.031 -7.855 1 97.56 102 PRO B O 1
ATOM 3881 N N . LEU B 1 103 ? -7.562 -20.891 -9.062 1 98.25 103 LEU B N 1
ATOM 3882 C CA . LEU B 1 103 ? -8.695 -20.562 -9.922 1 98.25 103 LEU B CA 1
ATOM 3883 C C . LEU B 1 103 ? -10.016 -20.859 -9.211 1 98.25 103 LEU B C 1
ATOM 3885 O O . LEU B 1 103 ? -10.172 -21.938 -8.617 1 98.25 103 LEU B O 1
ATOM 3889 N N . ILE B 1 104 ? -10.914 -19.922 -9.266 1 97.75 104 ILE B N 1
ATOM 3890 C CA . ILE B 1 104 ? -12.273 -20.141 -8.789 1 97.75 104 ILE B CA 1
ATOM 3891 C C . ILE B 1 104 ? -13.273 -19.75 -9.875 1 97.75 104 ILE B C 1
ATOM 3893 O O . ILE B 1 104 ? -12.914 -19.062 -10.836 1 97.75 104 ILE B O 1
ATOM 3897 N N . ALA B 1 105 ? -14.477 -20.125 -9.703 1 97.81 105 ALA B N 1
ATOM 3898 C CA . ALA B 1 105 ? -15.523 -19.953 -10.711 1 97.81 105 ALA B CA 1
ATOM 3899 C C . ALA B 1 105 ? -15.703 -18.469 -11.047 1 97.81 105 ALA B C 1
ATOM 3901 O O . ALA B 1 105 ? -15.953 -18.125 -12.203 1 97.81 105 ALA B O 1
ATOM 3902 N N . ALA B 1 106 ? -15.508 -17.609 -10.125 1 96.5 106 ALA B N 1
ATOM 3903 C CA . ALA B 1 106 ? -15.758 -16.188 -10.289 1 96.5 106 ALA B CA 1
ATOM 3904 C C . ALA B 1 106 ? -14.82 -15.57 -11.32 1 96.5 106 ALA B C 1
ATOM 3906 O O . ALA B 1 106 ? -15.055 -14.461 -11.797 1 96.5 106 ALA B O 1
ATOM 3907 N N . ARG B 1 107 ? -13.742 -16.281 -11.703 1 97.31 107 ARG B N 1
ATOM 3908 C CA . ARG B 1 107 ? -12.703 -15.727 -12.57 1 97.31 107 ARG B CA 1
ATOM 3909 C C . ARG B 1 107 ? -12.836 -16.266 -13.992 1 97.31 107 ARG B C 1
ATOM 3911 O O . ARG B 1 107 ? -12.125 -15.82 -14.898 1 97.31 107 ARG B O 1
ATOM 3918 N N . ILE B 1 108 ? -13.695 -17.156 -14.234 1 97.94 108 ILE B N 1
ATOM 3919 C CA . ILE B 1 108 ? -13.711 -17.969 -15.445 1 97.94 108 ILE B CA 1
ATOM 3920 C C . ILE B 1 108 ? -14.008 -17.094 -16.656 1 97.94 108 ILE B C 1
ATOM 3922 O O . ILE B 1 108 ? -13.375 -17.25 -17.703 1 97.94 108 ILE B O 1
ATOM 3926 N N . GLU B 1 109 ? -14.898 -16.172 -16.531 1 96.62 109 GLU B N 1
ATOM 3927 C CA . GLU B 1 109 ? -15.281 -15.359 -17.688 1 96.62 109 GLU B CA 1
ATOM 3928 C C . GLU B 1 109 ? -14.117 -14.508 -18.172 1 96.62 109 GLU B C 1
ATOM 3930 O O . GLU B 1 109 ? -13.867 -14.414 -19.391 1 96.62 109 GLU B O 1
ATOM 3935 N N . ARG B 1 110 ? -13.445 -13.883 -17.266 1 97.19 110 ARG B N 1
ATOM 3936 C CA . ARG B 1 110 ? -12.281 -13.094 -17.625 1 97.19 110 ARG B CA 1
ATOM 3937 C C . ARG B 1 110 ? -11.172 -13.977 -18.188 1 97.19 110 ARG B C 1
ATOM 3939 O O . ARG B 1 110 ? -10.484 -13.594 -19.141 1 97.19 110 ARG B O 1
ATOM 3946 N N . CYS B 1 111 ? -11.031 -15.156 -17.609 1 98.56 111 CYS B N 1
ATOM 3947 C CA . CYS B 1 111 ? -10.039 -16.109 -18.109 1 98.56 111 CYS B CA 1
ATOM 3948 C C . CYS B 1 111 ? -10.367 -16.562 -19.516 1 98.56 111 CYS B C 1
ATOM 3950 O O . CYS B 1 111 ? -9.477 -16.703 -20.359 1 98.56 111 CYS B O 1
ATOM 3952 N N . LYS B 1 112 ? -11.625 -16.75 -19.797 1 98.12 112 LYS B N 1
ATOM 3953 C CA . LYS B 1 112 ? -12.047 -17.156 -21.141 1 98.12 112 LYS B CA 1
ATOM 3954 C C . LYS B 1 112 ? -11.656 -16.109 -22.172 1 98.12 112 LYS B C 1
ATOM 3956 O O . LYS B 1 112 ? -11.141 -16.453 -23.25 1 98.12 112 LYS B O 1
ATOM 3961 N N . LYS B 1 113 ? -11.898 -14.867 -21.828 1 97.88 113 LYS B N 1
ATOM 3962 C CA . LYS B 1 113 ? -11.531 -13.781 -22.734 1 97.88 113 LYS B CA 1
ATOM 3963 C C . LYS B 1 113 ? -10.031 -13.797 -23.031 1 97.88 113 LYS B C 1
ATOM 3965 O O . LYS B 1 113 ? -9.617 -13.602 -24.172 1 97.88 113 LYS B O 1
ATOM 3970 N N . LEU B 1 114 ? -9.234 -14.07 -22.016 1 98.69 114 LEU B N 1
ATOM 3971 C CA . LEU B 1 114 ? -7.785 -14.117 -22.172 1 98.69 114 LEU B CA 1
ATOM 3972 C C . LEU B 1 114 ? -7.367 -15.336 -22.984 1 98.69 114 LEU B C 1
ATOM 3974 O O . LEU B 1 114 ? -6.457 -15.25 -23.812 1 98.69 114 LEU B O 1
ATOM 3978 N N . ALA B 1 115 ? -8.062 -16.422 -22.781 1 98.62 115 ALA B N 1
ATOM 3979 C CA . ALA B 1 115 ? -7.762 -17.656 -23.516 1 98.62 115 ALA B CA 1
ATOM 3980 C C . ALA B 1 115 ? -7.961 -17.469 -25.016 1 98.62 115 ALA B C 1
ATOM 3982 O O . ALA B 1 115 ? -7.199 -18 -25.828 1 98.62 115 ALA B O 1
ATOM 3983 N N . TYR B 1 116 ? -8.945 -16.703 -25.375 1 98.06 116 TYR B N 1
ATOM 3984 C CA . TYR B 1 116 ? -9.227 -16.484 -26.797 1 98.06 116 TYR B CA 1
ATOM 3985 C C . TYR B 1 116 ? -8.312 -15.422 -27.375 1 98.06 116 TYR B C 1
ATOM 3987 O O . TYR B 1 116 ? -7.977 -15.453 -28.562 1 98.06 116 TYR B O 1
ATOM 3995 N N . ARG B 1 117 ? -7.914 -14.531 -26.594 1 97.5 117 ARG B N 1
ATOM 3996 C CA . ARG B 1 117 ? -7.109 -13.414 -27.062 1 97.5 117 ARG B CA 1
ATOM 3997 C C . ARG B 1 117 ? -5.656 -13.828 -27.266 1 97.5 117 ARG B C 1
ATOM 3999 O O . ARG B 1 117 ? -5 -13.383 -28.203 1 97.5 117 ARG B O 1
ATOM 4006 N N . LEU B 1 118 ? -5.148 -14.688 -26.406 1 98.5 118 LEU B N 1
ATOM 4007 C CA . LEU B 1 118 ? -3.725 -15 -26.344 1 98.5 118 LEU B CA 1
ATOM 4008 C C . LEU B 1 118 ? -3.414 -16.266 -27.141 1 98.5 118 LEU B C 1
ATOM 4010 O O . LEU B 1 118 ? -4.258 -17.156 -27.25 1 98.5 118 LEU B O 1
ATOM 4014 N N . LYS B 1 119 ? -2.189 -16.328 -27.656 1 98.19 119 LYS B N 1
ATOM 4015 C CA . LYS B 1 119 ? -1.723 -17.562 -28.266 1 98.19 119 LYS B CA 1
ATOM 4016 C C . LYS B 1 119 ? -1.619 -18.688 -27.234 1 98.19 119 LYS B C 1
ATOM 4018 O O . LYS B 1 119 ? -1.938 -19.844 -27.531 1 98.19 119 LYS B O 1
ATOM 4023 N N . ALA B 1 120 ? -1.163 -18.297 -26.125 1 98.5 120 ALA B N 1
ATOM 4024 C CA . ALA B 1 120 ? -1.088 -19.234 -25.016 1 98.5 120 ALA B CA 1
ATOM 4025 C C . ALA B 1 120 ? -1.511 -18.578 -23.703 1 98.5 120 ALA B C 1
ATOM 4027 O O . ALA B 1 120 ? -0.911 -17.594 -23.266 1 98.5 120 ALA B O 1
ATOM 4028 N N . PHE B 1 121 ? -2.551 -19.094 -23.125 1 98.81 121 PHE B N 1
ATOM 4029 C CA . PHE B 1 121 ? -3.023 -18.688 -21.812 1 98.81 121 PHE B CA 1
ATOM 4030 C C . PHE B 1 121 ? -3.178 -19.891 -20.891 1 98.81 121 PHE B C 1
ATOM 4032 O O . PHE B 1 121 ? -3.82 -20.891 -21.25 1 98.81 121 PHE B O 1
ATOM 4039 N N . HIS B 1 122 ? -2.541 -19.859 -19.719 1 98.88 122 HIS B N 1
ATOM 4040 C CA . HIS B 1 122 ? -2.545 -20.969 -18.766 1 98.88 122 HIS B CA 1
ATOM 4041 C C . HIS B 1 122 ? -3.17 -20.547 -17.438 1 98.88 122 HIS B C 1
ATOM 4043 O O . HIS B 1 122 ? -3.057 -19.391 -17.031 1 98.88 122 HIS B O 1
ATOM 4049 N N . VAL B 1 123 ? -3.834 -21.453 -16.812 1 98.81 123 VAL B N 1
ATOM 4050 C CA . VAL B 1 123 ? -4.383 -21.234 -15.477 1 98.81 123 VAL B CA 1
ATOM 4051 C C . VAL B 1 123 ? -3.846 -22.297 -14.516 1 98.81 123 VAL B C 1
ATOM 4053 O O . VAL B 1 123 ? -3.266 -23.297 -14.938 1 98.81 123 VAL B O 1
ATOM 4056 N N . MET B 1 124 ? -3.99 -21.984 -13.258 1 98.12 124 MET B N 1
ATOM 4057 C CA . MET B 1 124 ? -3.51 -22.875 -12.203 1 98.12 124 MET B CA 1
ATOM 4058 C C . MET B 1 124 ? -4.664 -23.359 -11.328 1 98.12 124 MET B C 1
ATOM 4060 O O . MET B 1 124 ? -5.535 -22.562 -10.953 1 98.12 124 MET B O 1
ATOM 4064 N N . ILE B 1 125 ? -4.734 -24.656 -11.078 1 97.94 125 ILE B N 1
ATOM 4065 C CA . ILE B 1 125 ? -5.715 -25.188 -10.141 1 97.94 125 ILE B CA 1
ATOM 4066 C C . ILE B 1 125 ? -4.996 -25.859 -8.969 1 97.94 125 ILE B C 1
ATOM 4068 O O . ILE B 1 125 ? -3.846 -26.281 -9.102 1 97.94 125 ILE B O 1
ATOM 4072 N N . GLU B 1 126 ? -5.684 -25.891 -7.84 1 96.56 126 GLU B N 1
ATOM 4073 C CA . GLU B 1 126 ? -5.105 -26.516 -6.66 1 96.56 126 GLU B CA 1
ATOM 4074 C C . GLU B 1 126 ? -6.16 -27.312 -5.883 1 96.56 126 GLU B C 1
ATOM 4076 O O . GLU B 1 126 ? -5.918 -27.734 -4.754 1 96.56 126 GLU B O 1
ATOM 4081 N N . ASN B 1 127 ? -7.371 -27.469 -6.438 1 96.06 127 ASN B N 1
ATOM 4082 C CA . ASN B 1 127 ? -8.461 -28.266 -5.871 1 96.06 127 ASN B CA 1
ATOM 4083 C C . ASN B 1 127 ? -9.531 -28.562 -6.914 1 96.06 127 ASN B C 1
ATOM 4085 O O . ASN B 1 127 ? -9.422 -28.125 -8.062 1 96.06 127 ASN B O 1
ATOM 4089 N N . PHE B 1 128 ? -10.523 -29.297 -6.488 1 97.12 128 PHE B N 1
ATOM 4090 C CA . PHE B 1 128 ? -11.555 -29.734 -7.418 1 97.12 128 PHE B CA 1
ATOM 4091 C C . PHE B 1 128 ? -12.461 -28.578 -7.82 1 97.12 128 PHE B C 1
ATOM 4093 O O . PHE B 1 128 ? -13.039 -28.594 -8.906 1 97.12 128 PHE B O 1
ATOM 4100 N N . HIS B 1 129 ? -12.562 -27.562 -7 1 97.31 129 HIS B N 1
ATOM 4101 C CA . HIS B 1 129 ? -13.383 -26.406 -7.352 1 97.31 129 HIS B CA 1
ATOM 4102 C C . HIS B 1 129 ? -12.906 -25.781 -8.656 1 97.31 129 HIS B C 1
ATOM 4104 O O . HIS B 1 129 ? -13.719 -25.5 -9.539 1 97.31 129 HIS B O 1
ATOM 4110 N N . GLY B 1 130 ? -11.617 -25.578 -8.75 1 97.75 130 GLY B N 1
ATOM 4111 C CA . GLY B 1 130 ? -11.055 -25.016 -9.969 1 97.75 130 GLY B CA 1
ATOM 4112 C C . GLY B 1 130 ? -11.281 -25.891 -11.188 1 97.75 130 GLY B C 1
ATOM 4113 O O . GLY B 1 130 ? -11.609 -25.391 -12.266 1 97.75 130 GLY B O 1
ATOM 4114 N N . LEU B 1 131 ? -11.102 -27.188 -10.992 1 98.25 131 LEU B N 1
ATOM 4115 C CA . LEU B 1 131 ? -11.305 -28.125 -12.086 1 98.25 131 LEU B CA 1
ATOM 4116 C C . LEU B 1 131 ? -12.75 -28.094 -12.57 1 98.25 131 LEU B C 1
ATOM 4118 O O . LEU B 1 131 ? -13 -28 -13.773 1 98.25 131 LEU B O 1
ATOM 4122 N N . ILE B 1 132 ? -13.656 -28.141 -11.617 1 98.19 132 ILE B N 1
ATOM 4123 C CA . ILE B 1 132 ? -15.078 -28.156 -11.945 1 98.19 132 ILE B CA 1
ATOM 4124 C C . ILE B 1 132 ? -15.445 -26.859 -12.664 1 98.19 132 ILE B C 1
ATOM 4126 O O . ILE B 1 132 ? -16.234 -26.859 -13.609 1 98.19 132 ILE B O 1
ATOM 4130 N N . ALA B 1 133 ? -14.867 -25.734 -12.234 1 98 133 ALA B N 1
ATOM 4131 C CA . ALA B 1 133 ? -15.117 -24.453 -12.891 1 98 133 ALA B CA 1
ATOM 4132 C C . ALA B 1 133 ? -14.711 -24.5 -14.359 1 98 133 ALA B C 1
ATOM 4134 O O . ALA B 1 133 ? -15.438 -24.016 -15.227 1 98 133 ALA B O 1
ATOM 4135 N N . LEU B 1 134 ? -13.602 -25.094 -14.672 1 98.5 134 LEU B N 1
ATOM 4136 C CA . LEU B 1 134 ? -13.102 -25.203 -16.047 1 98.5 134 LEU B CA 1
ATOM 4137 C C . LEU B 1 134 ? -13.984 -26.156 -16.859 1 98.5 134 LEU B C 1
ATOM 4139 O O . LEU B 1 134 ? -14.359 -25.844 -17.984 1 98.5 134 LEU B O 1
ATOM 4143 N N . LEU B 1 135 ? -14.328 -27.281 -16.281 1 98.06 135 LEU B N 1
ATOM 4144 C CA . LEU B 1 135 ? -15.125 -28.297 -16.969 1 98.06 135 LEU B CA 1
ATOM 4145 C C . LEU B 1 135 ? -16.516 -27.766 -17.266 1 98.06 135 LEU B C 1
ATOM 4147 O O . LEU B 1 135 ? -17.141 -28.141 -18.266 1 98.06 135 LEU B O 1
ATOM 4151 N N . SER B 1 136 ? -17 -26.891 -16.422 1 97.88 136 SER B N 1
ATOM 4152 C CA . SER B 1 136 ? -18.328 -26.312 -16.578 1 97.88 136 SER B CA 1
ATOM 4153 C C . SER B 1 136 ? -18.328 -25.188 -17.609 1 97.88 136 SER B C 1
ATOM 4155 O O . SER B 1 136 ? -19.391 -24.672 -17.969 1 97.88 136 SER B O 1
ATOM 4157 N N . SER B 1 137 ? -17.156 -24.797 -18.031 1 97.88 137 SER B N 1
ATOM 4158 C CA . SER B 1 137 ? -17.031 -23.688 -18.984 1 97.88 137 SER B CA 1
ATOM 4159 C C . SER B 1 137 ? -16.016 -24.031 -20.078 1 97.88 137 SER B C 1
ATOM 4161 O O . SER B 1 137 ? -15.023 -23.312 -20.25 1 97.88 137 SER B O 1
ATOM 4163 N N . PRO B 1 138 ? -16.281 -25.016 -20.859 1 97.75 138 PRO B N 1
ATOM 4164 C CA . PRO B 1 138 ? -15.328 -25.375 -21.906 1 97.75 138 PRO B CA 1
ATOM 4165 C C . PRO B 1 138 ? -15.117 -24.266 -22.922 1 97.75 138 PRO B C 1
ATOM 4167 O O . PRO B 1 138 ? -16.016 -23.438 -23.141 1 97.75 138 PRO B O 1
ATOM 4170 N N . LEU B 1 139 ? -13.961 -24.25 -23.5 1 97.94 139 LEU B N 1
ATOM 4171 C CA . LEU B 1 139 ? -13.68 -23.328 -24.578 1 97.94 139 LEU B CA 1
ATOM 4172 C C . LEU B 1 139 ? -14.25 -23.844 -25.906 1 97.94 139 LEU B C 1
ATOM 4174 O O . LEU B 1 139 ? -14.633 -25.016 -26 1 97.94 139 LEU B O 1
ATOM 4178 N N . GLU B 1 140 ? -14.297 -22.922 -26.828 1 95.81 140 GLU B N 1
ATOM 4179 C CA . GLU B 1 140 ? -14.922 -23.266 -28.109 1 95.81 140 GLU B CA 1
ATOM 4180 C C . GLU B 1 140 ? -13.867 -23.625 -29.141 1 95.81 140 GLU B C 1
ATOM 4182 O O . GLU B 1 140 ? -12.672 -23.453 -28.922 1 95.81 140 GLU B O 1
ATOM 4187 N N . ASN B 1 141 ? -14.375 -24.234 -30.234 1 93.69 141 ASN B N 1
ATOM 4188 C CA . ASN B 1 141 ? -13.602 -24.516 -31.438 1 93.69 141 ASN B CA 1
ATOM 4189 C C . ASN B 1 141 ? -12.43 -25.438 -31.141 1 93.69 141 ASN B C 1
ATOM 4191 O O . ASN B 1 141 ? -11.336 -25.25 -31.688 1 93.69 141 ASN B O 1
ATOM 4195 N N . GLY B 1 142 ? -12.609 -26.328 -30.203 1 93.75 142 GLY B N 1
ATOM 4196 C CA . GLY B 1 142 ? -11.617 -27.359 -29.938 1 93.75 142 GLY B CA 1
ATOM 4197 C C . GLY B 1 142 ? -10.477 -26.859 -29.062 1 93.75 142 GLY B C 1
ATOM 4198 O O . GLY B 1 142 ? -9.562 -27.625 -28.734 1 93.75 142 GLY B O 1
ATOM 4199 N N . LYS B 1 143 ? -10.547 -25.672 -28.75 1 96.94 143 LYS B N 1
ATOM 4200 C CA . LYS B 1 143 ? -9.531 -25.156 -27.844 1 96.94 143 LYS B CA 1
ATOM 4201 C C . LYS B 1 143 ? -9.688 -25.734 -26.438 1 96.94 143 LYS B C 1
ATOM 4203 O O . LYS B 1 143 ? -10.805 -25.938 -25.969 1 96.94 143 LYS B O 1
ATOM 4208 N N . LYS B 1 144 ? -8.578 -26.031 -25.781 1 98.44 144 LYS B N 1
ATOM 4209 C CA . LYS B 1 144 ? -8.578 -26.594 -24.438 1 98.44 144 LYS B CA 1
ATOM 4210 C C . LYS B 1 144 ? -8.016 -25.594 -23.422 1 98.44 144 LYS B C 1
ATOM 4212 O O . LYS B 1 144 ? -7.184 -24.75 -23.766 1 98.44 144 LYS B O 1
ATOM 4217 N N . TRP B 1 145 ? -8.516 -25.719 -22.219 1 98.75 145 TRP B N 1
ATOM 4218 C CA . TRP B 1 145 ? -7.863 -25 -21.125 1 98.75 145 TRP B CA 1
ATOM 4219 C C . TRP B 1 145 ? -6.461 -25.562 -20.891 1 98.75 145 TRP B C 1
ATOM 4221 O O . TRP B 1 145 ? -6.277 -26.766 -20.766 1 98.75 145 TRP B O 1
ATOM 4231 N N . SER B 1 146 ? -5.473 -24.719 -20.922 1 98.81 146 SER B N 1
ATOM 4232 C CA . SER B 1 146 ? -4.117 -25.094 -20.531 1 98.81 146 SER B CA 1
ATOM 4233 C C . SER B 1 146 ? -3.928 -24.953 -19.016 1 98.81 146 SER B C 1
ATOM 4235 O O . SER B 1 146 ? -4.09 -23.859 -18.469 1 98.81 146 SER B O 1
ATOM 4237 N N . VAL B 1 147 ? -3.533 -26.062 -18.281 1 98.75 147 VAL B N 1
ATOM 4238 C CA . VAL B 1 147 ? -3.693 -26.047 -16.828 1 98.75 147 VAL B CA 1
ATOM 4239 C C . VAL B 1 147 ? -2.412 -26.547 -16.156 1 98.75 147 VAL B C 1
ATOM 4241 O O . VAL B 1 147 ? -1.856 -27.562 -16.562 1 98.75 147 VAL B O 1
ATOM 4244 N N . TYR B 1 148 ? -1.898 -25.781 -15.211 1 98.56 148 TYR B N 1
ATOM 4245 C CA . TYR B 1 148 ? -0.879 -26.219 -14.266 1 98.56 148 TYR B CA 1
ATOM 4246 C C . TYR B 1 148 ? -1.513 -26.703 -12.969 1 98.56 148 TYR B C 1
ATOM 4248 O O . TYR B 1 148 ? -2.498 -26.125 -12.5 1 98.56 148 TYR B O 1
ATOM 4256 N N . LEU B 1 149 ? -0.968 -27.719 -12.43 1 98.38 149 LEU B N 1
ATOM 4257 C CA . LEU B 1 149 ? -1.384 -28.172 -11.109 1 98.38 149 LEU B CA 1
ATOM 4258 C C . LEU B 1 149 ? -0.409 -27.703 -10.039 1 98.38 149 LEU B C 1
ATOM 4260 O O . LEU B 1 149 ? 0.755 -28.109 -10.031 1 98.38 149 LEU B O 1
ATOM 4264 N N . GLU B 1 150 ? -0.868 -26.828 -9.141 1 98.06 150 GLU B N 1
ATOM 4265 C CA . GLU B 1 150 ? -0.019 -26.328 -8.062 1 98.06 150 GLU B CA 1
ATOM 4266 C C . GLU B 1 150 ? 0.048 -27.328 -6.91 1 98.06 150 GLU B C 1
ATOM 4268 O O . GLU B 1 150 ? -0.97 -27.906 -6.52 1 98.06 150 GLU B O 1
ATOM 4273 N N . ILE B 1 151 ? 1.242 -27.453 -6.383 1 97.31 151 ILE B N 1
ATOM 4274 C CA . ILE B 1 151 ? 1.501 -28.438 -5.336 1 97.31 151 ILE B CA 1
ATOM 4275 C C . ILE B 1 151 ? 1.896 -27.719 -4.043 1 97.31 151 ILE B C 1
ATOM 4277 O O . ILE B 1 151 ? 2.592 -26.703 -4.074 1 97.31 151 ILE B O 1
ATOM 4281 N N . ASP B 1 152 ? 1.403 -28.203 -2.949 1 95.94 152 ASP B N 1
ATOM 4282 C CA . ASP B 1 152 ? 1.782 -27.766 -1.611 1 95.94 152 ASP B CA 1
ATOM 4283 C C . ASP B 1 152 ? 2.793 -28.719 -0.981 1 95.94 152 ASP B C 1
ATOM 4285 O O . ASP B 1 152 ? 2.498 -29.891 -0.777 1 95.94 152 ASP B O 1
ATOM 4289 N N . ASP B 1 153 ? 3.924 -28.234 -0.64 1 93.88 153 ASP B N 1
ATOM 4290 C CA . ASP B 1 153 ? 4.98 -29.062 -0.077 1 93.88 153 ASP B CA 1
ATOM 4291 C C . ASP B 1 153 ? 4.809 -29.219 1.432 1 93.88 153 ASP B C 1
ATOM 4293 O O . ASP B 1 153 ? 5.711 -29.703 2.117 1 93.88 153 ASP B O 1
ATOM 4297 N N . GLY B 1 154 ? 3.707 -28.703 1.923 1 90.12 154 GLY B N 1
ATOM 4298 C CA . GLY B 1 154 ? 3.432 -28.828 3.346 1 90.12 154 GLY B CA 1
ATOM 4299 C C . GLY B 1 154 ? 3.381 -27.484 4.059 1 90.12 154 GLY B C 1
ATOM 4300 O O . GLY B 1 154 ? 2.979 -27.406 5.223 1 90.12 154 GLY B O 1
ATOM 4301 N N . CYS B 1 155 ? 3.65 -26.406 3.389 1 86.31 155 CYS B N 1
ATOM 4302 C CA . CYS B 1 155 ? 3.73 -25.094 4.016 1 86.31 155 CYS B CA 1
ATOM 4303 C C . CYS B 1 155 ? 2.342 -24.5 4.203 1 86.31 155 CYS B C 1
ATOM 4305 O O . CYS B 1 155 ? 2.17 -23.547 4.961 1 86.31 155 CYS B O 1
ATOM 4307 N N . GLY B 1 156 ? 1.359 -25 3.549 1 85.31 156 GLY B N 1
ATOM 4308 C CA . GLY B 1 156 ? -0.006 -24.531 3.723 1 85.31 156 GLY B CA 1
ATOM 4309 C C . GLY B 1 156 ? -0.277 -23.219 3.033 1 85.31 156 GLY B C 1
ATOM 4310 O O . GLY B 1 156 ? -1.111 -22.422 3.488 1 85.31 156 GLY B O 1
ATOM 4311 N N . ARG B 1 157 ? 0.437 -22.781 2.098 1 87.94 157 ARG B N 1
ATOM 4312 C CA . ARG B 1 157 ? 0.189 -21.578 1.32 1 87.94 157 ARG B CA 1
ATOM 4313 C C . ARG B 1 157 ? -0.87 -21.828 0.251 1 87.94 157 ARG B C 1
ATOM 4315 O O . ARG B 1 157 ? -2.045 -21.5 0.448 1 87.94 157 ARG B O 1
ATOM 4322 N N . SER B 1 158 ? -0.673 -22.281 -0.87 1 92.62 158 SER B N 1
ATOM 4323 C CA . SER B 1 158 ? -1.562 -22.75 -1.929 1 92.62 158 SER B CA 1
ATOM 4324 C C . SER B 1 158 ? -1.044 -24.047 -2.557 1 92.62 158 SER B C 1
ATOM 4326 O O . SER B 1 158 ? 0.117 -24.406 -2.363 1 92.62 158 SER B O 1
ATOM 4328 N N . GLY B 1 159 ? -2.016 -24.766 -3.219 1 96.5 159 GLY B N 1
ATOM 4329 C CA . GLY B 1 159 ? -1.658 -26.031 -3.865 1 96.5 159 GLY B CA 1
ATOM 4330 C C . GLY B 1 159 ? -2.303 -27.234 -3.217 1 96.5 159 GLY B C 1
ATOM 4331 O O . GLY B 1 159 ? -2.746 -27.172 -2.068 1 96.5 159 GLY B O 1
ATOM 4332 N N . VAL B 1 160 ? -2.246 -28.328 -3.895 1 96.81 160 VAL B N 1
ATOM 4333 C CA . VAL B 1 160 ? -2.711 -29.625 -3.383 1 96.81 160 VAL B CA 1
ATOM 4334 C C . VAL B 1 160 ? -1.606 -30.281 -2.561 1 96.81 160 VAL B C 1
ATOM 4336 O O . VAL B 1 160 ? -0.451 -30.328 -2.99 1 96.81 160 VAL B O 1
ATOM 4339 N N . PRO B 1 161 ? -1.967 -30.734 -1.359 1 95.69 161 PRO B N 1
ATOM 4340 C CA . PRO B 1 161 ? -0.928 -31.453 -0.608 1 95.69 161 PRO B CA 1
ATOM 4341 C C . PRO B 1 161 ? -0.273 -32.562 -1.417 1 95.69 161 PRO B C 1
ATOM 4343 O O . PRO B 1 161 ? -0.964 -33.469 -1.925 1 95.69 161 PRO B O 1
ATOM 4346 N N . TRP B 1 162 ? 1.008 -32.562 -1.513 1 95.38 162 TRP B N 1
ATOM 4347 C CA . TRP B 1 162 ? 1.739 -33.375 -2.484 1 95.38 162 TRP B CA 1
ATOM 4348 C C . TRP B 1 162 ? 1.602 -34.875 -2.168 1 95.38 162 TRP B C 1
ATOM 4350 O O . TRP B 1 162 ? 1.677 -35.719 -3.068 1 95.38 162 TRP B O 1
ATOM 4360 N N . ASP B 1 163 ? 1.387 -35.156 -0.886 1 93.81 163 ASP B N 1
ATOM 4361 C CA . ASP B 1 163 ? 1.357 -36.531 -0.46 1 93.81 163 ASP B CA 1
ATOM 4362 C C . ASP B 1 163 ? -0.078 -37.062 -0.327 1 93.81 163 ASP B C 1
ATOM 4364 O O . ASP B 1 163 ? -0.307 -38.188 0.12 1 93.81 163 ASP B O 1
ATOM 4368 N N . SER B 1 164 ? -1.004 -36.219 -0.714 1 94.25 164 SER B N 1
ATOM 4369 C CA . SER B 1 164 ? -2.402 -36.625 -0.628 1 94.25 164 SER B CA 1
ATOM 4370 C C . SER B 1 164 ? -2.836 -37.375 -1.879 1 94.25 164 SER B C 1
ATOM 4372 O O . SER B 1 164 ? -2.209 -37.25 -2.934 1 94.25 164 SER B O 1
ATOM 4374 N N . GLY B 1 165 ? -3.885 -38.156 -1.753 1 94.69 165 GLY B N 1
ATOM 4375 C CA . GLY B 1 165 ? -4.465 -38.844 -2.9 1 94.69 165 GLY B CA 1
ATOM 4376 C C . GLY B 1 165 ? -5.125 -37.906 -3.885 1 94.69 165 GLY B C 1
ATOM 4377 O O . GLY B 1 165 ? -5.332 -38.25 -5.047 1 94.69 165 GLY B O 1
ATOM 4378 N N . ASP B 1 166 ? -5.363 -36.719 -3.459 1 95.44 166 ASP B N 1
ATOM 4379 C CA . ASP B 1 166 ? -6.078 -35.75 -4.281 1 95.44 166 ASP B CA 1
ATOM 4380 C C . ASP B 1 166 ? -5.23 -35.312 -5.469 1 95.44 166 ASP B C 1
ATOM 4382 O O . ASP B 1 166 ? -5.766 -34.938 -6.516 1 95.44 166 ASP B O 1
ATOM 4386 N N . VAL B 1 167 ? -3.918 -35.375 -5.293 1 96.88 167 VAL B N 1
ATOM 4387 C CA . VAL B 1 167 ? -3.035 -34.938 -6.371 1 96.88 167 VAL B CA 1
ATOM 4388 C C . VAL B 1 167 ? -3.262 -35.812 -7.605 1 96.88 167 VAL B C 1
ATOM 4390 O O . VAL B 1 167 ? -3.455 -35.312 -8.711 1 96.88 167 VAL B O 1
ATOM 4393 N N . ILE B 1 168 ? -3.291 -37.156 -7.398 1 97.5 168 ILE B N 1
ATOM 4394 C CA . ILE B 1 168 ? -3.449 -38.094 -8.508 1 97.5 168 ILE B CA 1
ATOM 4395 C C . ILE B 1 168 ? -4.879 -38 -9.047 1 97.5 168 ILE B C 1
ATOM 4397 O O . ILE B 1 168 ? -5.09 -38 -10.258 1 97.5 168 ILE B O 1
ATOM 4401 N N . LYS B 1 169 ? -5.824 -37.938 -8.148 1 97.69 169 LYS B N 1
ATOM 4402 C CA . LYS B 1 169 ? -7.223 -37.875 -8.57 1 97.69 169 LYS B CA 1
ATOM 4403 C C . LYS B 1 169 ? -7.492 -36.656 -9.43 1 97.69 169 LYS B C 1
ATOM 4405 O O . LYS B 1 169 ? -8.094 -36.75 -10.5 1 97.69 169 LYS B O 1
ATOM 4410 N N . LEU B 1 170 ? -7.031 -35.5 -8.969 1 97.69 170 LEU B N 1
ATOM 4411 C CA . LEU B 1 170 ? -7.203 -34.25 -9.68 1 97.69 170 LEU B CA 1
ATOM 4412 C C . LEU B 1 170 ? -6.492 -34.281 -11.023 1 97.69 170 LEU B C 1
ATOM 4414 O O . LEU B 1 170 ? -7.062 -33.875 -12.047 1 97.69 170 LEU B O 1
ATOM 4418 N N . ALA B 1 171 ? -5.285 -34.75 -11.023 1 98.12 171 ALA B N 1
ATOM 4419 C CA . ALA B 1 171 ? -4.484 -34.812 -12.242 1 98.12 171 ALA B CA 1
ATOM 4420 C C . ALA B 1 171 ? -5.105 -35.75 -13.266 1 98.12 171 ALA B C 1
ATOM 4422 O O . ALA B 1 171 ? -5.141 -35.469 -14.461 1 98.12 171 ALA B O 1
ATOM 4423 N N . LYS B 1 172 ? -5.59 -36.875 -12.789 1 97.62 172 LYS B N 1
ATOM 4424 C CA . LYS B 1 172 ? -6.199 -37.875 -13.68 1 97.62 172 LYS B CA 1
ATOM 4425 C C . LYS B 1 172 ? -7.469 -37.312 -14.328 1 97.62 172 LYS B C 1
ATOM 4427 O O . LYS B 1 172 ? -7.652 -37.438 -15.539 1 97.62 172 LYS B O 1
ATOM 4432 N N . GLU B 1 173 ? -8.289 -36.75 -13.508 1 97.62 173 GLU B N 1
ATOM 4433 C CA . GLU B 1 173 ? -9.523 -36.156 -14.031 1 97.62 173 GLU B CA 1
ATOM 4434 C C . GLU B 1 173 ? -9.227 -35.062 -15.047 1 97.62 173 GLU B C 1
ATOM 4436 O O . GLU B 1 173 ? -9.906 -34.969 -16.078 1 97.62 173 GLU B O 1
ATOM 4441 N N . ALA B 1 174 ? -8.273 -34.25 -14.797 1 98 174 ALA B N 1
ATOM 4442 C CA . ALA B 1 174 ? -7.887 -33.156 -15.711 1 98 174 ALA B CA 1
ATOM 4443 C C . ALA B 1 174 ? -7.324 -33.75 -17.016 1 98 174 ALA B C 1
ATOM 4445 O O . ALA B 1 174 ? -7.723 -33.312 -18.094 1 98 174 ALA B O 1
ATOM 4446 N N . SER B 1 175 ? -6.453 -34.688 -16.875 1 97.12 175 SER B N 1
ATOM 4447 C CA . SER B 1 175 ? -5.734 -35.25 -18.016 1 97.12 175 SER B CA 1
ATOM 4448 C C . SER B 1 175 ? -6.672 -36.031 -18.938 1 97.12 175 SER B C 1
ATOM 4450 O O . SER B 1 175 ? -6.449 -36.094 -20.141 1 97.12 175 SER B O 1
ATOM 4452 N N . GLU B 1 176 ? -7.68 -36.625 -18.438 1 97 176 GLU B N 1
ATOM 4453 C CA . GLU B 1 176 ? -8.586 -37.438 -19.219 1 97 176 GLU B CA 1
ATOM 4454 C C . GLU B 1 176 ? -9.703 -36.625 -19.844 1 97 176 GLU B C 1
ATOM 4456 O O . GLU B 1 176 ? -10.43 -37.094 -20.719 1 97 176 GLU B O 1
ATOM 4461 N N . SER B 1 177 ? -9.797 -35.438 -19.422 1 97 177 SER B N 1
ATOM 4462 C CA . SER B 1 177 ? -10.844 -34.562 -19.953 1 97 177 SER B CA 1
ATOM 4463 C C . SER B 1 177 ? -10.484 -34.062 -21.359 1 97 177 SER B C 1
ATOM 4465 O O . SER B 1 177 ? -9.344 -33.688 -21.609 1 97 177 SER B O 1
ATOM 4467 N N . PRO B 1 178 ? -11.453 -34 -22.281 1 96.94 178 PRO B N 1
ATOM 4468 C CA . PRO B 1 178 ? -11.172 -33.438 -23.609 1 96.94 178 PRO B CA 1
ATOM 4469 C C . PRO B 1 178 ? -11.094 -31.906 -23.609 1 96.94 178 PRO B C 1
ATOM 4471 O O . PRO B 1 178 ? -10.773 -31.297 -24.625 1 96.94 178 PRO B O 1
ATOM 4474 N N . TYR B 1 179 ? -11.352 -31.281 -22.453 1 97.88 179 TYR B N 1
ATOM 4475 C CA . TYR B 1 179 ? -11.422 -29.828 -22.391 1 97.88 179 TYR B CA 1
ATOM 4476 C C . TYR B 1 179 ? -10.164 -29.25 -21.766 1 97.88 179 TYR B C 1
ATOM 4478 O O . TYR B 1 179 ? -9.984 -28.031 -21.719 1 97.88 179 TYR B O 1
ATOM 4486 N N . ILE B 1 180 ? -9.32 -30.141 -21.266 1 98.31 180 ILE B N 1
ATOM 4487 C CA . ILE B 1 180 ? -8.172 -29.672 -20.484 1 98.31 180 ILE B CA 1
ATOM 4488 C C . ILE B 1 180 ? -6.883 -30.234 -21.094 1 98.31 180 ILE B C 1
ATOM 4490 O O . ILE B 1 180 ? -6.832 -31.406 -21.469 1 98.31 180 ILE B O 1
ATOM 4494 N N . ASP B 1 181 ? -5.98 -29.438 -21.312 1 98.44 181 ASP B N 1
ATOM 4495 C CA . ASP B 1 181 ? -4.598 -29.812 -21.578 1 98.44 181 ASP B CA 1
ATOM 4496 C C . ASP B 1 181 ? -3.727 -29.609 -20.344 1 98.44 181 ASP B C 1
ATOM 4498 O O . ASP B 1 181 ? -3.283 -28.484 -20.062 1 98.44 181 ASP B O 1
ATOM 4502 N N . LEU B 1 182 ? -3.531 -30.688 -19.547 1 98.44 182 LEU B N 1
ATOM 4503 C CA . LEU B 1 182 ? -2.717 -30.609 -18.344 1 98.44 182 LEU B CA 1
ATOM 4504 C C . LEU B 1 182 ? -1.238 -30.469 -18.703 1 98.44 182 LEU B C 1
ATOM 4506 O O . LEU B 1 182 ? -0.657 -31.359 -19.328 1 98.44 182 LEU B O 1
ATOM 4510 N N . GLN B 1 183 ? -0.64 -29.375 -18.281 1 98 183 GLN B N 1
ATOM 4511 C CA . GLN B 1 183 ? 0.751 -29.094 -18.609 1 98 183 GLN B CA 1
ATOM 4512 C C . GLN B 1 183 ? 1.704 -29.797 -17.656 1 98 183 GLN B C 1
ATOM 4514 O O . GLN B 1 183 ? 2.734 -30.328 -18.078 1 98 183 GLN B O 1
ATOM 4519 N N . GLY B 1 184 ? 1.323 -29.75 -16.391 1 97 184 GLY B N 1
ATOM 4520 C CA . GLY B 1 184 ? 2.188 -30.391 -15.406 1 97 184 GLY B CA 1
ATOM 4521 C C . GLY B 1 184 ? 2.09 -29.75 -14.031 1 97 184 GLY B C 1
ATOM 4522 O O . GLY B 1 184 ? 1.005 -29.359 -13.602 1 97 184 GLY B O 1
ATOM 4523 N N . LEU B 1 185 ? 3.285 -29.828 -13.312 1 98.06 185 LEU B N 1
ATOM 4524 C CA . LEU B 1 185 ? 3.312 -29.516 -11.891 1 98.06 185 LEU B CA 1
ATOM 4525 C C . LEU B 1 185 ? 3.998 -28.172 -11.648 1 98.06 185 LEU B C 1
ATOM 4527 O O . LEU B 1 185 ? 4.953 -27.828 -12.352 1 98.06 185 LEU B O 1
ATOM 4531 N N . TYR B 1 186 ? 3.504 -27.469 -10.648 1 97.94 186 TYR B N 1
ATOM 4532 C CA . TYR B 1 186 ? 4.074 -26.203 -10.188 1 97.94 186 TYR B CA 1
ATOM 4533 C C . TYR B 1 186 ? 4.254 -26.203 -8.68 1 97.94 186 TYR B C 1
ATOM 4535 O O . TYR B 1 186 ? 3.301 -26.453 -7.934 1 97.94 186 TYR B O 1
ATOM 4543 N N . LEU B 1 187 ? 5.441 -25.938 -8.25 1 97.31 187 LEU B N 1
ATOM 4544 C CA . LEU B 1 187 ? 5.746 -25.844 -6.828 1 97.31 187 LEU B CA 1
ATOM 4545 C C . LEU B 1 187 ? 6.281 -24.469 -6.473 1 97.31 187 LEU B C 1
ATOM 4547 O O . LEU B 1 187 ? 7.301 -24.031 -7.016 1 97.31 187 LEU B O 1
ATOM 4551 N N . TYR B 1 188 ? 5.527 -23.766 -5.664 1 95.25 188 TYR B N 1
ATOM 4552 C CA . TYR B 1 188 ? 6.133 -22.625 -4.973 1 95.25 188 TYR B CA 1
ATOM 4553 C C . TYR B 1 188 ? 6.977 -23.094 -3.793 1 95.25 188 TYR B C 1
ATOM 4555 O O . TYR B 1 188 ? 6.438 -23.5 -2.762 1 95.25 188 TYR B O 1
ATOM 4563 N N . ASN B 1 189 ? 8.242 -22.953 -3.883 1 92.69 189 ASN B N 1
ATOM 4564 C CA . ASN B 1 189 ? 9.172 -23.453 -2.871 1 92.69 189 ASN B CA 1
ATOM 4565 C C . ASN B 1 189 ? 9.391 -22.438 -1.756 1 92.69 189 ASN B C 1
ATOM 4567 O O . ASN B 1 189 ? 10.516 -21.984 -1.528 1 92.69 189 ASN B O 1
ATOM 4571 N N . GLY B 1 190 ? 8.352 -22.156 -0.988 1 87.69 190 GLY B N 1
ATOM 4572 C CA . GLY B 1 190 ? 8.305 -21.062 -0.034 1 87.69 190 GLY B CA 1
ATOM 4573 C C . GLY B 1 190 ? 9.203 -21.281 1.17 1 87.69 190 GLY B C 1
ATOM 4574 O O . GLY B 1 190 ? 9.57 -20.328 1.857 1 87.69 190 GLY B O 1
ATOM 4575 N N . LYS B 1 191 ? 9.617 -22.531 1.478 1 89.44 191 LYS B N 1
ATOM 4576 C CA . LYS B 1 191 ? 10.469 -22.828 2.627 1 89.44 191 LYS B CA 1
ATOM 4577 C C . LYS B 1 191 ? 11.82 -22.125 2.516 1 89.44 191 LYS B C 1
ATOM 4579 O O . LYS B 1 191 ? 12.516 -21.953 3.514 1 89.44 191 LYS B O 1
ATOM 4584 N N . THR B 1 192 ? 12.125 -21.766 1.326 1 89.5 192 THR B N 1
ATOM 4585 C CA . THR B 1 192 ? 13.391 -21.062 1.115 1 89.5 192 THR B CA 1
ATOM 4586 C C . THR B 1 192 ? 13.398 -19.719 1.843 1 89.5 192 THR B C 1
ATOM 4588 O O . THR B 1 192 ? 14.469 -19.188 2.166 1 89.5 192 THR B O 1
ATOM 4591 N N . TYR B 1 193 ? 12.273 -19.156 2.107 1 88.38 193 TYR B N 1
ATOM 4592 C CA . TYR B 1 193 ? 12.195 -17.859 2.773 1 88.38 193 TYR B CA 1
ATOM 4593 C C . TYR B 1 193 ? 12.5 -18 4.262 1 88.38 193 TYR B C 1
ATOM 4595 O O . TYR B 1 193 ? 12.672 -17 4.957 1 88.38 193 TYR B O 1
ATOM 4603 N N . GLU B 1 194 ? 12.625 -19.188 4.672 1 87.31 194 GLU B N 1
ATOM 4604 C CA . GLU B 1 194 ? 13.031 -19.422 6.055 1 87.31 194 GLU B CA 1
ATOM 4605 C C . GLU B 1 194 ? 14.547 -19.609 6.164 1 87.31 194 GLU B C 1
ATOM 4607 O O . GLU B 1 194 ? 15.086 -19.688 7.266 1 87.31 194 GLU B O 1
ATOM 4612 N N . ALA B 1 195 ? 15.156 -19.672 5.02 1 89.38 195 ALA B N 1
ATOM 4613 C CA . ALA B 1 195 ? 16.609 -19.812 5.012 1 89.38 195 ALA B CA 1
ATOM 4614 C C . ALA B 1 195 ? 17.297 -18.547 5.512 1 89.38 195 ALA B C 1
ATOM 4616 O O . ALA B 1 195 ? 16.688 -17.469 5.516 1 89.38 195 ALA B O 1
ATOM 4617 N N . THR B 1 196 ? 18.594 -18.719 5.977 1 89.62 196 THR B N 1
ATOM 4618 C CA . THR B 1 196 ? 19.359 -17.578 6.469 1 89.62 196 THR B CA 1
ATOM 4619 C C . THR B 1 196 ? 20.656 -17.422 5.688 1 89.62 196 THR B C 1
ATOM 4621 O O . THR B 1 196 ? 21.469 -16.531 5.977 1 89.62 196 THR B O 1
ATOM 4624 N N . ASP B 1 197 ? 20.828 -18.391 4.801 1 91.81 197 ASP B N 1
ATOM 4625 C CA . ASP B 1 197 ? 22.016 -18.328 3.949 1 91.81 197 ASP B CA 1
ATOM 4626 C C . ASP B 1 197 ? 21.844 -19.172 2.697 1 91.81 197 ASP B C 1
ATOM 4628 O O . ASP B 1 197 ? 20.797 -19.828 2.523 1 91.81 197 ASP B O 1
ATOM 4632 N N . SER B 1 198 ? 22.875 -19.188 1.89 1 91.88 198 SER B N 1
ATOM 4633 C CA . SER B 1 198 ? 22.797 -19.875 0.606 1 91.88 198 SER B CA 1
ATOM 4634 C C . SER B 1 198 ? 22.719 -21.391 0.797 1 91.88 198 SER B C 1
ATOM 4636 O O . SER B 1 198 ? 22.062 -22.094 0.013 1 91.88 198 SER B O 1
ATOM 4638 N N . LYS B 1 199 ? 23.312 -21.906 1.793 1 93.06 199 LYS B N 1
ATOM 4639 C CA . LYS B 1 199 ? 23.266 -23.328 2.059 1 93.06 199 LYS B CA 1
ATOM 4640 C C . LYS B 1 199 ? 21.859 -23.781 2.422 1 93.06 199 LYS B C 1
ATOM 4642 O O . LYS B 1 199 ? 21.406 -24.859 2.014 1 93.06 199 LYS B O 1
ATOM 4647 N N . GLY B 1 200 ? 21.266 -22.906 3.189 1 94 200 GLY B N 1
ATOM 4648 C CA . GLY B 1 200 ? 19.875 -23.188 3.514 1 94 200 GLY B CA 1
ATOM 4649 C C . GLY B 1 200 ? 18.969 -23.234 2.293 1 94 200 GLY B C 1
ATOM 4650 O O . GLY B 1 200 ? 18.094 -24.094 2.195 1 94 200 GLY B O 1
ATOM 4651 N N . ILE B 1 201 ? 19.203 -22.375 1.348 1 95.38 201 ILE B N 1
ATOM 4652 C CA . ILE B 1 201 ? 18.438 -22.344 0.103 1 95.38 201 ILE B CA 1
ATOM 4653 C C . ILE B 1 201 ? 18.719 -23.609 -0.698 1 95.38 201 ILE B C 1
ATOM 4655 O O . ILE B 1 201 ? 17.781 -24.25 -1.193 1 95.38 201 ILE B O 1
ATOM 4659 N N . GLU B 1 202 ? 19.938 -24 -0.778 1 93.69 202 GLU B N 1
ATOM 4660 C CA . GLU B 1 202 ? 20.328 -25.172 -1.535 1 93.69 202 GLU B CA 1
ATOM 4661 C C . GLU B 1 202 ? 19.672 -26.438 -0.979 1 93.69 202 GLU B C 1
ATOM 4663 O O . GLU B 1 202 ? 19.203 -27.281 -1.739 1 93.69 202 GLU B O 1
ATOM 4668 N N . ASN B 1 203 ? 19.656 -26.531 0.302 1 94.44 203 ASN B N 1
ATOM 4669 C CA . ASN B 1 203 ? 19.016 -27.672 0.938 1 94.44 203 ASN B CA 1
ATOM 4670 C C . ASN B 1 203 ? 17.516 -27.734 0.629 1 94.44 203 ASN B C 1
ATOM 4672 O O . ASN B 1 203 ? 16.984 -28.797 0.308 1 94.44 203 ASN B O 1
ATOM 4676 N N . THR B 1 204 ? 16.938 -26.625 0.752 1 94.75 204 THR B N 1
ATOM 4677 C CA . THR B 1 204 ? 15.508 -26.547 0.462 1 94.75 204 THR B CA 1
ATOM 4678 C C . THR B 1 204 ? 15.234 -26.844 -1.008 1 94.75 204 THR B C 1
ATOM 4680 O O . THR B 1 204 ? 14.234 -27.484 -1.339 1 94.75 204 THR B O 1
ATOM 4683 N N . ASN B 1 205 ? 16.125 -26.375 -1.867 1 96.44 205 ASN B N 1
ATOM 4684 C CA . ASN B 1 205 ? 16.016 -26.672 -3.291 1 96.44 205 ASN B CA 1
ATOM 4685 C C . ASN B 1 205 ? 16.078 -28.172 -3.557 1 96.44 205 ASN B C 1
ATOM 4687 O O . ASN B 1 205 ? 15.336 -28.688 -4.391 1 96.44 205 ASN B O 1
ATOM 4691 N N . LYS B 1 206 ? 16.984 -28.828 -2.895 1 95.94 206 LYS B N 1
ATOM 4692 C CA . LYS B 1 206 ? 17.078 -30.266 -3.041 1 95.94 206 LYS B CA 1
ATOM 4693 C C . LYS B 1 206 ? 15.789 -30.953 -2.627 1 95.94 206 LYS B C 1
ATOM 4695 O O . LYS B 1 206 ? 15.289 -31.828 -3.338 1 95.94 206 LYS B O 1
ATOM 4700 N N . GLU B 1 207 ? 15.25 -30.531 -1.563 1 95.19 207 GLU B N 1
ATOM 4701 C CA . GLU B 1 207 ? 14.008 -31.109 -1.064 1 95.19 207 GLU B CA 1
ATOM 4702 C C . GLU B 1 207 ? 12.867 -30.891 -2.053 1 95.19 207 GLU B C 1
ATOM 4704 O O . GLU B 1 207 ? 12.102 -31.812 -2.348 1 95.19 207 GLU B O 1
ATOM 4709 N N . GLY B 1 208 ? 12.734 -29.656 -2.52 1 95.69 208 GLY B N 1
ATOM 4710 C CA . GLY B 1 208 ? 11.688 -29.344 -3.48 1 95.69 208 GLY B CA 1
ATOM 4711 C C . GLY B 1 208 ? 11.828 -30.109 -4.785 1 95.69 208 GLY B C 1
ATOM 4712 O O . GLY B 1 208 ? 10.844 -30.594 -5.34 1 95.69 208 GLY B O 1
ATOM 4713 N N . THR B 1 209 ? 13.047 -30.25 -5.258 1 96.94 209 THR B N 1
ATOM 4714 C CA . THR B 1 209 ? 13.32 -30.969 -6.488 1 96.94 209 THR B CA 1
ATOM 4715 C C . THR B 1 209 ? 12.992 -32.469 -6.328 1 96.94 209 THR B C 1
ATOM 4717 O O . THR B 1 209 ? 12.352 -33.062 -7.195 1 96.94 209 THR B O 1
ATOM 4720 N N . ASP B 1 210 ? 13.414 -33 -5.211 1 96.69 210 ASP B N 1
ATOM 4721 C CA . ASP B 1 210 ? 13.125 -34.406 -4.914 1 96.69 210 ASP B CA 1
ATOM 4722 C C . ASP B 1 210 ? 11.617 -34.656 -4.855 1 96.69 210 ASP B C 1
ATOM 4724 O O . ASP B 1 210 ? 11.133 -35.656 -5.348 1 96.69 210 ASP B O 1
ATOM 4728 N N . LEU B 1 211 ? 10.969 -33.719 -4.25 1 96.75 211 LEU B N 1
ATOM 4729 C CA . LEU B 1 211 ? 9.516 -33.812 -4.141 1 96.75 211 LEU B CA 1
ATOM 4730 C C . LEU B 1 211 ? 8.867 -33.844 -5.523 1 96.75 211 LEU B C 1
ATOM 4732 O O . LEU B 1 211 ? 8.016 -34.719 -5.789 1 96.75 211 LEU B O 1
ATOM 4736 N N . LEU B 1 212 ? 9.266 -33 -6.402 1 97.19 212 LEU B N 1
ATOM 4737 C CA . LEU B 1 212 ? 8.695 -32.938 -7.742 1 97.19 212 LEU B CA 1
ATOM 4738 C C . LEU B 1 212 ? 9.023 -34.219 -8.531 1 97.19 212 LEU B C 1
ATOM 4740 O O . LEU B 1 212 ? 8.188 -34.719 -9.281 1 97.19 212 LEU B O 1
ATOM 4744 N N . GLN B 1 213 ? 10.203 -34.719 -8.328 1 96.75 213 GLN B N 1
ATOM 4745 C CA . GLN B 1 213 ? 10.586 -35.938 -9 1 96.75 213 GLN B CA 1
ATOM 4746 C C . GLN B 1 213 ? 9.75 -37.125 -8.5 1 96.75 213 GLN B C 1
ATOM 4748 O O . GLN B 1 213 ? 9.352 -38 -9.289 1 96.75 213 GLN B O 1
ATOM 4753 N N . THR B 1 214 ? 9.555 -37.156 -7.262 1 97.56 214 THR B N 1
ATOM 4754 C CA . THR B 1 214 ? 8.711 -38.188 -6.68 1 97.56 214 THR B CA 1
ATOM 4755 C C . THR B 1 214 ? 7.301 -38.125 -7.262 1 97.56 214 THR B C 1
ATOM 4757 O O . THR B 1 214 ? 6.727 -39.156 -7.625 1 97.56 214 THR B O 1
ATOM 4760 N N . LEU B 1 215 ? 6.758 -36.938 -7.344 1 97.75 215 LEU B N 1
ATOM 4761 C CA . LEU B 1 215 ? 5.422 -36.75 -7.898 1 97.75 215 LEU B CA 1
ATOM 4762 C C . LEU B 1 215 ? 5.395 -37.094 -9.375 1 97.75 215 LEU B C 1
ATOM 4764 O O . LEU B 1 215 ? 4.418 -37.688 -9.859 1 97.75 215 LEU B O 1
ATOM 4768 N N . HIS B 1 216 ? 6.438 -36.75 -10.07 1 97.5 216 HIS B N 1
ATOM 4769 C CA . HIS B 1 216 ? 6.527 -37.094 -11.477 1 97.5 216 HIS B CA 1
ATOM 4770 C C . HIS B 1 216 ? 6.441 -38.625 -11.664 1 97.5 216 HIS B C 1
ATOM 4772 O O . HIS B 1 216 ? 5.75 -39.094 -12.57 1 97.5 216 HIS B O 1
ATOM 4778 N N . LYS B 1 217 ? 7.137 -39.344 -10.844 1 97.25 217 LYS B N 1
ATOM 4779 C CA . LYS B 1 217 ? 7.082 -40.812 -10.891 1 97.25 217 LYS B CA 1
ATOM 4780 C C . LYS B 1 217 ? 5.672 -41.312 -10.602 1 97.25 217 LYS B C 1
ATOM 4782 O O . LYS B 1 217 ? 5.184 -42.219 -11.266 1 97.25 217 LYS B O 1
ATOM 4787 N N . ARG B 1 218 ? 5.062 -40.719 -9.625 1 97.31 218 ARG B N 1
ATOM 4788 C CA . ARG B 1 218 ? 3.686 -41.094 -9.305 1 97.31 218 ARG B CA 1
ATOM 4789 C C . ARG B 1 218 ? 2.77 -40.875 -10.5 1 97.31 218 ARG B C 1
ATOM 4791 O O . ARG B 1 218 ? 1.876 -41.688 -10.773 1 97.31 218 ARG B O 1
ATOM 4798 N N . PHE B 1 219 ? 2.961 -39.75 -11.195 1 97.94 219 PHE B N 1
ATOM 4799 C CA . PHE B 1 219 ? 2.189 -39.469 -12.398 1 97.94 219 PHE B CA 1
ATOM 4800 C C . PHE B 1 219 ? 2.426 -40.531 -13.469 1 97.94 219 PHE B C 1
ATOM 4802 O O . PHE B 1 219 ? 1.474 -41.062 -14.039 1 97.94 219 PHE B O 1
ATOM 4809 N N . THR B 1 220 ? 3.676 -40.844 -13.664 1 97.06 220 THR B N 1
ATOM 4810 C CA . THR B 1 220 ? 4.043 -41.875 -14.656 1 97.06 220 THR B CA 1
ATOM 4811 C C . THR B 1 220 ? 3.404 -43.219 -14.328 1 97.06 220 THR B C 1
ATOM 4813 O O . THR B 1 220 ? 2.842 -43.875 -15.203 1 97.06 220 THR B O 1
ATOM 4816 N N . ASP B 1 221 ? 3.459 -43.562 -13.109 1 97.25 221 ASP B N 1
ATOM 4817 C CA . ASP B 1 221 ? 2.904 -44.812 -12.648 1 97.25 221 ASP B CA 1
ATOM 4818 C C . ASP B 1 221 ? 1.392 -44.875 -12.844 1 97.25 221 ASP B C 1
ATOM 4820 O O . ASP B 1 221 ? 0.793 -45.938 -12.875 1 97.25 221 ASP B O 1
ATOM 4824 N N . ASN B 1 222 ? 0.759 -43.75 -12.969 1 97.12 222 ASN B N 1
ATOM 4825 C CA . ASN B 1 222 ? -0.687 -43.688 -13.148 1 97.12 222 ASN B CA 1
ATOM 4826 C C . ASN B 1 222 ? -1.05 -43.25 -14.562 1 97.12 222 ASN B C 1
ATOM 4828 O O . ASN B 1 222 ? -2.184 -42.844 -14.82 1 97.12 222 ASN B O 1
ATOM 4832 N N . ASN B 1 223 ? -0.056 -43.219 -15.484 1 97.25 223 ASN B N 1
ATOM 4833 C CA . ASN B 1 223 ? -0.219 -42.906 -16.906 1 97.25 223 ASN B CA 1
ATOM 4834 C C . ASN B 1 223 ? -0.722 -41.5 -17.125 1 97.25 223 ASN B C 1
ATOM 4836 O O . ASN B 1 223 ? -1.621 -41.281 -17.938 1 97.25 223 ASN B O 1
ATOM 4840 N N . ILE B 1 224 ? -0.333 -40.625 -16.266 1 97.81 224 ILE B N 1
ATOM 4841 C CA . ILE B 1 224 ? -0.605 -39.188 -16.438 1 97.81 224 ILE B CA 1
ATOM 4842 C C . ILE B 1 224 ? 0.612 -38.5 -17.047 1 97.81 224 ILE B C 1
ATOM 4844 O O . ILE B 1 224 ? 1.706 -38.531 -16.469 1 97.81 224 ILE B O 1
ATOM 4848 N N . GLU B 1 225 ? 0.413 -37.906 -18.188 1 96.56 225 GLU B N 1
ATOM 4849 C CA . GLU B 1 225 ? 1.505 -37.156 -18.812 1 96.56 225 GLU B CA 1
ATOM 4850 C C . GLU B 1 225 ? 1.814 -35.875 -18.031 1 96.56 225 GLU B C 1
ATOM 4852 O O . GLU B 1 225 ? 0.902 -35.156 -17.641 1 96.56 225 GLU B O 1
ATOM 4857 N N . CYS B 1 226 ? 2.996 -35.625 -17.766 1 96.44 226 CYS B N 1
ATOM 4858 C CA . CYS B 1 226 ? 3.49 -34.469 -17.062 1 96.44 226 CYS B CA 1
ATOM 4859 C C . CYS B 1 226 ? 4.633 -33.812 -17.828 1 96.44 226 CYS B C 1
ATOM 4861 O O . CYS B 1 226 ? 5.785 -34.219 -17.703 1 96.44 226 CYS B O 1
ATOM 4863 N N . ARG B 1 227 ? 4.363 -32.812 -18.516 1 96.75 227 ARG B N 1
ATOM 4864 C CA . ARG B 1 227 ? 5.336 -32.188 -19.422 1 96.75 227 ARG B CA 1
ATOM 4865 C C . ARG B 1 227 ? 6.148 -31.125 -18.703 1 96.75 227 ARG B C 1
ATOM 4867 O O . ARG B 1 227 ? 7.254 -30.781 -19.141 1 96.75 227 ARG B O 1
ATOM 4874 N N . THR B 1 228 ? 5.605 -30.594 -17.609 1 97.5 228 THR B N 1
ATOM 4875 C CA . THR B 1 228 ? 6.262 -29.484 -16.953 1 97.5 228 THR B CA 1
ATOM 4876 C C . THR B 1 228 ? 6.504 -29.797 -15.477 1 97.5 228 THR B C 1
ATOM 4878 O O . THR B 1 228 ? 5.617 -30.312 -14.789 1 97.5 228 THR B O 1
ATOM 4881 N N . LEU B 1 229 ? 7.672 -29.594 -15.008 1 98.25 229 LEU B N 1
ATOM 4882 C CA . LEU B 1 229 ? 8.078 -29.484 -13.609 1 98.25 229 LEU B CA 1
ATOM 4883 C C . LEU B 1 229 ? 8.633 -28.094 -13.305 1 98.25 229 LEU B C 1
ATOM 4885 O O . LEU B 1 229 ? 9.789 -27.812 -13.609 1 98.25 229 LEU B O 1
ATOM 4889 N N . ALA B 1 230 ? 7.789 -27.328 -12.688 1 98.12 230 ALA B N 1
ATOM 4890 C CA . ALA B 1 230 ? 8.148 -25.922 -12.5 1 98.12 230 ALA B CA 1
ATOM 4891 C C . ALA B 1 230 ? 8.375 -25.594 -11.023 1 98.12 230 ALA B C 1
ATOM 4893 O O . ALA B 1 230 ? 7.652 -26.109 -10.164 1 98.12 230 ALA B O 1
ATOM 4894 N N . ILE B 1 231 ? 9.344 -24.828 -10.75 1 95.88 231 ILE B N 1
ATOM 4895 C CA . ILE B 1 231 ? 9.555 -24.25 -9.422 1 95.88 231 ILE B CA 1
ATOM 4896 C C . ILE B 1 231 ? 9.531 -22.719 -9.516 1 95.88 231 ILE B C 1
ATOM 4898 O O . ILE B 1 231 ? 10.102 -22.141 -10.445 1 95.88 231 ILE B O 1
ATOM 4902 N N . GLY B 1 232 ? 8.797 -22.172 -8.531 1 91.81 232 GLY B N 1
ATOM 4903 C CA . GLY B 1 232 ? 8.641 -20.734 -8.547 1 91.81 232 GLY B CA 1
ATOM 4904 C C . GLY B 1 232 ? 9.102 -20.078 -7.254 1 91.81 232 GLY B C 1
ATOM 4905 O O . GLY B 1 232 ? 8.656 -20.453 -6.168 1 91.81 232 GLY B O 1
ATOM 4906 N N . ASN B 1 233 ? 10.031 -19.203 -7.18 1 92.62 233 ASN B N 1
ATOM 4907 C CA . ASN B 1 233 ? 10.445 -18.219 -6.18 1 92.62 233 ASN B CA 1
ATOM 4908 C C . ASN B 1 233 ? 11.875 -17.75 -6.426 1 92.62 233 ASN B C 1
ATOM 4910 O O . ASN B 1 233 ? 12.688 -18.469 -6.996 1 92.62 233 ASN B O 1
ATOM 4914 N N . THR B 1 234 ? 12.125 -16.656 -6.012 1 97.06 234 THR B N 1
ATOM 4915 C CA . THR B 1 234 ? 13.383 -15.969 -6.305 1 97.06 234 THR B CA 1
ATOM 4916 C C . THR B 1 234 ? 14.547 -16.641 -5.578 1 97.06 234 THR B C 1
ATOM 4918 O O . THR B 1 234 ? 15.578 -16.938 -6.188 1 97.06 234 THR B O 1
ATOM 4921 N N . PRO B 1 235 ? 14.43 -17.047 -4.309 1 97.38 235 PRO B N 1
ATOM 4922 C CA . PRO B 1 235 ? 15.594 -17.656 -3.664 1 97.38 235 PRO B CA 1
ATOM 4923 C C . PRO B 1 235 ? 16.062 -18.938 -4.371 1 97.38 235 PRO B C 1
ATOM 4925 O O . PRO B 1 235 ? 17.25 -19.094 -4.645 1 97.38 235 PRO B O 1
ATOM 4928 N N . SER B 1 236 ? 15.148 -19.797 -4.715 1 96.75 236 SER B N 1
ATOM 4929 C CA . SER B 1 236 ? 15.484 -21.062 -5.355 1 96.75 236 SER B CA 1
ATOM 4930 C C . SER B 1 236 ? 16.172 -20.844 -6.699 1 96.75 236 SER B C 1
ATOM 4932 O O . SER B 1 236 ? 17.188 -21.469 -6.992 1 96.75 236 SER B O 1
ATOM 4934 N N . CYS B 1 237 ? 15.641 -19.922 -7.453 1 97.88 237 CYS B N 1
ATOM 4935 C CA . CYS B 1 237 ? 16.109 -19.719 -8.82 1 97.88 237 CYS B CA 1
ATOM 4936 C C . CYS B 1 237 ? 17.406 -18.922 -8.852 1 97.88 237 CYS B C 1
ATOM 4938 O O . CYS B 1 237 ? 18.172 -19.016 -9.805 1 97.88 237 CYS B O 1
ATOM 4940 N N . SER B 1 238 ? 17.578 -18.109 -7.793 1 97.44 238 SER B N 1
ATOM 4941 C CA . SER B 1 238 ? 18.797 -17.312 -7.711 1 97.44 238 SER B CA 1
ATOM 4942 C C . SER B 1 238 ? 19.984 -18.156 -7.254 1 97.44 238 SER B C 1
ATOM 4944 O O . SER B 1 238 ? 21.141 -17.812 -7.531 1 97.44 238 SER B O 1
ATOM 4946 N N . ARG B 1 239 ? 19.688 -19.234 -6.492 1 96.12 239 ARG B N 1
ATOM 4947 C CA . ARG B 1 239 ? 20.719 -20.125 -5.98 1 96.12 239 ARG B CA 1
ATOM 4948 C C . ARG B 1 239 ? 20.406 -21.578 -6.336 1 96.12 239 ARG B C 1
ATOM 4950 O O . ARG B 1 239 ? 20.25 -22.422 -5.449 1 96.12 239 ARG B O 1
ATOM 4957 N N . PRO B 1 240 ? 20.422 -21.844 -7.598 1 95.31 240 PRO B N 1
ATOM 4958 C CA . PRO B 1 240 ? 20.094 -23.219 -7.977 1 95.31 240 PRO B CA 1
ATOM 4959 C C . PRO B 1 240 ? 21.25 -24.203 -7.754 1 95.31 240 PRO B C 1
ATOM 4961 O O . PRO B 1 240 ? 22.406 -23.781 -7.75 1 95.31 240 PRO B O 1
ATOM 4964 N N . HIS B 1 241 ? 20.938 -25.391 -7.48 1 91.06 241 HIS B N 1
ATOM 4965 C CA . HIS B 1 241 ? 21.953 -26.438 -7.551 1 91.06 241 HIS B CA 1
ATOM 4966 C C . HIS B 1 241 ? 21.875 -27.188 -8.867 1 91.06 241 HIS B C 1
ATOM 4968 O O . HIS B 1 241 ? 20.844 -27.156 -9.547 1 91.06 241 HIS B O 1
ATOM 4974 N N . GLU B 1 242 ? 22.828 -27.922 -9.195 1 91 242 GLU B N 1
ATOM 4975 C CA . GLU B 1 242 ? 22.922 -28.547 -10.516 1 91 242 GLU B CA 1
ATOM 4976 C C . GLU B 1 242 ? 21.844 -29.609 -10.711 1 91 242 GLU B C 1
ATOM 4978 O O . GLU B 1 242 ? 21.359 -29.812 -11.828 1 91 242 GLU B O 1
ATOM 4983 N N . GLY B 1 243 ? 21.453 -30.203 -9.656 1 94.19 243 GLY B N 1
ATOM 4984 C CA . GLY B 1 243 ? 20.406 -31.219 -9.719 1 94.19 243 GLY B CA 1
ATOM 4985 C C . GLY B 1 243 ? 19.062 -30.672 -10.148 1 94.19 243 GLY B C 1
ATOM 4986 O O . GLY B 1 243 ? 18.172 -31.438 -10.516 1 94.19 243 GLY B O 1
ATOM 4987 N N . MET B 1 244 ? 18.938 -29.375 -10.234 1 96.31 244 MET B N 1
ATOM 4988 C CA . MET B 1 244 ? 17.672 -28.766 -10.617 1 96.31 244 MET B CA 1
ATOM 4989 C C . MET B 1 244 ? 17.516 -28.75 -12.133 1 96.31 244 MET B C 1
ATOM 4991 O O . MET B 1 244 ? 16.484 -28.312 -12.648 1 96.31 244 MET B O 1
ATOM 4995 N N . ASN B 1 245 ? 18.453 -29.312 -12.844 1 96.31 245 ASN B N 1
ATOM 4996 C CA . ASN B 1 245 ? 18.375 -29.438 -14.297 1 96.31 245 ASN B CA 1
ATOM 4997 C C . ASN B 1 245 ? 17.312 -30.453 -14.703 1 96.31 245 ASN B C 1
ATOM 4999 O O . ASN B 1 245 ? 16.922 -30.531 -15.875 1 96.31 245 ASN B O 1
ATOM 5003 N N . VAL B 1 246 ? 16.781 -31.234 -13.758 1 96.75 246 VAL B N 1
ATOM 5004 C CA . VAL B 1 246 ? 15.695 -32.156 -14.023 1 96.75 246 VAL B CA 1
ATOM 5005 C C . VAL B 1 246 ? 14.383 -31.406 -14.203 1 96.75 246 VAL B C 1
ATOM 5007 O O . VAL B 1 246 ? 13.398 -31.953 -14.711 1 96.75 246 VAL B O 1
ATOM 5010 N N . LEU B 1 247 ? 14.344 -30.172 -13.734 1 97.94 247 LEU B N 1
ATOM 5011 C CA . LEU B 1 247 ? 13.164 -29.328 -13.867 1 97.94 247 LEU B CA 1
ATOM 5012 C C . LEU B 1 247 ? 13.039 -28.797 -15.289 1 97.94 247 LEU B C 1
ATOM 5014 O O . LEU B 1 247 ? 14.008 -28.797 -16.047 1 97.94 247 LEU B O 1
ATOM 5018 N N . THR B 1 248 ? 11.828 -28.312 -15.625 1 98.19 248 THR B N 1
ATOM 5019 C CA . THR B 1 248 ? 11.609 -27.828 -16.984 1 98.19 248 THR B CA 1
ATOM 5020 C C . THR B 1 248 ? 11.484 -26.312 -17 1 98.19 248 THR B C 1
ATOM 5022 O O . THR B 1 248 ? 11.742 -25.656 -18.016 1 98.19 248 THR B O 1
ATOM 5025 N N . GLU B 1 249 ? 11.016 -25.672 -15.883 1 98.19 249 GLU B N 1
ATOM 5026 C CA . GLU B 1 249 ? 10.781 -24.234 -15.891 1 98.19 249 GLU B CA 1
ATOM 5027 C C . GLU B 1 249 ? 11.156 -23.609 -14.547 1 98.19 249 GLU B C 1
ATOM 5029 O O . GLU B 1 249 ? 10.945 -24.219 -13.492 1 98.19 249 GLU B O 1
ATOM 5034 N N . PHE B 1 250 ? 11.656 -22.375 -14.57 1 98.44 250 PHE B N 1
ATOM 5035 C CA . PHE B 1 250 ? 11.867 -21.484 -13.438 1 98.44 250 PHE B CA 1
ATOM 5036 C C . PHE B 1 250 ? 10.922 -20.281 -13.5 1 98.44 250 PHE B C 1
ATOM 5038 O O . PHE B 1 250 ? 10.797 -19.641 -14.539 1 98.44 250 PHE B O 1
ATOM 5045 N N . HIS B 1 251 ? 10.25 -20 -12.336 1 98.31 251 HIS B N 1
ATOM 5046 C CA . HIS B 1 251 ? 9.258 -18.938 -12.297 1 98.31 251 HIS B CA 1
ATOM 5047 C C . HIS B 1 251 ? 9.625 -17.875 -11.258 1 98.31 251 HIS B C 1
ATOM 5049 O O . HIS B 1 251 ? 8.805 -17.531 -10.406 1 98.31 251 HIS B O 1
ATOM 5055 N N . PRO B 1 252 ? 10.812 -17.281 -11.242 1 98.31 252 PRO B N 1
ATOM 5056 C CA . PRO B 1 252 ? 11.18 -16.234 -10.273 1 98.31 252 PRO B CA 1
ATOM 5057 C C . PRO B 1 252 ? 10.617 -14.867 -10.648 1 98.31 252 PRO B C 1
ATOM 5059 O O . PRO B 1 252 ? 10.328 -14.609 -11.82 1 98.31 252 PRO B O 1
ATOM 5062 N N . GLY B 1 253 ? 10.422 -14.008 -9.664 1 98.12 253 GLY B N 1
ATOM 5063 C CA . GLY B 1 253 ? 9.93 -12.672 -9.953 1 98.12 253 GLY B CA 1
ATOM 5064 C C . GLY B 1 253 ? 10.766 -11.578 -9.305 1 98.12 253 GLY B C 1
ATOM 5065 O O . GLY B 1 253 ? 11.281 -10.695 -10 1 98.12 253 GLY B O 1
ATOM 5066 N N . ASN B 1 254 ? 11.055 -11.688 -8.07 1 98.62 254 ASN B N 1
ATOM 5067 C CA . ASN B 1 254 ? 11.656 -10.633 -7.262 1 98.62 254 ASN B CA 1
ATOM 5068 C C . ASN B 1 254 ? 13.094 -10.352 -7.68 1 98.62 254 ASN B C 1
ATOM 5070 O O . ASN B 1 254 ? 13.648 -9.297 -7.375 1 98.62 254 ASN B O 1
ATOM 5074 N N . TYR B 1 255 ? 13.727 -11.25 -8.484 1 98.75 255 TYR B N 1
ATOM 5075 C CA . TYR B 1 255 ? 15.148 -11.203 -8.805 1 98.75 255 TYR B CA 1
ATOM 5076 C C . TYR B 1 255 ? 15.492 -9.953 -9.594 1 98.75 255 TYR B C 1
ATOM 5078 O O . TYR B 1 255 ? 16.672 -9.57 -9.688 1 98.75 255 TYR B O 1
ATOM 5086 N N . ILE B 1 256 ? 14.477 -9.336 -10.195 1 98.88 256 ILE B N 1
ATOM 5087 C CA . ILE B 1 256 ? 14.734 -8.188 -11.062 1 98.88 256 ILE B CA 1
ATOM 5088 C C . ILE B 1 256 ? 15.148 -6.984 -10.227 1 98.88 256 ILE B C 1
ATOM 5090 O O . ILE B 1 256 ? 15.961 -6.164 -10.656 1 98.88 256 ILE B O 1
ATOM 5094 N N . PHE B 1 257 ? 14.617 -6.895 -8.977 1 98.94 257 PHE B N 1
ATOM 5095 C CA . PHE B 1 257 ? 14.93 -5.797 -8.07 1 98.94 257 PHE B CA 1
ATOM 5096 C C . PHE B 1 257 ? 15.797 -6.281 -6.91 1 98.94 257 PHE B C 1
ATOM 5098 O O . PHE B 1 257 ? 16.703 -5.574 -6.477 1 98.94 257 PHE B O 1
ATOM 5105 N N . TYR B 1 258 ? 15.477 -7.535 -6.496 1 98.75 258 TYR B N 1
ATOM 5106 C CA . TYR B 1 258 ? 15.945 -7.984 -5.188 1 98.75 258 TYR B CA 1
ATOM 5107 C C . TYR B 1 258 ? 15.57 -6.984 -4.102 1 98.75 258 TYR B C 1
ATOM 5109 O O . TYR B 1 258 ? 14.789 -6.059 -4.344 1 98.75 258 TYR B O 1
ATOM 5117 N N . ASP B 1 259 ? 15.945 -7.215 -2.881 1 98.56 259 ASP B N 1
ATOM 5118 C CA . ASP B 1 259 ? 15.664 -6.371 -1.724 1 98.56 259 ASP B CA 1
ATOM 5119 C C . ASP B 1 259 ? 16.406 -6.871 -0.484 1 98.56 259 ASP B C 1
ATOM 5121 O O . ASP B 1 259 ? 17.219 -7.797 -0.568 1 98.56 259 ASP B O 1
ATOM 5125 N N . MET B 1 260 ? 16.156 -6.273 0.597 1 97.75 260 MET B N 1
ATOM 5126 C CA . MET B 1 260 ? 16.906 -6.609 1.802 1 97.75 260 MET B CA 1
ATOM 5127 C C . MET B 1 260 ? 16.5 -7.973 2.34 1 97.75 260 MET B C 1
ATOM 5129 O O . MET B 1 260 ? 17.297 -8.68 2.949 1 97.75 260 MET B O 1
ATOM 5133 N N . GLN B 1 261 ? 15.258 -8.344 2.139 1 97.25 261 GLN B N 1
ATOM 5134 C CA . GLN B 1 261 ? 14.836 -9.688 2.523 1 97.25 261 GLN B CA 1
ATOM 5135 C C . GLN B 1 261 ? 15.617 -10.75 1.759 1 97.25 261 GLN B C 1
ATOM 5137 O O . GLN B 1 261 ? 16.078 -11.734 2.346 1 97.25 261 GLN B O 1
ATOM 5142 N N . GLN B 1 262 ? 15.773 -10.57 0.5 1 97.81 262 GLN B N 1
ATOM 5143 C CA . GLN B 1 262 ? 16.516 -11.508 -0.34 1 97.81 262 GLN B CA 1
ATOM 5144 C C . GLN B 1 262 ? 17.984 -11.578 0.069 1 97.81 262 GLN B C 1
ATOM 5146 O O . GLN B 1 262 ? 18.594 -12.648 0.023 1 97.81 262 GLN B O 1
ATOM 5151 N N . VAL B 1 263 ? 18.531 -10.422 0.444 1 97.19 263 VAL B N 1
ATOM 5152 C CA . VAL B 1 263 ? 19.891 -10.406 0.959 1 97.19 263 VAL B CA 1
ATOM 5153 C C . VAL B 1 263 ? 19.969 -11.234 2.244 1 97.19 263 VAL B C 1
ATOM 5155 O O . VAL B 1 263 ? 20.859 -12.07 2.4 1 97.19 263 VAL B O 1
ATOM 5158 N N . THR B 1 264 ? 19.016 -11.023 3.107 1 94.94 264 THR B N 1
ATOM 5159 C CA . THR B 1 264 ? 18.984 -11.68 4.41 1 94.94 264 THR B CA 1
ATOM 5160 C C . THR B 1 264 ? 18.844 -13.188 4.254 1 94.94 264 THR B C 1
ATOM 5162 O O . THR B 1 264 ? 19.484 -13.953 4.98 1 94.94 264 THR B O 1
ATOM 5165 N N . ILE B 1 265 ? 18.094 -13.609 3.27 1 95.19 265 ILE B N 1
ATOM 5166 C CA . ILE B 1 265 ? 17.844 -15.016 2.986 1 95.19 265 ILE B CA 1
ATOM 5167 C C . ILE B 1 265 ? 19.078 -15.641 2.344 1 95.19 265 ILE B C 1
ATOM 5169 O O . ILE B 1 265 ? 19.328 -16.844 2.508 1 95.19 265 ILE B O 1
ATOM 5173 N N . GLY B 1 266 ? 19.828 -14.836 1.625 1 96.44 266 GLY B N 1
ATOM 5174 C CA . GLY B 1 266 ? 21.016 -15.32 0.939 1 96.44 266 GLY B CA 1
ATOM 5175 C C . GLY B 1 266 ? 20.828 -15.469 -0.557 1 96.44 266 GLY B C 1
ATOM 5176 O O . GLY B 1 266 ? 21.656 -16.062 -1.241 1 96.44 266 GLY B O 1
ATOM 5177 N N . SER B 1 267 ? 19.797 -14.898 -1.107 1 97.25 267 SER B N 1
ATOM 5178 C CA . SER B 1 267 ? 19.469 -15.016 -2.527 1 97.25 267 SER B CA 1
ATOM 5179 C C . SER B 1 267 ? 20.406 -14.164 -3.375 1 97.25 267 SER B C 1
ATOM 5181 O O . SER B 1 267 ? 20.625 -14.453 -4.551 1 97.25 267 SER B O 1
ATOM 5183 N N . CYS B 1 268 ? 20.922 -13.094 -2.803 1 97.69 268 CYS B N 1
ATOM 5184 C CA . CYS B 1 268 ? 21.703 -12.117 -3.547 1 97.69 268 CYS B CA 1
ATOM 5185 C C . CYS B 1 268 ? 22.594 -11.312 -2.615 1 97.69 268 CYS B C 1
ATOM 5187 O O . CYS B 1 268 ? 22.562 -11.508 -1.398 1 97.69 268 CYS B O 1
ATOM 5189 N N . ASP B 1 269 ? 23.453 -10.547 -3.223 1 97.5 269 ASP B N 1
ATOM 5190 C CA . ASP B 1 269 ? 24.25 -9.562 -2.49 1 97.5 269 ASP B CA 1
ATOM 5191 C C . ASP B 1 269 ? 23.547 -8.203 -2.482 1 97.5 269 ASP B C 1
ATOM 5193 O O . ASP B 1 269 ? 22.719 -7.922 -3.344 1 97.5 269 ASP B O 1
ATOM 5197 N N . ILE B 1 270 ? 23.922 -7.402 -1.499 1 97.56 270 ILE B N 1
ATOM 5198 C CA . ILE B 1 270 ? 23.266 -6.102 -1.346 1 97.56 270 ILE B CA 1
ATOM 5199 C C . ILE B 1 270 ? 23.5 -5.258 -2.596 1 97.56 270 ILE B C 1
ATOM 5201 O O . ILE B 1 270 ? 22.656 -4.461 -2.988 1 97.56 270 ILE B O 1
ATOM 5205 N N . ASP B 1 271 ? 24.594 -5.457 -3.303 1 97.94 271 ASP B N 1
ATOM 5206 C CA . ASP B 1 271 ? 24.938 -4.676 -4.484 1 97.94 271 ASP B CA 1
ATOM 5207 C C . ASP B 1 271 ? 24.078 -5.07 -5.68 1 97.94 271 ASP B C 1
ATOM 5209 O O . ASP B 1 271 ? 24.047 -4.371 -6.691 1 97.94 271 ASP B O 1
ATOM 5213 N N . ASP B 1 272 ? 23.344 -6.184 -5.574 1 98.62 272 ASP B N 1
ATOM 5214 C CA . ASP B 1 272 ? 22.453 -6.633 -6.645 1 98.62 272 ASP B CA 1
ATOM 5215 C C . ASP B 1 272 ? 21.109 -5.902 -6.586 1 98.62 272 ASP B C 1
ATOM 5217 O O . ASP B 1 272 ? 20.344 -5.945 -7.543 1 98.62 272 ASP B O 1
ATOM 5221 N N . ILE B 1 273 ? 20.844 -5.305 -5.457 1 98.81 273 ILE B N 1
ATOM 5222 C CA . ILE B 1 273 ? 19.531 -4.668 -5.297 1 98.81 273 ILE B CA 1
ATOM 5223 C C . ILE B 1 273 ? 19.406 -3.502 -6.273 1 98.81 273 ILE B C 1
ATOM 5225 O O . ILE B 1 273 ? 20.219 -2.582 -6.266 1 98.81 273 ILE B O 1
ATOM 5229 N N . ALA B 1 274 ? 18.344 -3.529 -7.059 1 98.94 274 ALA B N 1
ATOM 5230 C CA . ALA B 1 274 ? 18.266 -2.625 -8.203 1 98.94 274 ALA B CA 1
ATOM 5231 C C . ALA B 1 274 ? 17.219 -1.54 -7.965 1 98.94 274 ALA B C 1
ATOM 5233 O O . ALA B 1 274 ? 16.891 -0.774 -8.875 1 98.94 274 ALA B O 1
ATOM 5234 N N . CYS B 1 275 ? 16.672 -1.476 -6.762 1 98.88 275 CYS B N 1
ATOM 5235 C CA . CYS B 1 275 ? 15.672 -0.45 -6.473 1 98.88 275 CYS B CA 1
ATOM 5236 C C . CYS B 1 275 ? 15.945 0.207 -5.125 1 98.88 275 CYS B C 1
ATOM 5238 O O . CYS B 1 275 ? 16.625 -0.366 -4.277 1 98.88 275 CYS B O 1
ATOM 5240 N N . ARG B 1 276 ? 15.469 1.39 -4.973 1 98.62 276 ARG B N 1
ATOM 5241 C CA . ARG B 1 276 ? 15.5 2.117 -3.705 1 98.62 276 ARG B CA 1
ATOM 5242 C C . ARG B 1 276 ? 14.461 3.236 -3.693 1 98.62 276 ARG B C 1
ATOM 5244 O O . ARG B 1 276 ? 13.961 3.637 -4.746 1 98.62 276 ARG B O 1
ATOM 5251 N N . LEU B 1 277 ? 14.117 3.682 -2.521 1 98.5 277 LEU B N 1
ATOM 5252 C CA . LEU B 1 277 ? 13.258 4.844 -2.324 1 98.5 277 LEU B CA 1
ATOM 5253 C C . LEU B 1 277 ? 14.086 6.094 -2.047 1 98.5 277 LEU B C 1
ATOM 5255 O O . LEU B 1 277 ? 15.062 6.043 -1.29 1 98.5 277 LEU B O 1
ATOM 5259 N N . THR B 1 278 ? 13.734 7.176 -2.725 1 98.56 278 THR B N 1
ATOM 5260 C CA . THR B 1 278 ? 14.32 8.461 -2.359 1 98.56 278 THR B CA 1
ATOM 5261 C C . THR B 1 278 ? 13.375 9.25 -1.463 1 98.56 278 THR B C 1
ATOM 5263 O O . THR B 1 278 ? 12.156 9.219 -1.651 1 98.56 278 THR B O 1
ATOM 5266 N N . THR B 1 279 ? 13.93 9.938 -0.474 1 98.69 279 THR B N 1
ATOM 5267 C CA . THR B 1 279 ? 13.188 10.742 0.494 1 98.69 279 THR B CA 1
ATOM 5268 C C . THR B 1 279 ? 14 11.961 0.91 1 98.69 279 THR B C 1
ATOM 5270 O O . THR B 1 279 ? 15.172 12.094 0.537 1 98.69 279 THR B O 1
ATOM 5273 N N . ARG B 1 280 ? 13.383 12.898 1.609 1 98.62 280 ARG B N 1
ATOM 5274 C CA . ARG B 1 280 ? 14.062 14.078 2.113 1 98.62 280 ARG B CA 1
ATOM 5275 C C . ARG B 1 280 ? 13.773 14.297 3.594 1 98.62 280 ARG B C 1
ATOM 5277 O O . ARG B 1 280 ? 12.688 13.953 4.074 1 98.62 280 ARG B O 1
ATOM 5284 N N . ILE B 1 281 ? 14.773 14.844 4.234 1 98.69 281 ILE B N 1
ATOM 5285 C CA . ILE B 1 281 ? 14.594 15.258 5.621 1 98.69 281 ILE B CA 1
ATOM 5286 C C . ILE B 1 281 ? 13.719 16.5 5.684 1 98.69 281 ILE B C 1
ATOM 5288 O O . ILE B 1 281 ? 13.992 17.484 4.988 1 98.69 281 ILE B O 1
ATOM 5292 N N . ILE B 1 282 ? 12.703 16.469 6.582 1 98.38 282 ILE B N 1
ATOM 5293 C CA . ILE B 1 282 ? 11.742 17.562 6.547 1 98.38 282 ILE B CA 1
ATOM 5294 C C . ILE B 1 282 ? 11.625 18.188 7.938 1 98.38 282 ILE B C 1
ATOM 5296 O O . ILE B 1 282 ? 10.93 19.188 8.117 1 98.38 282 ILE B O 1
ATOM 5300 N N . GLY B 1 283 ? 12.258 17.625 8.906 1 97.69 283 GLY B N 1
ATOM 5301 C CA . GLY B 1 283 ? 12.203 18.188 10.242 1 97.69 283 GLY B CA 1
ATOM 5302 C C . GLY B 1 283 ? 13.164 17.516 11.211 1 97.69 283 GLY B C 1
ATOM 5303 O O . GLY B 1 283 ? 13.578 16.375 10.992 1 97.69 283 GLY B O 1
ATOM 5304 N N . HIS B 1 284 ? 13.57 18.297 12.219 1 97.44 284 HIS B N 1
ATOM 5305 C CA . HIS B 1 284 ? 14.414 17.812 13.305 1 97.44 284 HIS B CA 1
ATOM 5306 C C . HIS B 1 284 ? 13.656 17.812 14.633 1 97.44 284 HIS B C 1
ATOM 5308 O O . HIS B 1 284 ? 12.898 18.734 14.922 1 97.44 284 HIS B O 1
ATOM 5314 N N . LYS B 1 285 ? 13.789 16.703 15.359 1 96.56 285 LYS B N 1
ATOM 5315 C CA . LYS B 1 285 ? 13.281 16.594 16.719 1 96.56 285 LYS B CA 1
ATOM 5316 C C . LYS B 1 285 ? 14.375 16.141 17.688 1 96.56 285 LYS B C 1
ATOM 5318 O O . LYS B 1 285 ? 14.305 15.047 18.234 1 96.56 285 LYS B O 1
ATOM 5323 N N . PRO B 1 286 ? 15.305 17.031 18.031 1 95.5 286 PRO B N 1
ATOM 5324 C CA . PRO B 1 286 ? 16.453 16.656 18.844 1 95.5 286 PRO B CA 1
ATOM 5325 C C . PRO B 1 286 ? 16.062 16.109 20.219 1 95.5 286 PRO B C 1
ATOM 5327 O O . PRO B 1 286 ? 16.719 15.211 20.734 1 95.5 286 PRO B O 1
ATOM 5330 N N . SER B 1 287 ? 15.047 16.656 20.844 1 94.06 287 SER B N 1
ATOM 5331 C CA . SER B 1 287 ? 14.625 16.203 22.156 1 94.06 287 SER B CA 1
ATOM 5332 C C . SER B 1 287 ? 14.234 14.727 22.141 1 94.06 287 SER B C 1
ATOM 5334 O O . SER B 1 287 ? 14.25 14.062 23.188 1 94.06 287 SER B O 1
ATOM 5336 N N . HIS B 1 288 ? 13.914 14.203 20.969 1 95.69 288 HIS B N 1
ATOM 5337 C CA . HIS B 1 288 ? 13.516 12.812 20.828 1 95.69 288 HIS B CA 1
ATOM 5338 C C . HIS B 1 288 ? 14.586 12.008 20.094 1 95.69 288 HIS B C 1
ATOM 5340 O O . HIS B 1 288 ? 14.391 10.82 19.812 1 95.69 288 HIS B O 1
ATOM 5346 N N . ASN B 1 289 ? 15.656 12.648 19.75 1 97.75 289 ASN B N 1
ATOM 5347 C CA . ASN B 1 289 ? 16.734 12.047 18.969 1 97.75 289 ASN B CA 1
ATOM 5348 C C . ASN B 1 289 ? 16.234 11.461 17.656 1 97.75 289 ASN B C 1
ATOM 5350 O O . ASN B 1 289 ? 16.547 10.312 17.328 1 97.75 289 ASN B O 1
ATOM 5354 N N . ILE B 1 290 ? 15.383 12.234 16.891 1 97.88 290 ILE B N 1
ATOM 5355 C CA . ILE B 1 290 ? 14.875 11.773 15.602 1 97.88 290 ILE B CA 1
ATOM 5356 C C . ILE B 1 290 ? 14.914 12.93 14.602 1 97.88 290 ILE B C 1
ATOM 5358 O O . ILE B 1 290 ? 14.977 14.094 14.992 1 97.88 290 ILE B O 1
ATOM 5362 N N . PHE B 1 291 ? 15.031 12.656 13.391 1 98.19 291 PHE B N 1
ATOM 5363 C CA . PHE B 1 291 ? 14.602 13.562 12.336 1 98.19 291 PHE B CA 1
ATOM 5364 C C . PHE B 1 291 ? 13.477 12.945 11.516 1 98.19 291 PHE B C 1
ATOM 5366 O O . PHE B 1 291 ? 13.266 11.727 11.555 1 98.19 291 PHE B O 1
ATOM 5373 N N . LEU B 1 292 ? 12.727 13.781 10.883 1 98.31 292 LEU B N 1
ATOM 5374 C CA . LEU B 1 292 ? 11.562 13.383 10.109 1 98.31 292 LEU B CA 1
ATOM 5375 C C . LEU B 1 292 ? 11.891 13.344 8.617 1 98.31 292 LEU B C 1
ATOM 5377 O O . LEU B 1 292 ? 12.609 14.211 8.109 1 98.31 292 LEU B O 1
ATOM 5381 N N . ILE B 1 293 ? 11.336 12.344 7.938 1 98.62 293 ILE B N 1
ATOM 5382 C CA . ILE B 1 293 ? 11.453 12.266 6.484 1 98.62 293 ILE B CA 1
ATOM 5383 C C . ILE B 1 293 ? 10.062 12.258 5.855 1 98.62 293 ILE B C 1
ATOM 5385 O O . ILE B 1 293 ? 9.078 11.914 6.516 1 98.62 293 ILE B O 1
ATOM 5389 N N . ASP B 1 294 ? 9.977 12.641 4.578 1 98.19 294 ASP B N 1
ATOM 5390 C CA . ASP B 1 294 ? 8.688 12.719 3.902 1 98.19 294 ASP B CA 1
ATOM 5391 C C . ASP B 1 294 ? 8.281 11.359 3.33 1 98.19 294 ASP B C 1
ATOM 5393 O O . ASP B 1 294 ? 7.605 11.289 2.303 1 98.19 294 ASP B O 1
ATOM 5397 N N . CYS B 1 295 ? 8.688 10.344 3.914 1 96.94 295 CYS B N 1
ATOM 5398 C CA . CYS B 1 295 ? 8.359 8.961 3.59 1 96.94 295 CYS B CA 1
ATOM 5399 C C . CYS B 1 295 ? 7.613 8.297 4.738 1 96.94 295 CYS B C 1
ATOM 5401 O O . CYS B 1 295 ? 8.203 7.992 5.777 1 96.94 295 CYS B O 1
ATOM 5403 N N . GLY B 1 296 ? 6.352 8.125 4.59 1 96.94 296 GLY B N 1
ATOM 5404 C CA . GLY B 1 296 ? 5.543 7.414 5.566 1 96.94 296 GLY B CA 1
ATOM 5405 C C . GLY B 1 296 ? 5.172 6.012 5.121 1 96.94 296 GLY B C 1
ATOM 5406 O O . GLY B 1 296 ? 5.848 5.422 4.277 1 96.94 296 GLY B O 1
ATOM 5407 N N . PHE B 1 297 ? 4.086 5.449 5.766 1 96.25 297 PHE B N 1
ATOM 5408 C CA . PHE B 1 297 ? 3.756 4.051 5.496 1 96.25 297 PHE B CA 1
ATOM 5409 C C . PHE B 1 297 ? 3.125 3.9 4.117 1 96.25 297 PHE B C 1
ATOM 5411 O O . PHE B 1 297 ? 3.119 2.807 3.551 1 96.25 297 PHE B O 1
ATOM 5418 N N . LEU B 1 298 ? 2.65 4.984 3.5 1 96.94 298 LEU B N 1
ATOM 5419 C CA . LEU B 1 298 ? 2.066 4.891 2.166 1 96.94 298 LEU B CA 1
ATOM 5420 C C . LEU B 1 298 ? 3.154 4.832 1.1 1 96.94 298 LEU B C 1
ATOM 5422 O O . LEU B 1 298 ? 2.879 4.512 -0.058 1 96.94 298 LEU B O 1
ATOM 5426 N N . ALA B 1 299 ? 4.375 5.156 1.502 1 97.56 299 ALA B N 1
ATOM 5427 C CA . ALA B 1 299 ? 5.469 5.125 0.532 1 97.56 299 ALA B CA 1
ATOM 5428 C C . ALA B 1 299 ? 6.324 3.879 0.712 1 97.56 299 ALA B C 1
ATOM 5430 O O . ALA B 1 299 ? 6.637 3.184 -0.259 1 97.56 299 ALA B O 1
ATOM 5431 N N . LEU B 1 300 ? 6.688 3.561 1.906 1 97.06 300 LEU B N 1
ATOM 5432 C CA . LEU B 1 300 ? 7.652 2.502 2.184 1 97.06 300 LEU B CA 1
ATOM 5433 C C . LEU B 1 300 ? 6.941 1.184 2.473 1 97.06 300 LEU B C 1
ATOM 5435 O O . LEU B 1 300 ? 7.445 0.112 2.127 1 97.06 300 LEU B O 1
ATOM 5439 N N . SER B 1 301 ? 5.762 1.177 3.084 1 95 301 SER B N 1
ATOM 5440 C CA . SER B 1 301 ? 4.996 0.027 3.559 1 95 301 SER B CA 1
ATOM 5441 C C . SER B 1 301 ? 5.449 -0.4 4.953 1 95 301 SER B C 1
ATOM 5443 O O . SER B 1 301 ? 6.496 0.038 5.43 1 95 301 SER B O 1
ATOM 5445 N N . TYR B 1 302 ? 4.727 -1.257 5.66 1 94.81 302 TYR B N 1
ATOM 5446 C CA . TYR B 1 302 ? 4.977 -1.697 7.027 1 94.81 302 TYR B CA 1
ATOM 5447 C C . TYR B 1 302 ? 5.77 -2.998 7.043 1 94.81 302 TYR B C 1
ATOM 5449 O O . TYR B 1 302 ? 6.215 -3.445 8.102 1 94.81 302 TYR B O 1
ATOM 5457 N N . ASP B 1 303 ? 5.969 -3.588 5.867 1 94.88 303 ASP B N 1
ATOM 5458 C CA . ASP B 1 303 ? 6.531 -4.934 5.828 1 94.88 303 ASP B CA 1
ATOM 5459 C C . ASP B 1 303 ? 7.906 -4.973 6.492 1 94.88 303 ASP B C 1
ATOM 5461 O O . ASP B 1 303 ? 8.742 -4.098 6.254 1 94.88 303 ASP B O 1
ATOM 5465 N N . GLY B 1 304 ? 8.102 -5.945 7.359 1 93.44 304 GLY B N 1
ATOM 5466 C CA . GLY B 1 304 ? 9.383 -6.18 8 1 93.44 304 GLY B CA 1
ATOM 5467 C C . GLY B 1 304 ? 9.609 -5.309 9.227 1 93.44 304 GLY B C 1
ATOM 5468 O O . GLY B 1 304 ? 10.531 -5.551 10 1 93.44 304 GLY B O 1
ATOM 5469 N N . MET B 1 305 ? 8.773 -4.281 9.445 1 92.75 305 MET B N 1
ATOM 5470 C CA . MET B 1 305 ? 9.023 -3.287 10.484 1 92.75 305 MET B CA 1
ATOM 5471 C C . MET B 1 305 ? 9.07 -3.941 11.867 1 92.75 305 MET B C 1
ATOM 5473 O O . MET B 1 305 ? 9.93 -3.613 12.68 1 92.75 305 MET B O 1
ATOM 5477 N N . TYR B 1 306 ? 8.211 -4.895 12.172 1 89.5 306 TYR B N 1
ATOM 5478 C CA . TYR B 1 306 ? 8.117 -5.473 13.508 1 89.5 306 TYR B CA 1
ATOM 5479 C C . TYR B 1 306 ? 9.008 -6.703 13.633 1 89.5 306 TYR B C 1
ATOM 5481 O O . TYR B 1 306 ? 9.664 -6.898 14.656 1 89.5 306 TYR B O 1
ATOM 5489 N N . GLU B 1 307 ? 9.141 -7.445 12.547 1 89.94 307 GLU B N 1
ATOM 5490 C CA . GLU B 1 307 ? 9.93 -8.672 12.578 1 89.94 307 GLU B CA 1
ATOM 5491 C C . GLU B 1 307 ? 11.422 -8.375 12.469 1 89.94 307 GLU B C 1
ATOM 5493 O O . GLU B 1 307 ? 12.242 -9.07 13.07 1 89.94 307 GLU B O 1
ATOM 5498 N N . TYR B 1 308 ? 11.711 -7.332 11.758 1 93.25 308 TYR B N 1
ATOM 5499 C CA . TYR B 1 308 ? 13.102 -6.969 11.5 1 93.25 308 TYR B CA 1
ATOM 5500 C C . TYR B 1 308 ? 13.312 -5.465 11.656 1 93.25 308 TYR B C 1
ATOM 5502 O O . TYR B 1 308 ? 13.734 -4.789 10.711 1 93.25 308 TYR B O 1
ATOM 5510 N N . PRO B 1 309 ? 13.109 -4.969 12.844 1 92.56 309 PRO B N 1
ATOM 5511 C CA . PRO B 1 309 ? 13.07 -3.523 13.07 1 92.56 309 PRO B CA 1
ATOM 5512 C C . PRO B 1 309 ? 14.375 -2.828 12.68 1 92.56 309 PRO B C 1
ATOM 5514 O O . PRO B 1 309 ? 14.367 -1.639 12.352 1 92.56 309 PRO B O 1
ATOM 5517 N N . ASN B 1 310 ? 15.5 -3.5 12.672 1 92.31 310 ASN B N 1
ATOM 5518 C CA . ASN B 1 310 ? 16.766 -2.861 12.352 1 92.31 310 ASN B CA 1
ATOM 5519 C C . ASN B 1 310 ? 17.094 -2.984 10.867 1 92.31 310 ASN B C 1
ATOM 5521 O O . ASN B 1 310 ? 17.969 -2.279 10.359 1 92.31 310 ASN B O 1
ATOM 5525 N N . GLU B 1 311 ? 16.344 -3.854 10.109 1 90.69 311 GLU B N 1
ATOM 5526 C CA . GLU B 1 311 ? 16.75 -4.152 8.742 1 90.69 311 GLU B CA 1
ATOM 5527 C C . GLU B 1 311 ? 15.68 -3.711 7.742 1 90.69 311 GLU B C 1
ATOM 5529 O O . GLU B 1 311 ? 15.953 -3.59 6.547 1 90.69 311 GLU B O 1
ATOM 5534 N N . PHE B 1 312 ? 14.461 -3.389 8.242 1 93.94 312 PHE B N 1
ATOM 5535 C CA . PHE B 1 312 ? 13.344 -3.225 7.312 1 93.94 312 PHE B CA 1
ATOM 5536 C C . PHE B 1 312 ? 13.477 -1.927 6.527 1 93.94 312 PHE B C 1
ATOM 5538 O O . PHE B 1 312 ? 12.805 -1.735 5.516 1 93.94 312 PHE B O 1
ATOM 5545 N N . SER B 1 313 ? 14.344 -1.024 6.984 1 94.75 313 SER B N 1
ATOM 5546 C CA . SER B 1 313 ? 14.609 0.255 6.332 1 94.75 313 SER B CA 1
ATOM 5547 C C . SER B 1 313 ? 16.109 0.541 6.266 1 94.75 313 SER B C 1
ATOM 5549 O O . SER B 1 313 ? 16.609 1.405 6.98 1 94.75 313 SER B O 1
ATOM 5551 N N . THR B 1 314 ? 16.812 0.014 5.297 1 97.5 314 THR B N 1
ATOM 5552 C CA . THR B 1 314 ? 18.25 0.18 5.191 1 97.5 314 THR B CA 1
ATOM 5553 C C . THR B 1 314 ? 18.594 1.447 4.41 1 97.5 314 THR B C 1
ATOM 5555 O O . THR B 1 314 ? 18.281 1.556 3.225 1 97.5 314 THR B O 1
ATOM 5558 N N . PHE B 1 315 ? 19.25 2.424 5.125 1 98.44 315 PHE B N 1
ATOM 5559 C CA . PHE B 1 315 ? 19.641 3.676 4.484 1 98.44 315 PHE B CA 1
ATOM 5560 C C . PHE B 1 315 ? 20.969 3.523 3.754 1 98.44 315 PHE B C 1
ATOM 5562 O O . PHE B 1 315 ? 21.953 3.084 4.34 1 98.44 315 PHE B O 1
ATOM 5569 N N . VAL B 1 316 ? 20.984 3.869 2.471 1 98.06 316 VAL B N 1
ATOM 5570 C CA . VAL B 1 316 ? 22.203 3.793 1.66 1 98.06 316 VAL B CA 1
ATOM 5571 C C . VAL B 1 316 ? 23.25 4.738 2.223 1 98.06 316 VAL B C 1
ATOM 5573 O O . VAL B 1 316 ? 22.969 5.906 2.496 1 98.06 316 VAL B O 1
ATOM 5576 N N . ASP B 1 317 ? 24.453 4.324 2.492 1 96.88 317 ASP B N 1
ATOM 5577 C CA . ASP B 1 317 ? 25.625 5.062 2.957 1 96.88 317 ASP B CA 1
ATOM 5578 C C . ASP B 1 317 ? 25.406 5.605 4.367 1 96.88 317 ASP B C 1
ATOM 5580 O O . ASP B 1 317 ? 26.125 6.508 4.809 1 96.88 317 ASP B O 1
ATOM 5584 N N . ASN B 1 318 ? 24.375 5.215 5.07 1 97.62 318 ASN B N 1
ATOM 5585 C CA . ASN B 1 318 ? 24.047 5.57 6.445 1 97.62 318 ASN B CA 1
ATOM 5586 C C . ASN B 1 318 ? 23.547 4.359 7.23 1 97.62 318 ASN B C 1
ATOM 5588 O O . ASN B 1 318 ? 22.391 4.324 7.66 1 97.62 318 ASN B O 1
ATOM 5592 N N . ALA B 1 319 ? 24.438 3.42 7.523 1 95.31 319 ALA B N 1
ATOM 5593 C CA . ALA B 1 319 ? 24.094 2.086 8.016 1 95.31 319 ALA B CA 1
ATOM 5594 C C . ALA B 1 319 ? 23.516 2.154 9.43 1 95.31 319 ALA B C 1
ATOM 5596 O O . ALA B 1 319 ? 22.828 1.231 9.875 1 95.31 319 ALA B O 1
ATOM 5597 N N . ASP B 1 320 ? 23.75 3.232 10.117 1 97.31 320 ASP B N 1
ATOM 5598 C CA . ASP B 1 320 ? 23.312 3.316 11.516 1 97.31 320 ASP B CA 1
ATOM 5599 C C . ASP B 1 320 ? 21.906 3.885 11.617 1 97.31 320 ASP B C 1
ATOM 5601 O O . ASP B 1 320 ? 21.328 3.928 12.703 1 97.31 320 ASP B O 1
ATOM 5605 N N . LEU B 1 321 ? 21.359 4.367 10.562 1 98.25 321 LEU B N 1
ATOM 5606 C CA . LEU B 1 321 ? 20.031 4.957 10.594 1 98.25 321 LEU B CA 1
ATOM 5607 C C . LEU B 1 321 ? 18.953 3.885 10.453 1 98.25 321 LEU B C 1
ATOM 5609 O O . LEU B 1 321 ? 19.188 2.85 9.82 1 98.25 321 LEU B O 1
ATOM 5613 N N . LYS B 1 322 ? 17.812 4.102 11.008 1 97.38 322 LYS B N 1
ATOM 5614 C CA . LYS B 1 322 ? 16.625 3.268 10.82 1 97.38 322 LYS B CA 1
ATOM 5615 C C . LYS B 1 322 ? 15.352 4.074 11.023 1 97.38 322 LYS B C 1
ATOM 5617 O O . LYS B 1 322 ? 15.336 5.051 11.773 1 97.38 322 LYS B O 1
ATOM 5622 N N . VAL B 1 323 ? 14.352 3.688 10.391 1 97.56 323 VAL B N 1
ATOM 5623 C CA . VAL B 1 323 ? 13.008 4.203 10.656 1 97.56 323 VAL B CA 1
ATOM 5624 C C . VAL B 1 323 ? 12.422 3.51 11.883 1 97.56 323 VAL B C 1
ATOM 5626 O O . VAL B 1 323 ? 12.5 2.287 12.008 1 97.56 323 VAL B O 1
ATOM 5629 N N . ILE B 1 324 ? 11.758 4.266 12.758 1 95.56 324 ILE B N 1
ATOM 5630 C CA . ILE B 1 324 ? 11.242 3.664 13.977 1 95.56 324 ILE B CA 1
ATOM 5631 C C . ILE B 1 324 ? 9.727 3.887 14.062 1 95.56 324 ILE B C 1
ATOM 5633 O O . ILE B 1 324 ? 9.07 3.359 14.961 1 95.56 324 ILE B O 1
ATOM 5637 N N . GLY B 1 325 ? 9.195 4.629 13.164 1 92.56 325 GLY B N 1
ATOM 5638 C CA . GLY B 1 325 ? 7.766 4.914 13.18 1 92.56 325 GLY B CA 1
ATOM 5639 C C . GLY B 1 325 ? 7.305 5.727 11.992 1 92.56 325 GLY B C 1
ATOM 5640 O O . GLY B 1 325 ? 8.109 6.391 11.336 1 92.56 325 GLY B O 1
ATOM 5641 N N . PHE B 1 326 ? 5.898 5.645 11.82 1 90.06 326 PHE B N 1
ATOM 5642 C CA . PHE B 1 326 ? 5.301 6.289 10.656 1 90.06 326 PHE B CA 1
ATOM 5643 C C . PHE B 1 326 ? 4.055 7.074 11.047 1 90.06 326 PHE B C 1
ATOM 5645 O O . PHE B 1 326 ? 3.387 6.734 12.031 1 90.06 326 PHE B O 1
ATOM 5652 N N . SER B 1 327 ? 3.852 8.133 10.406 1 93.06 327 SER B N 1
ATOM 5653 C CA . SER B 1 327 ? 2.506 8.531 10.008 1 93.06 327 SER B CA 1
ATOM 5654 C C . SER B 1 327 ? 2.256 8.227 8.539 1 93.06 327 SER B C 1
ATOM 5656 O O . SER B 1 327 ? 3.02 7.488 7.91 1 93.06 327 SER B O 1
ATOM 5658 N N . GLN B 1 328 ? 1.183 8.688 8.039 1 95.75 328 GLN B N 1
ATOM 5659 C CA . GLN B 1 328 ? 0.781 8.359 6.676 1 95.75 328 GLN B CA 1
ATOM 5660 C C . GLN B 1 328 ? 1.833 8.82 5.668 1 95.75 328 GLN B C 1
ATOM 5662 O O . GLN B 1 328 ? 2.219 8.055 4.777 1 95.75 328 GLN B O 1
ATOM 5667 N N . GLU B 1 329 ? 2.393 10.094 5.836 1 97.5 329 GLU B N 1
ATOM 5668 C CA . GLU B 1 329 ? 3.322 10.664 4.867 1 97.5 329 GLU B CA 1
ATOM 5669 C C . GLU B 1 329 ? 4.695 10.898 5.488 1 97.5 329 GLU B C 1
ATOM 5671 O O . GLU B 1 329 ? 5.629 11.312 4.805 1 97.5 329 GLU B O 1
ATOM 5676 N N . ILE B 1 330 ? 4.848 10.641 6.766 1 97.38 330 ILE B N 1
ATOM 5677 C CA . ILE B 1 330 ? 6.07 11.039 7.453 1 97.38 330 ILE B CA 1
ATOM 5678 C C . ILE B 1 330 ? 6.668 9.836 8.18 1 97.38 330 ILE B C 1
ATOM 5680 O O . ILE B 1 330 ? 5.941 9.047 8.789 1 97.38 330 ILE B O 1
ATOM 5684 N N . GLY B 1 331 ? 7.973 9.719 8.07 1 97.5 331 GLY B N 1
ATOM 5685 C CA . GLY B 1 331 ? 8.719 8.727 8.828 1 97.5 331 GLY B CA 1
ATOM 5686 C C . GLY B 1 331 ? 9.617 9.336 9.891 1 97.5 331 GLY B C 1
ATOM 5687 O O . GLY B 1 331 ? 10.125 10.445 9.719 1 97.5 331 GLY B O 1
ATOM 5688 N N . LYS B 1 332 ? 9.805 8.648 10.984 1 97.81 332 LYS B N 1
ATOM 5689 C CA . LYS B 1 332 ? 10.719 9.023 12.055 1 97.81 332 LYS B CA 1
ATOM 5690 C C . LYS B 1 332 ? 12 8.195 12 1 97.81 332 LYS B C 1
ATOM 5692 O O . LYS B 1 332 ? 11.945 6.961 12.008 1 97.81 332 LYS B O 1
ATOM 5697 N N . VAL B 1 333 ? 13.117 8.836 11.961 1 98.38 333 VAL B N 1
ATOM 5698 C CA . VAL B 1 333 ? 14.391 8.148 11.789 1 98.38 333 VAL B CA 1
ATOM 5699 C C . VAL B 1 333 ? 15.297 8.422 12.984 1 98.38 333 VAL B C 1
ATOM 5701 O O . VAL B 1 333 ? 15.367 9.555 13.469 1 98.38 333 VAL B O 1
ATOM 5704 N N . THR B 1 334 ? 15.938 7.445 13.461 1 98.19 334 THR B N 1
ATOM 5705 C CA . THR B 1 334 ? 16.938 7.559 14.508 1 98.19 334 THR B CA 1
ATOM 5706 C C . THR B 1 334 ? 18.125 6.625 14.227 1 98.19 334 THR B C 1
ATOM 5708 O O . THR B 1 334 ? 18.297 6.164 13.102 1 98.19 334 THR B O 1
ATOM 5711 N N . THR B 1 335 ? 19 6.434 15.211 1 98 335 THR B N 1
ATOM 5712 C CA . THR B 1 335 ? 20.172 5.57 15.062 1 98 335 THR B CA 1
ATOM 5713 C C . THR B 1 335 ? 19.906 4.184 15.633 1 98 335 THR B C 1
ATOM 5715 O O . THR B 1 335 ? 19.234 4.051 16.672 1 98 335 THR B O 1
ATOM 5718 N N . LYS B 1 336 ? 20.406 3.172 14.953 1 97 336 LYS B N 1
ATOM 5719 C CA . LYS B 1 336 ? 20.328 1.806 15.461 1 97 336 LYS B CA 1
ATOM 5720 C C . LYS B 1 336 ? 21.109 1.665 16.766 1 97 336 LYS B C 1
ATOM 5722 O O . LYS B 1 336 ? 20.688 0.956 17.672 1 97 336 LYS B O 1
ATOM 5727 N N . SER B 1 337 ? 22.219 2.332 16.906 1 96.44 337 SER B N 1
ATOM 5728 C CA . SER B 1 337 ? 23.156 2.236 18.031 1 96.44 337 SER B CA 1
ATOM 5729 C C . SER B 1 337 ? 22.578 2.896 19.281 1 96.44 337 SER B C 1
ATOM 5731 O O . SER B 1 337 ? 23.016 2.625 20.391 1 96.44 337 SER B O 1
ATOM 5733 N N . GLY B 1 338 ? 21.641 3.805 19.125 1 95.31 338 GLY B N 1
ATOM 5734 C CA . GLY B 1 338 ? 21.156 4.605 20.234 1 95.31 338 GLY B CA 1
ATOM 5735 C C . GLY B 1 338 ? 21.938 5.887 20.438 1 95.31 338 GLY B C 1
ATOM 5736 O O . GLY B 1 338 ? 21.578 6.719 21.266 1 95.31 338 GLY B O 1
ATOM 5737 N N . ASP B 1 339 ? 22.875 6.117 19.609 1 97.06 339 ASP B N 1
ATOM 5738 C CA . ASP B 1 339 ? 23.688 7.328 19.688 1 97.06 339 ASP B CA 1
ATOM 5739 C C . ASP B 1 339 ? 22.891 8.562 19.281 1 97.06 339 ASP B C 1
ATOM 5741 O O . ASP B 1 339 ? 21.891 8.445 18.562 1 97.06 339 ASP B O 1
ATOM 5745 N N . LYS B 1 340 ? 23.391 9.688 19.719 1 97.81 340 LYS B N 1
ATOM 5746 C CA . LYS B 1 340 ? 22.766 10.945 19.344 1 97.81 340 LYS B CA 1
ATOM 5747 C C . LYS B 1 340 ? 22.938 11.219 17.844 1 97.81 340 LYS B C 1
ATOM 5749 O O . LYS B 1 340 ? 24.016 11.016 17.297 1 97.81 340 LYS B O 1
ATOM 5754 N N . LEU B 1 341 ? 21.891 11.633 17.281 1 97.94 341 LEU B N 1
ATOM 5755 C CA . LEU B 1 341 ? 21.938 12.008 15.867 1 97.94 341 LEU B CA 1
ATOM 5756 C C . LEU B 1 341 ? 22.781 13.258 15.664 1 97.94 341 LEU B C 1
ATOM 5758 O O . LEU B 1 341 ? 22.703 14.203 16.453 1 97.94 341 LEU B O 1
ATOM 5762 N N . ASN B 1 342 ? 23.594 13.289 14.594 1 97.56 342 ASN B N 1
ATOM 5763 C CA . ASN B 1 342 ? 24.297 14.492 14.148 1 97.56 342 ASN B CA 1
ATOM 5764 C C . ASN B 1 342 ? 23.453 15.297 13.156 1 97.56 342 ASN B C 1
ATOM 5766 O O . ASN B 1 342 ? 23.516 15.062 11.953 1 97.56 342 ASN B O 1
ATOM 5770 N N . TYR B 1 343 ? 22.781 16.219 13.586 1 97.75 343 TYR B N 1
ATOM 5771 C CA . TYR B 1 343 ? 21.812 16.953 12.766 1 97.75 343 TYR B CA 1
ATOM 5772 C C . TYR B 1 343 ? 22.516 17.812 11.734 1 97.75 343 TYR B C 1
ATOM 5774 O O . TYR B 1 343 ? 21.922 18.203 10.719 1 97.75 343 TYR B O 1
ATOM 5782 N N . ASP B 1 344 ? 23.781 18.188 11.922 1 97.56 344 ASP B N 1
ATOM 5783 C CA . ASP B 1 344 ? 24.562 18.922 10.922 1 97.56 344 ASP B CA 1
ATOM 5784 C C . ASP B 1 344 ? 24.844 18.047 9.703 1 97.56 344 ASP B C 1
ATOM 5786 O O . ASP B 1 344 ? 24.938 18.547 8.578 1 97.56 344 ASP B O 1
ATOM 5790 N N . LYS B 1 345 ? 24.969 16.766 9.953 1 97.69 345 LYS B N 1
ATOM 5791 C CA . LYS B 1 345 ? 25.203 15.812 8.883 1 97.69 345 LYS B CA 1
ATOM 5792 C C . LYS B 1 345 ? 23.922 15.539 8.094 1 97.69 345 LYS B C 1
ATOM 5794 O O . LYS B 1 345 ? 23.984 15.109 6.938 1 97.69 345 LYS B O 1
ATOM 5799 N N . TYR B 1 346 ? 22.859 15.812 8.711 1 98.25 346 TYR B N 1
ATOM 5800 C CA . TYR B 1 346 ? 21.562 15.508 8.125 1 98.25 346 TYR B CA 1
ATOM 5801 C C . TYR B 1 346 ? 20.672 16.75 8.094 1 98.25 346 TYR B C 1
ATOM 5803 O O . TYR B 1 346 ? 19.609 16.766 8.711 1 98.25 346 TYR B O 1
ATOM 5811 N N . PRO B 1 347 ? 21.047 17.75 7.352 1 98.12 347 PRO B N 1
ATOM 5812 C CA . PRO B 1 347 ? 20.266 18.984 7.34 1 98.12 347 PRO B CA 1
ATOM 5813 C C . PRO B 1 347 ? 18.891 18.797 6.688 1 98.12 347 PRO B C 1
ATOM 5815 O O . PRO B 1 347 ? 18.734 17.953 5.805 1 98.12 347 PRO B O 1
ATOM 5818 N N . ILE B 1 348 ? 17.938 19.594 7.043 1 98.25 348 ILE B N 1
ATOM 5819 C CA . ILE B 1 348 ? 16.609 19.609 6.449 1 98.25 348 ILE B CA 1
ATOM 5820 C C . ILE B 1 348 ? 16.719 19.906 4.957 1 98.25 348 ILE B C 1
ATOM 5822 O O . ILE B 1 348 ? 17.469 20.781 4.547 1 98.25 348 ILE B O 1
ATOM 5826 N N . GLY B 1 349 ? 16 19.141 4.172 1 97.81 349 GLY B N 1
ATOM 5827 C CA . GLY B 1 349 ? 16.016 19.297 2.729 1 97.81 349 GLY B CA 1
ATOM 5828 C C . GLY B 1 349 ? 16.906 18.297 2.021 1 97.81 349 GLY B C 1
ATOM 5829 O O . GLY B 1 349 ? 16.797 18.094 0.811 1 97.81 349 GLY B O 1
ATOM 5830 N N . SER B 1 350 ? 17.781 17.688 2.764 1 97.69 350 SER B N 1
ATOM 5831 C CA . SER B 1 350 ? 18.719 16.75 2.146 1 97.69 350 SER B CA 1
ATOM 5832 C C . SER B 1 350 ? 18.016 15.445 1.759 1 97.69 350 SER B C 1
ATOM 5834 O O . SER B 1 350 ? 17.016 15.07 2.361 1 97.69 350 SER B O 1
ATOM 5836 N N . GLN B 1 351 ? 18.625 14.867 0.75 1 97.94 351 GLN B N 1
ATOM 5837 C CA . GLN B 1 351 ? 18.062 13.648 0.179 1 97.94 351 GLN B CA 1
ATOM 5838 C C . GLN B 1 351 ? 18.703 12.406 0.788 1 97.94 351 GLN B C 1
ATOM 5840 O O . GLN B 1 351 ? 19.906 12.367 1.015 1 97.94 351 GLN B O 1
ATOM 5845 N N . LEU B 1 352 ? 17.906 11.414 1.136 1 98.56 352 LEU B N 1
ATOM 5846 C CA . LEU B 1 352 ? 18.312 10.094 1.599 1 98.56 352 LEU B CA 1
ATOM 5847 C C . LEU B 1 352 ? 17.703 8.992 0.735 1 98.56 352 LEU B C 1
ATOM 5849 O O . LEU B 1 352 ? 16.75 9.234 -0 1 98.56 352 LEU B O 1
ATOM 5853 N N . PHE B 1 353 ? 18.312 7.812 0.785 1 98.75 353 PHE B N 1
ATOM 5854 C CA . PHE B 1 353 ? 17.859 6.66 0.019 1 98.75 353 PHE B CA 1
ATOM 5855 C C . PHE B 1 353 ? 17.656 5.453 0.927 1 98.75 353 PHE B C 1
ATOM 5857 O O . PHE B 1 353 ? 18.453 5.203 1.826 1 98.75 353 PHE B O 1
ATOM 5864 N N . ILE B 1 354 ? 16.562 4.746 0.714 1 98.62 354 ILE B N 1
ATOM 5865 C CA . ILE B 1 354 ? 16.219 3.594 1.538 1 98.62 354 ILE B CA 1
ATOM 5866 C C . ILE B 1 354 ? 16.062 2.357 0.656 1 98.62 354 ILE B C 1
ATOM 5868 O O . ILE B 1 354 ? 15.336 2.385 -0.339 1 98.62 354 ILE B O 1
ATOM 5872 N N . ILE B 1 355 ? 16.75 1.283 0.955 1 98.56 355 ILE B N 1
ATOM 5873 C CA . ILE B 1 355 ? 16.516 -0.026 0.358 1 98.56 355 ILE B CA 1
ATOM 5874 C C . ILE B 1 355 ? 15.32 -0.692 1.046 1 98.56 355 ILE B C 1
ATOM 5876 O O . ILE B 1 355 ? 15.312 -0.854 2.268 1 98.56 355 ILE B O 1
ATOM 5880 N N . PRO B 1 356 ? 14.312 -1.04 0.302 1 97.56 356 PRO B N 1
ATOM 5881 C CA . PRO B 1 356 ? 13.141 -1.659 0.92 1 97.56 356 PRO B CA 1
ATOM 5882 C C . PRO B 1 356 ? 13.438 -3.037 1.509 1 97.56 356 PRO B C 1
ATOM 5884 O O . PRO B 1 356 ? 14.383 -3.701 1.081 1 97.56 356 PRO B O 1
ATOM 5887 N N . TRP B 1 357 ? 12.594 -3.441 2.477 1 97.69 357 TRP B N 1
ATOM 5888 C CA . TRP B 1 357 ? 12.664 -4.812 2.979 1 97.69 357 TRP B CA 1
ATOM 5889 C C . TRP B 1 357 ? 12.195 -5.805 1.919 1 97.69 357 TRP B C 1
ATOM 5891 O O . TRP B 1 357 ? 12.969 -6.664 1.484 1 97.69 357 TRP B O 1
ATOM 5901 N N . HIS B 1 358 ? 11 -5.688 1.526 1 97.75 358 HIS B N 1
ATOM 5902 C CA . HIS B 1 358 ? 10.438 -6.43 0.403 1 97.75 358 HIS B CA 1
ATOM 5903 C C . HIS B 1 358 ? 10.062 -5.496 -0.74 1 97.75 358 HIS B C 1
ATOM 5905 O O . HIS B 1 358 ? 9.148 -4.68 -0.603 1 97.75 358 HIS B O 1
ATOM 5911 N N . SER B 1 359 ? 10.711 -5.57 -1.846 1 98.38 359 SER B N 1
ATOM 5912 C CA . SER B 1 359 ? 10.602 -4.598 -2.926 1 98.38 359 SER B CA 1
ATOM 5913 C C . SER B 1 359 ? 9.188 -4.562 -3.502 1 98.38 359 SER B C 1
ATOM 5915 O O . SER B 1 359 ? 8.703 -3.506 -3.9 1 98.38 359 SER B O 1
ATOM 5917 N N . CYS B 1 360 ? 8.477 -5.719 -3.555 1 97.88 360 CYS B N 1
ATOM 5918 C CA . CYS B 1 360 ? 7.125 -5.758 -4.094 1 97.88 360 CYS B CA 1
ATOM 5919 C C . CYS B 1 360 ? 6.191 -4.855 -3.293 1 97.88 360 CYS B C 1
ATOM 5921 O O . CYS B 1 360 ? 5.34 -4.176 -3.863 1 97.88 360 CYS B O 1
ATOM 5923 N N . ALA B 1 361 ? 6.348 -4.867 -1.969 1 97.31 361 ALA B N 1
ATOM 5924 C CA . ALA B 1 361 ? 5.488 -4.086 -1.082 1 97.31 361 ALA B CA 1
ATOM 5925 C C . ALA B 1 361 ? 5.691 -2.588 -1.303 1 97.31 361 ALA B C 1
ATOM 5927 O O . ALA B 1 361 ? 4.723 -1.826 -1.358 1 97.31 361 ALA B O 1
ATOM 5928 N N . THR B 1 362 ? 6.926 -2.176 -1.442 1 97.88 362 THR B N 1
ATOM 5929 C CA . THR B 1 362 ? 7.234 -0.764 -1.643 1 97.88 362 THR B CA 1
ATOM 5930 C C . THR B 1 362 ? 6.879 -0.328 -3.061 1 97.88 362 THR B C 1
ATOM 5932 O O . THR B 1 362 ? 6.301 0.743 -3.26 1 97.88 362 THR B O 1
ATOM 5935 N N . ALA B 1 363 ? 7.195 -1.154 -4.051 1 98.25 363 ALA B N 1
ATOM 5936 C CA . ALA B 1 363 ? 6.93 -0.821 -5.445 1 98.25 363 ALA B CA 1
ATOM 5937 C C . ALA B 1 363 ? 5.438 -0.586 -5.68 1 98.25 363 ALA B C 1
ATOM 5939 O O . ALA B 1 363 ? 5.055 0.325 -6.418 1 98.25 363 ALA B O 1
ATOM 5940 N N . CYS B 1 364 ? 4.641 -1.347 -5.047 1 96.44 364 CYS B N 1
ATOM 5941 C CA . CYS B 1 364 ? 3.197 -1.27 -5.25 1 96.44 364 CYS B CA 1
ATOM 5942 C C . CYS B 1 364 ? 2.658 0.091 -4.824 1 96.44 364 CYS B C 1
ATOM 5944 O O . CYS B 1 364 ? 1.62 0.535 -5.316 1 96.44 364 CYS B O 1
ATOM 5946 N N . GLN B 1 365 ? 3.359 0.772 -3.928 1 96.88 365 GLN B N 1
ATOM 5947 C CA . GLN B 1 365 ? 2.896 2.041 -3.377 1 96.88 365 GLN B CA 1
ATOM 5948 C C . GLN B 1 365 ? 3.057 3.172 -4.391 1 96.88 365 GLN B C 1
ATOM 5950 O O . GLN B 1 365 ? 2.506 4.258 -4.207 1 96.88 365 GLN B O 1
ATOM 5955 N N . HIS B 1 366 ? 3.795 2.984 -5.426 1 97.69 366 HIS B N 1
ATOM 5956 C CA . HIS B 1 366 ? 4.176 4.062 -6.332 1 97.69 366 HIS B CA 1
ATOM 5957 C C . HIS B 1 366 ? 3.555 3.873 -7.711 1 97.69 366 HIS B C 1
ATOM 5959 O O . HIS B 1 366 ? 3.521 2.754 -8.234 1 97.69 366 HIS B O 1
ATOM 5965 N N . THR B 1 367 ? 3.115 4.98 -8.305 1 96.06 367 THR B N 1
ATOM 5966 C CA . THR B 1 367 ? 2.434 4.934 -9.594 1 96.06 367 THR B CA 1
ATOM 5967 C C . THR B 1 367 ? 3.426 5.137 -10.734 1 96.06 367 THR B C 1
ATOM 5969 O O . THR B 1 367 ? 3.084 4.934 -11.906 1 96.06 367 THR B O 1
ATOM 5972 N N . VAL B 1 368 ? 4.605 5.566 -10.367 1 97.44 368 VAL B N 1
ATOM 5973 C CA . VAL B 1 368 ? 5.66 5.781 -11.352 1 97.44 368 VAL B CA 1
ATOM 5974 C C . VAL B 1 368 ? 7.004 5.336 -10.773 1 97.44 368 VAL B C 1
ATOM 5976 O O . VAL B 1 368 ? 7.293 5.582 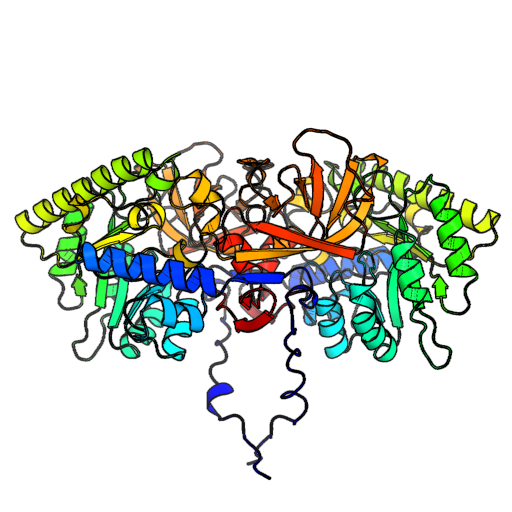-9.602 1 97.44 368 VAL B O 1
ATOM 5979 N N . PHE B 1 369 ? 7.773 4.648 -11.578 1 98.69 369 PHE B N 1
ATOM 5980 C CA . PHE B 1 369 ? 9.172 4.355 -11.266 1 98.69 369 PHE B CA 1
ATOM 5981 C C . PHE B 1 369 ? 10.102 5.285 -12.039 1 98.69 369 PHE B C 1
ATOM 5983 O O . PHE B 1 369 ? 10.008 5.387 -13.266 1 98.69 369 PHE B O 1
ATOM 5990 N N . TYR B 1 370 ? 10.938 5.957 -11.359 1 98.75 370 TYR B N 1
ATOM 5991 C CA . TYR B 1 370 ? 11.977 6.738 -12.016 1 98.75 370 TYR B CA 1
ATOM 5992 C C . TYR B 1 370 ? 13.219 5.887 -12.281 1 98.75 370 TYR B C 1
ATOM 5994 O O . TYR B 1 370 ? 13.844 5.395 -11.344 1 98.75 370 TYR B O 1
ATOM 6002 N N . VAL B 1 371 ? 13.531 5.723 -13.523 1 98.88 371 VAL B N 1
ATOM 6003 C CA . VAL B 1 371 ? 14.617 4.844 -13.953 1 98.88 371 VAL B CA 1
ATOM 6004 C C . VAL B 1 371 ? 15.875 5.664 -14.203 1 98.88 371 VAL B C 1
ATOM 6006 O O . VAL B 1 371 ? 15.828 6.719 -14.836 1 98.88 371 VAL B O 1
ATOM 6009 N N . HIS B 1 372 ? 16.969 5.18 -13.656 1 98.81 372 HIS B N 1
ATOM 6010 C CA . HIS B 1 372 ? 18.188 5.977 -13.805 1 98.81 372 HIS B CA 1
ATOM 6011 C C . HIS B 1 372 ? 19.375 5.105 -14.203 1 98.81 372 HIS B C 1
ATOM 6013 O O . HIS B 1 372 ? 19.359 3.893 -13.984 1 98.81 372 HIS B O 1
ATOM 6019 N N . SER B 1 373 ? 20.328 5.586 -14.82 1 98.69 373 SER B N 1
ATOM 6020 C CA . SER B 1 373 ? 21.703 5.117 -15.016 1 98.69 373 SER B CA 1
ATOM 6021 C C . SER B 1 373 ? 22.703 6.105 -14.438 1 98.69 373 SER B C 1
ATOM 6023 O O . SER B 1 373 ? 22.766 7.262 -14.852 1 98.69 373 SER B O 1
ATOM 6025 N N . GLY B 1 374 ? 23.453 5.621 -13.516 1 97.56 374 GLY B N 1
ATOM 6026 C CA . GLY B 1 374 ? 24.156 6.617 -12.734 1 97.56 374 GLY B CA 1
ATOM 6027 C C . GLY B 1 374 ? 23.25 7.656 -12.117 1 97.56 374 GLY B C 1
ATOM 6028 O O . GLY B 1 374 ? 22.266 7.309 -11.469 1 97.56 374 GLY B O 1
ATOM 6029 N N . ASN B 1 375 ? 23.562 8.867 -12.258 1 97.81 375 ASN B N 1
ATOM 6030 C CA . ASN B 1 375 ? 22.781 9.953 -11.664 1 97.81 375 ASN B CA 1
ATOM 6031 C C . ASN B 1 375 ? 21.719 10.469 -12.625 1 97.81 375 ASN B C 1
ATOM 6033 O O . ASN B 1 375 ? 20.844 11.242 -12.234 1 97.81 375 ASN B O 1
ATOM 6037 N N . LYS B 1 376 ? 21.734 10.016 -13.797 1 98.5 376 LYS B N 1
ATOM 6038 C CA . LYS B 1 376 ? 20.844 10.539 -14.828 1 98.5 376 LYS B CA 1
ATOM 6039 C C . LYS B 1 376 ? 19.547 9.758 -14.891 1 98.5 376 LYS B C 1
ATOM 6041 O O . LYS B 1 376 ? 19.547 8.523 -14.953 1 98.5 376 LYS B O 1
ATOM 6046 N N . ILE B 1 377 ? 18.438 10.422 -14.805 1 98.69 377 ILE B N 1
ATOM 6047 C CA . ILE B 1 377 ? 17.141 9.797 -15.055 1 98.69 377 ILE B CA 1
ATOM 6048 C C . ILE B 1 377 ? 16.953 9.547 -16.547 1 98.69 377 ILE B C 1
ATOM 6050 O O . ILE B 1 377 ? 17.109 10.461 -17.359 1 98.69 377 ILE B O 1
ATOM 6054 N N . THR B 1 378 ? 16.625 8.344 -16.938 1 98.31 378 THR B N 1
ATOM 6055 C CA . THR B 1 378 ? 16.609 7.984 -18.359 1 98.31 378 THR B CA 1
ATOM 6056 C C . THR B 1 378 ? 15.188 7.637 -18.797 1 98.31 378 THR B C 1
ATOM 6058 O O . THR B 1 378 ? 14.883 7.629 -20 1 98.31 378 THR B O 1
ATOM 6061 N N . ASP B 1 379 ? 14.336 7.316 -17.844 1 98.19 379 ASP B N 1
ATOM 6062 C CA . ASP B 1 379 ? 12.984 6.914 -18.219 1 98.19 379 ASP B CA 1
ATOM 6063 C C . ASP B 1 379 ? 12.039 6.996 -17.016 1 98.19 379 ASP B C 1
ATOM 6065 O O . ASP B 1 379 ? 12.477 7.25 -15.891 1 98.19 379 ASP B O 1
ATOM 6069 N N . MET B 1 380 ? 10.812 6.922 -17.219 1 98.25 380 MET B N 1
ATOM 6070 C CA . MET B 1 380 ? 9.727 6.766 -16.25 1 98.25 380 MET B CA 1
ATOM 6071 C C . MET B 1 380 ? 8.789 5.633 -16.672 1 98.25 380 MET B C 1
ATOM 6073 O O . MET B 1 380 ? 8.305 5.613 -17.797 1 98.25 380 MET B O 1
ATOM 6077 N N . TRP B 1 381 ? 8.664 4.641 -15.789 1 98.5 381 TRP B N 1
ATOM 6078 C CA . TRP B 1 381 ? 7.805 3.502 -16.094 1 98.5 381 TRP B CA 1
ATOM 6079 C C . TRP B 1 381 ? 6.543 3.529 -15.242 1 98.5 381 TRP B C 1
ATOM 6081 O O . TRP B 1 381 ? 6.57 3.965 -14.086 1 98.5 381 TRP B O 1
ATOM 6091 N N . LYS B 1 382 ? 5.414 3.162 -15.781 1 97.56 382 LYS B N 1
ATOM 6092 C CA . LYS B 1 382 ? 4.137 3.082 -15.078 1 97.56 382 LYS B CA 1
ATOM 6093 C C . LYS B 1 382 ? 3.727 1.631 -14.844 1 97.56 382 LYS B C 1
ATOM 6095 O O . LYS B 1 382 ? 3.4 0.911 -15.789 1 97.56 382 LYS B O 1
ATOM 6100 N N . PRO B 1 383 ? 3.691 1.177 -13.609 1 98.12 383 PRO B N 1
ATOM 6101 C CA . PRO B 1 383 ? 3.32 -0.209 -13.312 1 98.12 383 PRO B CA 1
ATOM 6102 C C . PRO B 1 383 ? 1.812 -0.439 -13.352 1 98.12 383 PRO B C 1
ATOM 6104 O O . PRO B 1 383 ? 1.036 0.481 -13.078 1 98.12 383 PRO B O 1
ATOM 6107 N N . ALA B 1 384 ? 1.428 -1.644 -13.703 1 96.88 384 ALA B N 1
ATOM 6108 C CA . ALA B 1 384 ? 0.032 -2.055 -13.578 1 96.88 384 ALA B CA 1
ATOM 6109 C C . ALA B 1 384 ? -0.391 -2.107 -12.109 1 96.88 384 ALA B C 1
ATOM 6111 O O . ALA B 1 384 ? 0.448 -2.271 -11.219 1 96.88 384 ALA B O 1
ATOM 6112 N N . LYS B 1 385 ? -1.665 -1.88 -11.875 1 94.69 385 LYS B N 1
ATOM 6113 C CA . LYS B 1 385 ? -2.264 -1.961 -10.547 1 94.69 385 LYS B CA 1
ATOM 6114 C C . LYS B 1 385 ? -3.582 -2.73 -10.578 1 94.69 385 LYS B C 1
ATOM 6116 O O . LYS B 1 385 ? -4.219 -2.834 -11.633 1 94.69 385 LYS B O 1
ATOM 6121 N N . GLY B 1 386 ? -3.885 -3.316 -9.453 1 92.44 386 GLY B N 1
ATOM 6122 C CA . GLY B 1 386 ? -5.223 -3.873 -9.305 1 92.44 386 GLY B CA 1
ATOM 6123 C C . GLY B 1 386 ? -5.266 -5.375 -9.492 1 92.44 386 GLY B C 1
ATOM 6124 O O . GLY B 1 386 ? -4.223 -6.035 -9.523 1 92.44 386 GLY B O 1
ATOM 6125 N N . TRP B 1 387 ? -6.512 -5.891 -9.484 1 93.75 387 TRP B N 1
ATOM 6126 C CA . TRP B 1 387 ? -6.762 -7.328 -9.492 1 93.75 387 TRP B CA 1
ATOM 6127 C C . TRP B 1 387 ? -7.773 -7.699 -10.57 1 93.75 387 TRP B C 1
ATOM 6129 O O . TRP B 1 387 ? -8.594 -6.871 -10.977 1 93.75 387 TRP B O 1
#

Foldseek 3Di:
DDPPPPDPPVPPPPPPFDWFPLRDDPWAKAFEPVLLLVLLVLLVVLCVVLQAAEAEEALQQQFQVSCCSNNVNPLERYEYADLLSLVVSLVVPRAHYEHEYADALVCVVSQLVNQVSHPHYAYEHAAVRRVVSDVVPAHPDQAAHEYEFEEDCPPPDTHYDLPDPRSQVVLVVQQPDSRHDYAAYEYALCCLLVAQALVSLAVSLVVLQVSRVVSCVVCVVSVGDHNFAEYEEQQCSLRDDSSCSVGHYYYYYQSSAPFLSCVRSHSDPPVSHGMKTKWFFAADDQVVLKTKIQAFCLQQNCPCCVVPVQRQWAKVVQSQKGWNHGDPGMTIIHGVVPDRDDCVVRDGGDMIITTGHRSSRNSLSHQWYFYDHPGTGDDITGRGDDD/DDPPPPPPVVPPPPPPFDWFPLRDDPFAKAFEPVLLLVLLVLLVVLCVVLQAAEAEEALQQQFQVSCCSNNVNPLERYEYADLLSLVVSLVVPRAHYEHEYADALVCVVSQLVSQVSHPHYAYEHAAVRRVVSDVVPAHPDQAAHEYEFEEDCPPPDTHYDLPDPRSQVVLVVQQPDSRHDYAAYEYALCCLLVAQALVSLAVSLVVLQVSRVVSCVVCVVVVGDHNFAEYEEQQCSLRDDSSCSVGHYYYYYQSSAPFLSCVRSHSDPPVSHGMKTKWFFAADDQVVLKTKIQAFCLQQNCPCCVVPVQRQWAKVVQSQKGWNHGDPGMTIIHGVVPDRDDCVVRDGGDMIITTGHRSSRNSQSHQWYFYDHPGTGDDITGRGDDD